Protein AF-M7TLG5-F1 (afdb_monomer)

Radius of gyration: 39.94 Å; Cα contacts (8 Å, |Δi|>4): 477; chains: 1; bounding box: 105×65×118 Å

pLDDT: mean 78.0, std 15.74, range [29.72, 95.62]

Organism: Eutypa lata (strain UCR-EL1) (NCBI:txid1287681)

Solvent-accessible surface area (backbone atoms only — not comparable to full-atom values): 31754 Å² total; per-residue (Å²): 139,80,84,90,78,75,87,78,71,73,79,81,64,64,78,79,61,60,62,61,67,67,77,67,68,77,73,77,72,73,73,72,78,71,67,77,76,73,76,69,67,55,70,61,76,80,42,79,67,81,70,72,49,69,68,56,54,51,62,65,36,97,84,36,89,86,42,82,74,89,44,62,89,82,72,45,77,82,75,52,84,60,52,61,54,44,65,67,43,45,68,51,51,51,54,48,51,53,48,50,53,51,52,51,50,23,50,54,36,23,49,62,44,55,74,40,89,59,41,46,56,52,74,46,72,64,58,54,49,45,35,70,75,74,39,61,68,69,66,91,81,55,90,76,72,96,61,84,71,87,49,58,61,95,53,52,76,55,52,48,55,51,49,30,40,50,40,50,32,49,54,73,86,33,57,83,34,49,88,50,30,53,62,49,48,52,50,49,36,54,54,41,48,63,48,52,79,71,48,78,90,53,69,64,62,50,52,53,40,53,75,60,40,73,22,69,65,26,45,47,49,45,47,52,77,27,64,79,39,75,70,33,34,56,52,48,43,78,40,35,57,62,52,36,52,42,52,53,54,46,30,74,76,38,67,85,49,40,65,59,52,45,51,52,52,50,52,48,50,54,61,35,49,78,69,72,50,71,58,49,53,68,32,26,53,52,51,30,53,46,18,58,75,68,69,35,41,65,53,32,44,49,31,48,54,58,22,32,67,74,34,100,46,76,75,55,68,65,60,55,45,50,51,43,51,49,53,42,52,51,53,52,32,55,73,70,65,57,70,68,92,80,64,92,66,52,67,39,54,50,54,48,36,48,50,23,42,56,51,26,50,54,101,82,56,91,64,71,48,59,59,40,59,88,56,28,80,79,37,73,69,44,37,32,45,50,44,24,44,33,40,67,53,62,33,58,63,60,52,52,52,54,48,54,51,54,59,53,60,52,63,71,58,91,51,91,56,51,66,58,51,53,52,53,50,25,48,41,51,28,48,13,48,64,71,22,66,62,44,65,80,36,28,66,59,54,68,62,40,90,56,66,64,62,73,46,102,40,73,71,54,32,52,54,55,37,51,55,51,33,38,52,51,33,55,58,62,72,48,88,69,86,86,74,94,73,87,79,83,75,70,85,72,76,58,44,67,57,40,29,56,27,64,66,46,94,42,67,56,57,24,37,46,42,49,49,52,49,44,50,51,55,47,54,54,49,52,53,51,52,50,51,54,51,49,55,58,56,64,55,52,73,61,66,83,68,122

Secondary structure (DSSP, 8-state):
------GGGGGGS-TTHHHHHHHS------------------GGGTTT-----HHHHHTT-TT-TTSPPP-TTTS-SPPPHHHHHHHHHHHHHHHHHHHHHHHHHHHHHHHHHHH-TT-TTSPPHHHHHHHHHH-PPPGGG----SS--S--TT--HHHHHHHHHHHTT--HHHHT-HHHHHHHHHHHHHHHHHHHTTS---HHHHHHHHHH--SHHHHHHHHGGGTTSHHHHHHHHTTHHHHHHHHHHHHHH-GGGHHHHHHHHHHHHHHHHTTTPPPPHHHHHHHHHHHHHTT-HHHHHHHHIIIIISSS-PPPHHHHHHHHHHHHHHHHHHHTT---TT--S-HHHHHHHHHHHHH---TT-SS---TTHHHHTT-HHHHHHHHHHHHHHT-HHHHHHHHHHHHHHHTTS-STTHHHHHHHHHHHHHHHHHH-HHHHHTHHHHHHSTTTT---SSHHHHHHHHHHHHHHHHHHHTS--------PPP-TTTTHHHHHHHHT-S-HHHHHHHHHHHHHHHHHHHHHHHHHHHHHHHHTTTTTS--

Structure (mmCIF, N/CA/C/O backbone):
data_AF-M7TLG5-F1
#
_entry.id   AF-M7TLG5-F1
#
loop_
_atom_site.group_PDB
_atom_site.id
_atom_site.type_symbol
_atom_site.label_atom_id
_atom_site.label_alt_id
_atom_site.label_comp_id
_atom_site.label_asym_id
_atom_site.label_entity_id
_atom_site.label_seq_id
_atom_site.pdbx_PDB_ins_code
_atom_site.Cartn_x
_atom_site.Cartn_y
_atom_site.Cartn_z
_atom_site.occupancy
_atom_site.B_iso_or_equiv
_atom_site.auth_seq_id
_atom_site.auth_comp_id
_atom_site.auth_asym_id
_atom_site.auth_atom_id
_atom_site.pdbx_PDB_model_num
ATOM 1 N N . MET A 1 1 ? -38.531 -7.273 36.723 1.00 34.59 1 MET A N 1
ATOM 2 C CA . MET A 1 1 ? -39.543 -6.214 36.920 1.00 34.59 1 MET A CA 1
ATOM 3 C C . MET A 1 1 ? -38.873 -5.050 37.629 1.00 34.59 1 MET A C 1
ATOM 5 O O . MET A 1 1 ? -38.594 -5.164 38.811 1.00 34.59 1 MET A O 1
ATOM 9 N N . GLN A 1 2 ? -38.580 -3.968 36.912 1.00 32.22 2 GLN A N 1
ATOM 10 C CA . GLN A 1 2 ? -38.228 -2.679 37.506 1.00 32.22 2 GLN A CA 1
ATOM 11 C C . GLN A 1 2 ? -39.430 -1.758 37.314 1.00 32.22 2 GLN A C 1
ATOM 13 O O . GLN A 1 2 ? -39.939 -1.612 36.202 1.00 32.22 2 GLN A O 1
ATOM 18 N N . ARG A 1 3 ? -39.925 -1.196 38.416 1.00 36.19 3 ARG A N 1
ATOM 19 C CA . ARG A 1 3 ? -40.960 -0.166 38.401 1.00 36.19 3 ARG A CA 1
ATOM 20 C C . ARG A 1 3 ? -40.334 1.112 37.844 1.00 36.19 3 ARG A C 1
ATOM 22 O O . ARG A 1 3 ? -39.551 1.760 38.527 1.00 36.19 3 ARG A O 1
ATOM 29 N N . LEU A 1 4 ? -40.686 1.470 36.612 1.00 34.41 4 LEU A N 1
ATOM 30 C CA . LEU A 1 4 ? -40.507 2.828 36.108 1.00 34.41 4 LEU A CA 1
ATOM 31 C C . LEU A 1 4 ? -41.546 3.714 36.798 1.00 34.41 4 LEU A C 1
ATOM 33 O O . LEU A 1 4 ? -42.694 3.797 36.369 1.00 34.41 4 LEU A O 1
ATOM 37 N N . GLY A 1 5 ? -41.149 4.329 37.905 1.00 32.97 5 GLY A N 1
ATOM 38 C CA . GLY A 1 5 ? -41.884 5.412 38.536 1.00 32.97 5 GLY A CA 1
ATOM 39 C C . GLY A 1 5 ? -41.066 6.689 38.446 1.00 32.97 5 GLY A C 1
ATOM 40 O O . GLY A 1 5 ? -40.052 6.805 39.120 1.00 32.97 5 GLY A O 1
ATOM 41 N N . ASN A 1 6 ? -41.502 7.624 37.602 1.00 29.72 6 ASN A N 1
ATOM 42 C CA . ASN A 1 6 ? -41.767 8.999 38.029 1.00 29.72 6 ASN A CA 1
ATOM 43 C C . ASN A 1 6 ? -42.530 9.748 36.927 1.00 29.72 6 ASN A C 1
ATOM 45 O O . ASN A 1 6 ? -42.017 10.013 35.843 1.00 29.72 6 ASN A O 1
ATOM 49 N N . ALA A 1 7 ? -43.786 10.090 37.228 1.00 42.12 7 ALA A N 1
ATOM 50 C CA . ALA A 1 7 ? -44.755 10.718 36.326 1.00 42.12 7 ALA A CA 1
ATOM 51 C C . ALA A 1 7 ? -44.529 12.230 36.099 1.00 42.12 7 ALA A C 1
ATOM 53 O O . ALA A 1 7 ? -45.329 12.885 35.436 1.00 42.12 7 ALA A O 1
ATOM 54 N N . TRP A 1 8 ? -43.432 12.798 36.601 1.00 39.41 8 TRP A N 1
ATOM 55 C CA . TRP A 1 8 ? -43.210 14.249 36.620 1.00 39.41 8 TRP A CA 1
ATOM 56 C C . TRP A 1 8 ? -42.516 14.815 35.366 1.00 39.41 8 TRP A C 1
ATOM 58 O O . TRP A 1 8 ? -42.406 16.029 35.220 1.00 39.41 8 TRP A O 1
ATOM 68 N N . LEU A 1 9 ? -42.094 13.975 34.411 1.00 42.75 9 LEU A N 1
ATOM 69 C CA . LEU A 1 9 ? -41.401 14.430 33.189 1.00 42.75 9 LEU A CA 1
ATOM 70 C C . LEU A 1 9 ? -42.329 14.751 31.998 1.00 42.75 9 LEU A C 1
ATOM 72 O O . LEU A 1 9 ? -41.860 15.207 30.957 1.00 42.75 9 LEU A O 1
ATOM 76 N N . LEU A 1 10 ? -43.650 14.582 32.134 1.00 44.28 10 LEU A N 1
ATOM 77 C CA . LEU A 1 10 ? -44.613 14.783 31.035 1.00 44.28 10 LEU A CA 1
ATOM 78 C C . LEU A 1 10 ? -44.979 16.258 30.752 1.00 44.28 10 LEU A C 1
ATOM 80 O O . LEU A 1 10 ? -45.671 16.550 29.771 1.00 44.28 10 LEU A O 1
ATOM 84 N N . HIS A 1 11 ? -44.492 17.208 31.556 1.00 43.31 11 HIS A N 1
ATOM 85 C CA . HIS A 1 11 ? -44.805 18.635 31.395 1.00 43.31 11 HIS A CA 1
ATOM 86 C C . HIS A 1 11 ? -43.890 19.394 30.418 1.00 43.31 11 HIS A C 1
ATOM 88 O O . HIS A 1 11 ? -44.171 20.550 30.121 1.00 43.31 11 HIS A O 1
ATOM 94 N N . ARG A 1 12 ? -42.838 18.768 29.866 1.00 46.09 12 ARG A N 1
ATOM 95 C CA . ARG A 1 12 ? -41.857 19.445 28.987 1.00 46.09 12 ARG A CA 1
ATOM 96 C C . ARG A 1 12 ? -42.039 19.239 27.477 1.00 46.09 12 ARG A C 1
ATOM 98 O O . ARG A 1 12 ? -41.189 19.679 26.711 1.00 46.09 12 ARG A O 1
ATOM 105 N N . PHE A 1 13 ? -43.136 18.631 27.026 1.00 41.91 13 PHE A N 1
ATOM 106 C CA . PHE A 1 13 ? -43.409 18.478 25.590 1.00 41.91 13 PHE A CA 1
ATOM 107 C C . PHE A 1 13 ? -44.530 19.419 25.110 1.00 41.91 13 PHE A C 1
ATOM 109 O O . PHE A 1 13 ? -45.593 19.448 25.741 1.00 41.91 13 PHE A O 1
ATOM 116 N N . PRO A 1 14 ? -44.330 20.169 24.005 1.00 44.84 14 PRO A N 1
ATOM 117 C CA . PRO A 1 14 ? -45.332 21.083 23.457 1.00 44.84 14 PRO A CA 1
ATOM 118 C C . PRO A 1 14 ? -46.583 20.329 22.978 1.00 44.84 14 PRO A C 1
ATOM 120 O O . PRO A 1 14 ? -46.507 19.202 22.494 1.00 44.84 14 PRO A O 1
ATOM 123 N N . ALA A 1 15 ? -47.759 20.954 23.093 1.00 46.59 15 ALA A N 1
ATOM 124 C CA . ALA A 1 15 ? -49.062 20.297 22.924 1.00 46.59 15 ALA A CA 1
ATOM 125 C C . ALA A 1 15 ? -49.259 19.561 21.578 1.00 46.59 15 ALA A C 1
ATOM 127 O O . ALA A 1 15 ? -50.016 18.592 21.519 1.00 46.59 15 ALA A O 1
ATOM 128 N N . ARG A 1 16 ? -48.538 19.951 20.515 1.00 43.56 16 ARG A N 1
ATOM 129 C CA . ARG A 1 16 ? -48.619 19.318 19.186 1.00 43.56 16 ARG A CA 1
ATOM 130 C C . ARG A 1 16 ? -47.941 17.944 19.074 1.00 43.56 16 ARG A C 1
ATOM 132 O O . ARG A 1 16 ? -48.300 17.195 18.175 1.00 43.56 16 ARG A O 1
ATOM 139 N N . THR A 1 17 ? -47.047 17.548 19.985 1.00 46.00 17 THR A N 1
ATOM 140 C CA . THR A 1 17 ? -46.486 16.176 19.996 1.00 46.00 17 THR A CA 1
ATOM 141 C C . THR A 1 17 ? -47.333 15.179 20.793 1.00 46.00 17 THR A C 1
ATOM 143 O O . THR A 1 17 ? -47.109 13.973 20.705 1.00 46.00 17 THR A O 1
ATOM 146 N N . ARG A 1 18 ? -48.365 15.641 21.519 1.00 45.09 18 ARG A N 1
ATOM 147 C CA . ARG A 1 18 ? -49.257 14.762 22.299 1.00 45.09 18 ARG A CA 1
ATOM 148 C C . ARG A 1 18 ? -50.291 14.015 21.445 1.00 45.09 18 ARG A C 1
ATOM 150 O O . ARG A 1 18 ? -50.718 12.939 21.857 1.00 45.09 18 ARG A O 1
ATOM 157 N N . SER A 1 19 ? -50.688 14.532 20.274 1.00 44.53 19 SER A N 1
ATOM 158 C CA . SER A 1 19 ? -51.692 13.863 19.421 1.00 44.53 19 SER A CA 1
ATOM 159 C C . SER A 1 19 ? -51.090 12.809 18.481 1.00 44.53 19 SER A C 1
ATOM 161 O O . SER A 1 19 ? -51.708 11.761 18.281 1.00 44.53 19 SER A O 1
ATOM 163 N N . LEU A 1 20 ? -49.861 13.017 17.991 1.00 43.56 20 LEU A N 1
ATOM 164 C CA . LEU A 1 20 ? -49.165 12.067 17.109 1.00 43.56 20 LEU A CA 1
ATOM 165 C C . LEU A 1 20 ? -48.636 10.830 17.854 1.00 43.56 20 LEU A C 1
ATOM 167 O O . LEU A 1 20 ? -48.611 9.741 17.289 1.00 43.56 20 LEU A O 1
ATOM 171 N N . LEU A 1 21 ? -48.327 10.946 19.151 1.00 44.75 21 LEU A N 1
ATOM 172 C CA . LEU A 1 21 ? -47.987 9.790 19.994 1.00 44.75 21 LEU A CA 1
ATOM 173 C C . LEU A 1 21 ? -49.204 8.928 20.380 1.00 44.75 21 LEU A C 1
ATOM 175 O O . LEU A 1 21 ? -49.021 7.810 20.856 1.00 44.75 21 LEU A O 1
ATOM 179 N N . ARG A 1 22 ? -50.441 9.406 20.168 1.00 43.03 22 ARG A N 1
ATOM 180 C CA . ARG A 1 22 ? -51.661 8.621 20.440 1.00 43.03 22 ARG A CA 1
ATOM 181 C C . ARG A 1 22 ? -52.121 7.749 19.271 1.00 43.03 22 ARG A C 1
ATOM 183 O O . ARG A 1 22 ? -52.817 6.775 19.525 1.00 43.03 22 ARG A O 1
ATOM 190 N N . HIS A 1 23 ? -51.737 8.065 18.033 1.00 43.94 23 HIS A N 1
ATOM 191 C CA . HIS A 1 23 ? -52.280 7.397 16.837 1.00 43.94 23 HIS A CA 1
ATOM 192 C C . HIS A 1 23 ? -51.276 6.481 16.113 1.00 43.94 23 HIS A C 1
ATOM 194 O O . HIS A 1 23 ? -51.648 5.818 15.154 1.00 43.94 23 HIS A O 1
ATOM 200 N N . GLY A 1 24 ? -50.028 6.392 16.591 1.00 37.94 24 GLY A N 1
ATOM 201 C CA . GLY A 1 24 ? -48.992 5.515 16.025 1.00 37.94 24 GLY A CA 1
ATOM 202 C C . GLY A 1 24 ? -48.610 4.302 16.881 1.00 37.94 24 GLY A C 1
ATOM 203 O O . GLY A 1 24 ? -47.769 3.512 16.466 1.00 37.94 24 GLY A O 1
ATOM 204 N N . GLN A 1 25 ? -49.197 4.117 18.070 1.00 40.53 25 GLN A N 1
ATOM 205 C CA . GLN A 1 25 ? -49.029 2.869 18.819 1.00 40.53 25 GLN A CA 1
ATOM 206 C C . GLN A 1 25 ? -50.050 1.843 18.330 1.00 40.53 25 GLN A C 1
ATOM 208 O O . GLN A 1 25 ? -51.057 1.577 18.988 1.00 40.53 25 GLN A O 1
ATOM 213 N N . VAL A 1 26 ? -49.748 1.211 17.194 1.00 41.62 26 VAL A N 1
ATOM 214 C CA . VAL A 1 26 ? -50.214 -0.156 16.964 1.00 41.62 26 VAL A CA 1
ATOM 215 C C . VAL A 1 26 ? -49.604 -0.975 18.092 1.00 41.62 26 VAL A C 1
ATOM 217 O O . VAL A 1 26 ? -48.422 -1.317 18.087 1.00 41.62 26 VAL A O 1
ATOM 220 N N . ARG A 1 27 ? -50.402 -1.211 19.135 1.00 39.41 27 ARG A N 1
ATOM 221 C CA . ARG A 1 27 ? -50.085 -2.218 20.134 1.00 39.41 27 ARG A CA 1
ATOM 222 C C . ARG A 1 27 ? -50.027 -3.522 19.362 1.00 39.41 27 ARG A C 1
ATOM 224 O O . ARG A 1 27 ? -51.069 -4.097 19.058 1.00 39.41 27 ARG A O 1
ATOM 231 N N . TYR A 1 28 ? -48.821 -3.987 19.057 1.00 38.19 28 TYR A N 1
ATOM 232 C CA . TYR A 1 28 ? -48.606 -5.409 18.880 1.00 38.19 28 TYR A CA 1
ATOM 233 C C . TYR A 1 28 ? -49.041 -6.036 20.197 1.00 38.19 28 TYR A C 1
ATOM 235 O O . TYR A 1 28 ? -48.318 -6.052 21.194 1.00 38.19 28 TYR A O 1
ATOM 243 N N . VAL A 1 29 ? -50.301 -6.466 20.226 1.00 39.84 29 VAL A N 1
ATOM 244 C CA . VAL A 1 29 ? -50.759 -7.474 21.156 1.00 39.84 29 VAL A CA 1
ATOM 245 C C . VAL A 1 29 ? -49.809 -8.619 20.883 1.00 39.84 29 VAL A C 1
ATOM 247 O O . VAL A 1 29 ? -49.899 -9.275 19.848 1.00 39.84 29 VAL A O 1
ATOM 250 N N . HIS A 1 30 ? -48.824 -8.795 21.762 1.00 35.19 30 HIS A N 1
ATOM 251 C CA . HIS A 1 30 ? -48.092 -10.037 21.824 1.00 35.19 30 HIS A CA 1
ATOM 252 C C . HIS A 1 30 ? -49.169 -11.104 22.002 1.00 35.19 30 HIS A C 1
ATOM 254 O O . HIS A 1 30 ? -49.675 -11.312 23.109 1.00 35.19 30 HIS A O 1
ATOM 260 N N . HIS A 1 31 ? -49.563 -11.748 20.900 1.00 40.59 31 HIS A N 1
ATOM 261 C CA . HIS A 1 31 ? -50.106 -13.084 20.954 1.00 40.59 31 HIS A CA 1
ATOM 262 C C . HIS A 1 31 ? -49.062 -13.834 21.751 1.00 40.59 31 HIS A C 1
ATOM 264 O O . HIS A 1 31 ? -47.941 -14.045 21.291 1.00 40.59 31 HIS A O 1
ATOM 270 N N . LYS A 1 32 ? -49.387 -14.087 23.020 1.00 41.25 32 LYS A N 1
ATOM 271 C CA . LYS A 1 32 ? -48.591 -14.942 23.875 1.00 41.25 32 LYS A CA 1
ATOM 272 C C . LYS A 1 32 ? -48.442 -16.208 23.056 1.00 41.25 32 LYS A C 1
ATOM 274 O O . LYS A 1 32 ? -49.428 -16.927 22.895 1.00 41.25 32 LYS A O 1
ATOM 279 N N . ILE A 1 33 ? -47.256 -16.433 22.493 1.00 44.00 33 ILE A N 1
ATOM 280 C CA . ILE A 1 33 ? -46.872 -17.746 22.011 1.00 44.00 33 ILE A CA 1
ATOM 281 C C . ILE A 1 33 ? -47.010 -18.588 23.266 1.00 44.00 33 ILE A C 1
ATOM 283 O O . ILE A 1 33 ? -46.209 -18.507 24.201 1.00 44.00 33 ILE A O 1
ATOM 287 N N . LYS A 1 34 ? -48.152 -19.269 23.358 1.00 46.59 34 LYS A N 1
ATOM 288 C CA . LYS A 1 34 ? -48.371 -20.317 24.323 1.00 46.59 34 LYS A CA 1
ATOM 289 C C . LYS A 1 34 ? -47.375 -21.358 23.869 1.00 46.59 34 LYS A C 1
ATOM 291 O O . LYS A 1 34 ? -47.669 -22.129 22.963 1.00 46.59 34 LYS A O 1
ATOM 296 N N . TRP A 1 35 ? -46.177 -21.315 24.450 1.00 39.38 35 TRP A N 1
ATOM 297 C CA . TRP A 1 35 ? -45.310 -22.475 24.479 1.00 39.38 35 TRP A CA 1
ATOM 298 C C . TRP A 1 35 ? -46.239 -23.651 24.765 1.00 39.38 35 TRP A C 1
ATOM 300 O O . TRP A 1 35 ? -47.011 -23.543 25.734 1.00 39.38 35 TRP A O 1
ATOM 310 N N . PRO A 1 36 ? -46.282 -24.693 23.911 1.00 44.78 36 PRO A N 1
ATOM 311 C CA . PRO A 1 36 ? -46.999 -25.895 24.282 1.00 44.78 36 PRO A CA 1
ATOM 312 C C . PRO A 1 36 ? -46.470 -26.209 25.666 1.00 44.78 36 PRO A C 1
ATOM 314 O O . PRO A 1 36 ? -45.253 -26.270 25.864 1.00 44.78 36 PRO A O 1
ATOM 317 N N . LYS A 1 37 ? -47.374 -26.205 26.652 1.00 48.53 37 LYS A N 1
ATOM 318 C CA . LYS A 1 37 ? -47.015 -26.567 28.010 1.00 48.53 37 LYS A CA 1
ATOM 319 C C . LYS A 1 37 ? -46.427 -27.950 27.836 1.00 48.53 37 LYS A C 1
ATOM 321 O O . LYS A 1 37 ? -47.177 -28.901 27.650 1.00 48.53 37 LYS A O 1
ATOM 326 N N . VAL A 1 38 ? -45.100 -28.054 27.826 1.00 46.34 38 VAL A N 1
ATOM 327 C CA . VAL A 1 38 ? -44.465 -29.322 28.092 1.00 46.34 38 VAL A CA 1
ATOM 328 C C . VAL A 1 38 ? -45.003 -29.603 29.471 1.00 46.34 38 VAL A C 1
ATOM 330 O O . VAL A 1 38 ? -44.665 -28.912 30.434 1.00 46.34 38 VAL A O 1
ATOM 333 N N . THR A 1 39 ? -45.953 -30.524 29.533 1.00 52.25 39 THR A N 1
ATOM 334 C CA . THR A 1 39 ? -46.434 -31.145 30.747 1.00 52.25 39 THR A CA 1
ATOM 335 C C . THR A 1 39 ? -45.255 -31.932 31.294 1.00 52.25 39 THR A C 1
ATOM 337 O O . THR A 1 39 ? -45.250 -33.155 31.335 1.00 52.25 39 THR A O 1
ATOM 340 N N . ARG A 1 40 ? -44.206 -31.214 31.717 1.00 51.09 40 ARG A N 1
ATOM 341 C CA . ARG A 1 40 ? -43.385 -31.642 32.824 1.00 51.09 40 ARG A CA 1
ATOM 342 C C . ARG A 1 40 ? -44.374 -31.644 33.959 1.00 51.09 40 ARG A C 1
ATOM 344 O O . ARG A 1 40 ? -44.698 -30.603 34.528 1.00 51.09 40 ARG A O 1
ATOM 351 N N . VAL A 1 41 ? -44.962 -32.817 34.150 1.00 54.50 41 VAL A N 1
ATOM 352 C CA . VAL A 1 41 ? -45.725 -33.135 35.334 1.00 54.50 41 VAL A CA 1
ATOM 353 C C . VAL A 1 41 ? -44.904 -32.557 36.492 1.00 54.50 41 VAL A C 1
ATOM 355 O O . VAL A 1 41 ? -43.693 -32.816 36.523 1.00 54.50 41 VAL A O 1
ATOM 358 N N . PRO A 1 42 ? -45.475 -31.679 37.337 1.00 53.72 42 PRO A N 1
ATOM 359 C CA . PRO A 1 42 ? -44.740 -31.104 38.456 1.00 53.72 42 PRO A CA 1
ATOM 360 C C . PRO A 1 42 ? -43.966 -32.226 39.149 1.00 53.72 42 PRO A C 1
ATOM 362 O O . PRO A 1 42 ? -44.513 -33.319 39.283 1.00 53.72 42 PRO A O 1
ATOM 365 N N . MET A 1 43 ? -42.715 -32.012 39.577 1.00 49.56 43 MET A N 1
ATOM 366 C CA . MET A 1 43 ? -41.962 -33.052 40.312 1.00 49.56 43 MET A CA 1
ATOM 367 C C . MET A 1 43 ? -42.781 -33.649 41.478 1.00 49.56 43 MET A C 1
ATOM 369 O O . MET A 1 43 ? -42.624 -34.823 41.795 1.00 49.56 43 MET A O 1
ATOM 373 N N . ARG A 1 44 ? -43.739 -32.863 41.992 1.00 50.88 44 ARG A N 1
ATOM 374 C CA . ARG A 1 44 ? -44.850 -33.212 42.894 1.00 50.88 44 ARG A CA 1
ATOM 375 C C . ARG A 1 44 ? -45.696 -34.444 42.527 1.00 50.88 44 ARG A C 1
ATOM 377 O O . ARG A 1 44 ? -46.334 -35.002 43.403 1.00 50.88 44 ARG A O 1
ATOM 384 N N . ASN A 1 45 ? -45.731 -34.849 41.260 1.00 55.28 45 ASN A N 1
ATOM 385 C CA . ASN A 1 45 ? -46.476 -36.024 40.794 1.00 55.28 45 ASN A CA 1
ATOM 386 C C . ASN A 1 45 ? -45.562 -37.228 40.513 1.00 55.28 45 ASN A C 1
ATOM 388 O O . ASN A 1 45 ? -46.065 -38.318 40.264 1.00 55.28 45 ASN A O 1
ATOM 392 N N . ARG A 1 46 ? -44.234 -37.041 40.485 1.00 52.72 46 ARG A N 1
ATOM 393 C CA . ARG A 1 46 ? -43.261 -38.146 40.372 1.00 52.72 46 ARG A CA 1
ATOM 394 C C . ARG A 1 46 ? -42.840 -38.680 41.733 1.00 52.72 46 ARG A C 1
ATOM 396 O O . ARG A 1 46 ? -42.526 -39.857 41.845 1.00 52.72 46 ARG A O 1
ATOM 403 N N . PHE A 1 47 ? -42.858 -37.820 42.740 1.00 55.25 47 PHE A N 1
ATOM 404 C CA . PHE A 1 47 ? -42.706 -38.189 44.135 1.00 55.25 47 PHE A CA 1
ATOM 405 C C . PHE A 1 47 ? -43.957 -37.686 44.842 1.00 55.25 47 PHE A C 1
ATOM 407 O O . PHE A 1 47 ? -44.227 -36.489 44.714 1.00 55.25 47 PHE A O 1
ATOM 414 N N . PRO A 1 48 ? -44.738 -38.538 45.531 1.00 59.31 48 PRO A N 1
ATOM 415 C CA . PRO A 1 48 ? -45.821 -38.040 46.361 1.00 59.31 48 PRO A CA 1
ATOM 416 C C . PRO A 1 48 ? -45.209 -37.018 47.314 1.00 59.31 48 PRO A C 1
ATOM 418 O O . PRO A 1 48 ? -44.304 -37.339 48.085 1.00 59.31 48 PRO A O 1
ATOM 421 N N . THR A 1 49 ? -45.636 -35.758 47.225 1.00 56.09 49 THR A N 1
ATOM 422 C CA . THR A 1 49 ? -45.374 -34.851 48.334 1.00 56.09 49 THR A CA 1
ATOM 423 C C . THR A 1 49 ? -46.092 -35.448 49.520 1.00 56.09 49 THR A C 1
ATOM 425 O O . THR A 1 49 ? -47.316 -35.546 49.488 1.00 56.09 49 THR A O 1
ATOM 428 N N . PHE A 1 50 ? -45.329 -35.885 50.519 1.00 60.69 50 PHE A N 1
ATOM 429 C CA . PHE A 1 50 ? -45.860 -36.159 51.840 1.00 60.69 50 PHE A CA 1
ATOM 430 C C . PHE A 1 50 ? -46.476 -34.848 52.324 1.00 60.69 50 PHE A C 1
ATOM 432 O O . PHE A 1 50 ? -45.784 -33.948 52.794 1.00 60.69 50 PHE A O 1
ATOM 439 N N . GLU A 1 51 ? -47.771 -34.687 52.083 1.00 56.78 51 GLU A N 1
ATOM 440 C CA . GLU A 1 51 ? -48.563 -33.686 52.767 1.00 56.78 51 GLU A CA 1
ATOM 441 C C . GLU A 1 51 ? -48.637 -34.209 54.196 1.00 56.78 51 GLU A C 1
ATOM 443 O O . GLU A 1 51 ? -49.260 -35.241 54.457 1.00 56.78 51 GLU A O 1
ATOM 448 N N . ALA A 1 52 ? -47.861 -33.593 55.091 1.00 62.94 52 ALA A N 1
ATOM 449 C CA . ALA A 1 52 ? -47.944 -33.907 56.505 1.00 62.94 52 ALA A CA 1
ATOM 450 C C . ALA A 1 52 ? -49.419 -33.771 56.892 1.00 62.94 52 ALA A C 1
ATOM 452 O O . ALA A 1 52 ? -50.025 -32.728 56.638 1.00 62.94 52 ALA A O 1
ATOM 453 N N . SER A 1 53 ? -50.018 -34.852 57.405 1.00 69.38 53 SER A N 1
ATOM 454 C CA . SER A 1 53 ? -51.427 -34.805 57.795 1.00 69.38 53 SER A CA 1
ATOM 455 C C . SER A 1 53 ? -51.621 -33.665 58.792 1.00 69.38 53 SER A C 1
ATOM 457 O O . SER A 1 53 ? -50.703 -33.365 59.557 1.00 69.38 53 SER A O 1
ATOM 459 N N . THR A 1 54 ? -52.798 -33.047 58.819 1.00 65.62 54 THR A N 1
ATOM 460 C CA . THR A 1 54 ? -53.126 -32.028 59.827 1.00 65.62 54 THR A CA 1
ATOM 461 C C . THR A 1 54 ? -52.828 -32.519 61.241 1.00 65.62 54 THR A C 1
ATOM 463 O O . THR A 1 54 ? -52.293 -31.758 62.026 1.00 65.62 54 THR A O 1
ATOM 466 N N . LEU A 1 55 ? -52.990 -33.819 61.510 1.00 65.19 55 LEU A N 1
ATOM 467 C CA . LEU A 1 55 ? -52.604 -34.442 62.777 1.00 65.19 55 LEU A CA 1
ATOM 468 C C . LEU A 1 55 ? -51.096 -34.343 63.085 1.00 65.19 55 LEU A C 1
ATOM 470 O O . LEU A 1 55 ? -50.716 -34.184 64.234 1.00 65.19 55 LEU A O 1
ATOM 474 N N . VAL A 1 56 ? -50.226 -34.444 62.076 1.00 66.94 56 VAL A N 1
ATOM 475 C CA . VAL A 1 56 ? -48.764 -34.302 62.231 1.00 66.94 56 VAL A CA 1
ATOM 476 C C . VAL A 1 56 ? -48.380 -32.839 62.446 1.00 66.94 56 VAL A C 1
ATOM 478 O O . VAL A 1 56 ? -47.454 -32.568 63.197 1.00 66.94 56 VAL A O 1
ATOM 481 N N . LEU A 1 57 ? -49.102 -31.905 61.820 1.00 64.25 57 LEU A N 1
ATOM 482 C CA . LEU A 1 57 ? -48.927 -30.467 62.051 1.00 64.25 57 LEU A CA 1
ATOM 483 C C . LEU A 1 57 ? -49.461 -30.045 63.432 1.00 64.25 57 LEU A C 1
ATOM 485 O O . LEU A 1 57 ? -48.857 -29.197 64.075 1.00 64.25 57 LEU A O 1
ATOM 489 N N . ASP A 1 58 ? -50.538 -30.675 63.908 1.00 65.62 58 ASP A N 1
ATOM 490 C CA . ASP A 1 58 ? -51.107 -30.469 65.245 1.00 65.62 58 ASP A CA 1
ATOM 491 C C . ASP A 1 58 ? -50.222 -31.096 66.336 1.00 65.62 58 ASP A C 1
ATOM 493 O O . ASP A 1 58 ? -50.119 -30.563 67.437 1.00 65.62 58 ASP A O 1
ATOM 497 N N . LEU A 1 59 ? -49.538 -32.208 66.033 1.00 65.94 59 LEU A N 1
ATOM 498 C CA . LEU A 1 59 ? -48.498 -32.815 66.877 1.00 65.94 59 LEU A CA 1
ATOM 499 C C . LEU A 1 59 ? -47.183 -32.026 66.901 1.00 65.94 59 LEU A C 1
ATOM 501 O O . LEU A 1 59 ? -46.303 -32.403 67.657 1.00 65.94 59 LEU A O 1
ATOM 505 N N . ASP A 1 60 ? -47.030 -30.976 66.097 1.00 61.12 60 ASP A N 1
ATOM 506 C CA . ASP A 1 60 ? -45.869 -30.069 66.117 1.00 61.12 60 ASP A CA 1
ATOM 507 C C . ASP A 1 60 ? -46.302 -28.624 66.434 1.00 61.12 60 ASP A C 1
ATOM 509 O O . ASP A 1 60 ? -45.536 -27.670 66.297 1.00 61.12 60 ASP A O 1
ATOM 513 N N . ALA A 1 61 ? -47.565 -28.439 66.838 1.00 67.50 61 ALA A N 1
ATOM 514 C CA . ALA A 1 61 ? -48.070 -27.150 67.274 1.00 67.50 61 ALA A CA 1
ATOM 515 C C . ALA A 1 61 ? -47.401 -26.768 68.602 1.00 67.50 61 ALA A C 1
ATOM 517 O O . ALA A 1 61 ? -47.367 -27.572 69.534 1.00 67.50 61 ALA A O 1
ATOM 518 N N . GLU A 1 62 ? -46.919 -25.523 68.694 1.00 57.31 62 GLU A N 1
ATOM 519 C CA . GLU A 1 62 ? -46.194 -24.987 69.862 1.00 57.31 62 GLU A CA 1
ATOM 520 C C . GLU A 1 62 ? -46.981 -25.126 71.189 1.00 57.31 62 GLU A C 1
ATOM 522 O O . GLU A 1 62 ? -46.375 -25.108 72.258 1.00 57.31 62 GLU A O 1
ATOM 527 N N . ASP A 1 63 ? -48.304 -25.329 71.114 1.00 59.12 63 ASP A N 1
ATOM 528 C CA . ASP A 1 63 ? -49.232 -25.415 72.249 1.00 59.12 63 ASP A CA 1
ATOM 529 C C . ASP A 1 63 ? -49.727 -26.847 72.564 1.00 59.12 63 ASP A C 1
ATOM 531 O O . ASP A 1 63 ? -50.613 -27.024 73.403 1.00 59.12 63 ASP A O 1
ATOM 535 N N . ASN A 1 64 ? -49.221 -27.888 71.891 1.00 70.62 64 ASN A N 1
ATOM 536 C CA . ASN A 1 64 ? -49.676 -29.261 72.129 1.00 70.62 64 ASN A CA 1
ATOM 537 C C . ASN A 1 64 ? -48.989 -29.881 73.363 1.00 70.62 64 ASN A C 1
ATOM 539 O O . ASN A 1 64 ? -47.776 -30.073 73.383 1.00 70.62 64 ASN A O 1
ATOM 543 N N . GLU A 1 65 ? -49.779 -30.258 74.376 1.00 64.88 65 GLU A N 1
ATOM 544 C CA . GLU A 1 65 ? -49.320 -30.840 75.654 1.00 64.88 65 GLU A CA 1
ATOM 545 C C . GLU A 1 65 ? -48.521 -32.152 75.509 1.00 64.88 65 GLU A C 1
ATOM 547 O O . GLU A 1 65 ? -47.804 -32.547 76.429 1.00 64.88 65 GLU A O 1
ATOM 552 N N . LEU A 1 66 ? -48.640 -32.842 74.367 1.00 63.00 66 LEU A N 1
ATOM 553 C CA . LEU A 1 66 ? -47.921 -34.086 74.062 1.00 63.00 66 LEU A CA 1
ATOM 554 C C . LEU A 1 66 ? -46.563 -33.853 73.379 1.00 63.00 66 LEU A C 1
ATOM 556 O O . LEU A 1 66 ? -45.793 -34.802 73.210 1.00 63.00 66 LEU A O 1
ATOM 560 N N . VAL A 1 67 ? -46.258 -32.613 72.990 1.00 65.25 67 VAL A N 1
ATOM 561 C CA . VAL A 1 67 ? -44.954 -32.225 72.445 1.00 65.25 67 VAL A CA 1
ATOM 562 C C . VAL A 1 67 ? -44.017 -31.950 73.604 1.00 65.25 67 VAL A C 1
ATOM 564 O O . VAL A 1 67 ? -44.336 -31.199 74.525 1.00 65.25 67 VAL A O 1
ATOM 567 N N . ARG A 1 68 ? -42.843 -32.587 73.580 1.00 72.06 68 ARG A N 1
ATOM 568 C CA . ARG A 1 68 ? -41.823 -32.382 74.609 1.00 72.06 68 ARG A CA 1
ATOM 569 C C . ARG A 1 68 ? -41.513 -30.875 74.700 1.00 72.06 68 ARG A C 1
ATOM 571 O O . ARG A 1 68 ? -41.099 -30.302 73.692 1.00 72.06 68 ARG A O 1
ATOM 578 N N . PRO A 1 69 ? -41.657 -30.238 75.877 1.00 69.69 69 PRO A N 1
ATOM 579 C CA . PRO A 1 69 ? -41.338 -28.826 76.031 1.00 69.69 69 PRO A CA 1
ATOM 580 C C . PRO A 1 69 ? -39.861 -28.581 75.712 1.00 69.69 69 PRO A C 1
ATOM 582 O O . PRO A 1 69 ? -38.997 -29.380 76.083 1.00 69.69 69 PRO A O 1
ATOM 585 N N . PHE A 1 70 ? -39.585 -27.470 75.027 1.00 67.62 70 PHE A N 1
ATOM 586 C CA . PHE A 1 70 ? -38.233 -27.064 74.646 1.00 67.62 70 PHE A CA 1
ATOM 587 C C . PHE A 1 70 ? -37.301 -27.046 75.866 1.00 67.62 70 PHE A C 1
ATOM 589 O O . PHE A 1 70 ? -37.527 -26.302 76.825 1.00 67.62 70 PHE A O 1
ATOM 596 N N . ASN A 1 71 ? -36.236 -27.845 75.827 1.00 76.69 71 ASN A N 1
ATOM 597 C CA . ASN A 1 71 ? -35.250 -27.934 76.893 1.00 76.69 71 ASN A CA 1
ATOM 598 C C . ASN A 1 71 ? -33.949 -27.270 76.437 1.00 76.69 71 ASN A C 1
ATOM 600 O O . ASN A 1 71 ? -33.179 -27.861 75.688 1.00 76.69 71 ASN A O 1
ATOM 604 N N . ARG A 1 72 ? -33.647 -26.073 76.959 1.00 73.94 72 ARG A N 1
ATOM 605 C CA . ARG A 1 72 ? -32.411 -25.321 76.640 1.00 73.94 72 ARG A CA 1
ATOM 606 C C . ARG A 1 72 ? -31.117 -26.124 76.802 1.00 73.94 72 ARG A C 1
ATOM 608 O O . ARG A 1 72 ? -30.125 -25.806 76.157 1.00 73.94 72 ARG A O 1
ATOM 615 N N . THR A 1 73 ? -31.118 -27.128 77.675 1.00 77.06 73 THR A N 1
ATOM 616 C CA . THR A 1 73 ? -29.946 -27.972 77.950 1.00 77.06 73 THR A CA 1
ATOM 617 C C . THR A 1 73 ? -29.681 -29.004 76.852 1.00 77.06 73 THR A C 1
ATOM 619 O O . THR A 1 73 ? -28.523 -29.320 76.600 1.00 77.06 73 THR A O 1
ATOM 622 N N . ASP A 1 74 ? -30.733 -29.490 76.186 1.00 74.44 74 ASP A N 1
ATOM 623 C CA . ASP A 1 74 ? -30.644 -30.544 75.164 1.00 74.44 74 ASP A CA 1
ATOM 624 C C . ASP A 1 74 ? -30.833 -29.989 73.740 1.00 74.44 74 ASP A C 1
ATOM 626 O O . ASP A 1 74 ? -30.189 -30.454 72.804 1.00 74.44 74 ASP A O 1
ATOM 630 N N . ASP A 1 75 ? -31.698 -28.982 73.582 1.00 72.94 75 ASP A N 1
ATOM 631 C CA . ASP A 1 75 ? -32.146 -28.431 72.296 1.00 72.94 75 ASP A CA 1
ATOM 632 C C . ASP A 1 75 ? -31.389 -27.139 71.908 1.00 72.94 75 ASP A C 1
ATOM 634 O O . ASP A 1 75 ? -31.579 -26.586 70.824 1.00 72.94 75 ASP A O 1
ATOM 638 N N . GLY A 1 76 ? -30.497 -26.666 72.787 1.00 77.19 76 GLY A N 1
ATOM 639 C CA . GLY A 1 76 ? -29.624 -25.513 72.565 1.00 77.19 76 GLY A CA 1
ATOM 640 C C . GLY A 1 76 ? -30.305 -24.152 72.743 1.00 77.19 76 GLY A C 1
ATOM 641 O O . GLY A 1 76 ? -31.287 -23.999 73.472 1.00 77.19 76 GLY A O 1
ATOM 642 N N . GLU A 1 77 ? -29.748 -23.120 72.103 1.00 74.62 77 GLU A N 1
ATOM 643 C CA . GLU A 1 77 ? -30.349 -21.785 72.081 1.00 74.62 77 GLU A CA 1
ATOM 644 C C . GLU A 1 77 ? -31.373 -21.669 70.949 1.00 74.62 77 GLU A C 1
ATOM 646 O O . GLU A 1 77 ? -31.094 -21.996 69.796 1.00 74.62 77 GLU A O 1
ATOM 651 N N . LEU A 1 78 ? -32.559 -21.156 71.288 1.00 67.44 78 LEU A N 1
ATOM 652 C CA . LEU A 1 78 ? -33.616 -20.852 70.327 1.00 67.44 78 LEU A CA 1
ATOM 653 C C . LEU A 1 78 ? -33.074 -19.902 69.258 1.00 67.44 78 LEU A C 1
ATOM 655 O O . LEU A 1 78 ? -32.657 -18.779 69.557 1.00 67.44 78 LEU A O 1
ATOM 659 N N . GLU A 1 79 ? -33.098 -20.352 68.005 1.00 68.62 79 GLU A N 1
ATOM 660 C CA . GLU A 1 79 ? -32.660 -19.526 66.894 1.00 68.62 79 GLU A CA 1
ATOM 661 C C . GLU A 1 79 ? -33.529 -18.265 66.838 1.00 68.62 79 GLU A C 1
ATOM 663 O O .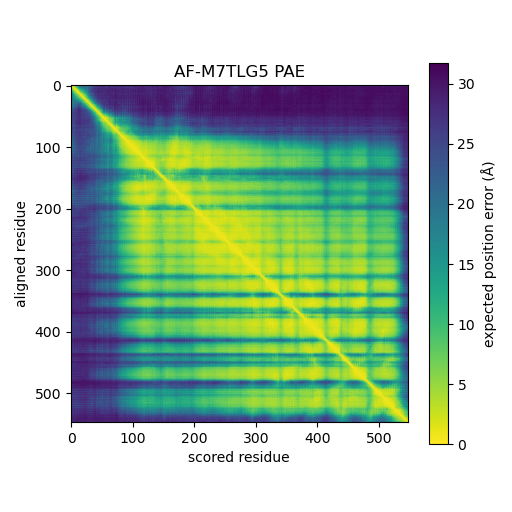 GLU A 1 79 ? -34.760 -18.328 66.803 1.00 68.62 79 GLU A O 1
ATOM 668 N N . SER A 1 80 ? -32.886 -17.097 66.855 1.00 76.19 80 SER A N 1
ATOM 669 C CA . SER A 1 80 ? -33.588 -15.819 66.742 1.00 76.19 80 SER A CA 1
ATOM 670 C C . SER A 1 80 ? -34.529 -15.838 65.531 1.00 76.19 80 SER A C 1
ATOM 672 O O . SER A 1 80 ? -34.154 -16.303 64.452 1.00 76.19 80 SER A O 1
ATOM 674 N N . ARG A 1 81 ? -35.734 -15.262 65.663 1.00 67.94 81 ARG A N 1
ATOM 675 C CA . ARG A 1 81 ? -36.668 -15.087 64.531 1.00 67.94 81 ARG A CA 1
ATOM 676 C C . ARG A 1 81 ? -36.010 -14.386 63.329 1.00 67.94 81 ARG A C 1
ATOM 678 O O . ARG A 1 81 ? -36.401 -14.626 62.187 1.00 67.94 81 ARG A O 1
ATOM 685 N N . ASP A 1 82 ? -34.973 -13.582 63.567 1.00 75.56 82 ASP A N 1
ATOM 686 C CA . ASP A 1 82 ? -34.199 -12.907 62.523 1.00 75.56 82 ASP A CA 1
ATOM 687 C C . ASP A 1 82 ? -33.148 -13.802 61.852 1.00 75.56 82 ASP A C 1
ATOM 689 O O . ASP A 1 82 ? -32.697 -13.482 60.753 1.00 75.56 82 ASP A O 1
ATOM 693 N N . ALA A 1 83 ? -32.752 -14.921 62.460 1.00 76.25 83 ALA A N 1
ATOM 694 C CA . ALA A 1 83 ? -31.711 -15.808 61.941 1.00 76.25 83 ALA A CA 1
ATOM 695 C C . ALA A 1 83 ? -32.144 -16.522 60.652 1.00 76.25 83 ALA A C 1
ATOM 697 O O . ALA A 1 83 ? -31.380 -16.577 59.685 1.00 76.25 83 ALA A O 1
ATOM 698 N N . LYS A 1 84 ? -33.405 -16.970 60.580 1.00 76.75 84 LYS A N 1
ATOM 699 C CA . LYS A 1 84 ? -33.998 -17.517 59.347 1.00 76.75 84 LYS A CA 1
ATOM 700 C C . LYS A 1 84 ? -34.033 -16.468 58.235 1.00 76.75 84 LYS A C 1
ATOM 702 O O . LYS A 1 84 ? -33.564 -16.713 57.128 1.00 76.75 84 LYS A O 1
ATOM 707 N N . ARG A 1 85 ? -34.503 -15.256 58.554 1.00 75.31 85 ARG A N 1
ATOM 708 C CA . ARG A 1 85 ? -34.541 -14.140 57.601 1.00 75.31 85 ARG A CA 1
ATOM 709 C C . ARG A 1 85 ? -33.142 -13.760 57.125 1.00 75.31 85 ARG A C 1
ATOM 711 O O . ARG A 1 85 ? -32.977 -13.512 55.937 1.00 75.31 85 ARG A O 1
ATOM 718 N N . LYS A 1 86 ? -32.138 -13.732 58.007 1.00 80.69 86 LYS A N 1
ATOM 719 C CA . LYS A 1 86 ? -30.731 -13.509 57.640 1.00 80.69 86 LYS A CA 1
ATOM 720 C C . LYS A 1 86 ? -30.220 -14.606 56.708 1.00 80.69 86 LYS A C 1
ATOM 722 O O . LYS A 1 86 ? -29.741 -14.262 55.640 1.00 80.69 86 LYS A O 1
ATOM 727 N N . ARG A 1 87 ? -30.410 -15.893 57.019 1.00 79.69 87 ARG A N 1
ATOM 728 C CA . ARG A 1 87 ? -30.008 -16.998 56.124 1.00 79.69 87 ARG A CA 1
ATOM 729 C C . ARG A 1 87 ? -30.657 -16.924 54.740 1.00 79.69 87 ARG A C 1
ATOM 731 O O . ARG A 1 87 ? -29.972 -17.151 53.750 1.00 79.69 87 ARG A O 1
ATOM 738 N N . ASP A 1 88 ? -31.930 -16.545 54.658 1.00 81.50 88 ASP A N 1
ATOM 739 C CA . ASP A 1 88 ? -32.634 -16.428 53.374 1.00 81.50 88 ASP A CA 1
ATOM 740 C C . ASP A 1 88 ? -32.224 -15.172 52.582 1.00 81.50 88 ASP A C 1
ATOM 742 O O . ASP A 1 88 ? -32.127 -15.194 51.352 1.00 81.50 88 ASP A O 1
ATOM 746 N N . THR A 1 89 ? -31.983 -14.053 53.274 1.00 85.81 89 THR A N 1
ATOM 747 C CA . THR A 1 89 ? -31.652 -12.763 52.644 1.00 85.81 89 THR A CA 1
ATOM 748 C C . THR A 1 89 ? -30.170 -12.616 52.323 1.00 85.81 89 THR A C 1
ATOM 750 O O . THR A 1 89 ? -29.833 -11.933 51.360 1.00 85.81 89 THR A O 1
ATOM 753 N N . GLN A 1 90 ? -29.280 -13.260 53.070 1.00 86.12 90 GLN A N 1
ATOM 754 C CA . GLN A 1 90 ? -27.838 -13.062 52.958 1.00 86.12 90 GLN A CA 1
ATOM 755 C C . GLN A 1 90 ? -27.261 -13.498 51.599 1.00 86.12 90 GLN A C 1
ATOM 757 O O . GLN A 1 90 ? -26.630 -12.657 50.962 1.00 86.12 90 GLN A O 1
ATOM 762 N N . PRO A 1 91 ? -27.597 -14.673 51.029 1.00 89.12 91 PRO A N 1
ATOM 763 C CA . PRO A 1 91 ? -27.167 -15.038 49.675 1.00 89.12 91 PRO A CA 1
ATOM 764 C C . PRO A 1 91 ? -27.740 -14.128 48.581 1.00 89.12 91 PRO A C 1
ATOM 766 O O . PRO A 1 91 ? -27.222 -14.070 47.465 1.00 89.12 91 PRO A O 1
ATOM 769 N N . MET A 1 92 ? -28.879 -13.476 48.841 1.00 88.38 92 MET A N 1
ATOM 770 C CA . MET A 1 92 ? -29.436 -12.474 47.931 1.00 88.38 92 MET A CA 1
ATOM 771 C C . MET A 1 92 ? -28.662 -11.158 48.050 1.00 88.38 92 MET A C 1
ATOM 773 O O . MET A 1 92 ? -28.323 -10.582 47.021 1.00 88.38 92 MET A O 1
ATOM 777 N N . MET A 1 93 ? -28.367 -10.705 49.270 1.00 89.50 93 MET A N 1
ATOM 778 C CA . MET A 1 93 ? -27.570 -9.502 49.526 1.00 89.50 93 MET A CA 1
ATOM 779 C C . MET A 1 93 ? -26.152 -9.641 48.966 1.00 89.50 93 MET A C 1
ATOM 781 O O . MET A 1 93 ? -25.681 -8.720 48.314 1.00 89.50 93 MET A O 1
ATOM 785 N N . GLU A 1 94 ? -25.517 -10.803 49.126 1.00 91.38 94 GLU A N 1
ATOM 786 C CA . GLU A 1 94 ? -24.207 -11.116 48.539 1.00 91.38 94 GLU A CA 1
ATOM 787 C C . GLU A 1 94 ? -24.245 -11.013 47.009 1.00 91.38 94 GLU A C 1
ATOM 789 O O . GLU A 1 94 ? -23.455 -10.283 46.418 1.00 91.38 94 GLU A O 1
ATOM 794 N N . ARG A 1 95 ? -25.242 -11.627 46.355 1.00 87.25 95 ARG A N 1
ATOM 795 C CA . ARG A 1 95 ? -25.424 -11.519 44.894 1.00 87.25 95 ARG A CA 1
ATOM 796 C C . ARG A 1 95 ? -25.701 -10.094 44.412 1.00 87.25 95 ARG A C 1
ATOM 798 O O . ARG A 1 95 ? -25.347 -9.758 43.281 1.00 87.25 95 ARG A O 1
ATOM 805 N N . VAL A 1 96 ? -26.385 -9.279 45.216 1.00 90.25 96 VAL A N 1
ATOM 806 C CA . VAL A 1 96 ? -26.614 -7.858 44.914 1.00 90.25 96 VAL A CA 1
ATOM 807 C C . VAL A 1 96 ? -25.312 -7.076 45.059 1.00 90.25 96 VAL A C 1
ATOM 809 O O . VAL A 1 96 ? -24.973 -6.333 44.145 1.00 90.25 96 VAL A O 1
ATOM 812 N N . ALA A 1 97 ? -24.557 -7.297 46.136 1.00 92.62 97 ALA A N 1
ATOM 813 C CA . ALA A 1 97 ? -23.269 -6.651 46.365 1.00 92.62 97 ALA A CA 1
ATOM 814 C C . ALA A 1 97 ? -22.256 -6.988 45.257 1.00 92.62 97 ALA A C 1
ATOM 816 O O . ALA A 1 97 ? -21.602 -6.091 44.730 1.00 92.62 97 ALA A O 1
ATOM 817 N N . GLU A 1 98 ? -22.180 -8.252 44.831 1.00 90.06 98 GLU A N 1
ATOM 818 C CA . GLU A 1 98 ? -21.362 -8.672 43.685 1.00 90.06 98 GLU A CA 1
ATOM 819 C C . GLU A 1 98 ? -21.775 -7.961 42.391 1.00 90.06 98 GLU A C 1
ATOM 821 O O . GLU A 1 98 ? -20.926 -7.467 41.649 1.00 90.06 98 GLU A O 1
ATOM 826 N N . PHE A 1 99 ? -23.082 -7.881 42.119 1.00 89.69 99 PHE A N 1
ATOM 827 C CA . PHE A 1 99 ? -23.599 -7.198 40.934 1.00 89.69 99 PHE A CA 1
ATOM 828 C C . PHE A 1 99 ? -23.305 -5.693 40.957 1.00 89.69 99 PHE A C 1
ATOM 830 O O . PHE A 1 99 ? -22.969 -5.115 39.924 1.00 89.69 99 PHE A O 1
ATOM 837 N N . GLU A 1 100 ? -23.432 -5.050 42.115 1.00 92.12 100 GLU A N 1
ATOM 838 C CA . GLU A 1 100 ? -23.104 -3.635 42.283 1.00 92.12 100 GLU A CA 1
ATOM 839 C C . GLU A 1 100 ? -21.608 -3.385 42.095 1.00 92.12 100 GLU A C 1
ATOM 841 O O . GLU A 1 100 ? -21.246 -2.445 41.388 1.00 92.12 100 GLU A O 1
ATOM 846 N N . ALA A 1 101 ? -20.746 -4.249 42.639 1.00 90.75 101 ALA A N 1
ATOM 847 C CA . ALA A 1 101 ? -19.301 -4.158 42.451 1.00 90.75 101 ALA A CA 1
ATOM 848 C C . ALA A 1 101 ? -18.904 -4.327 40.970 1.00 90.75 101 ALA A C 1
ATOM 850 O O . ALA A 1 101 ? -18.138 -3.518 40.443 1.00 90.75 101 ALA A O 1
ATOM 851 N N . GLU A 1 102 ? -19.479 -5.318 40.272 1.00 89.31 102 GLU A N 1
ATOM 852 C CA . GLU A 1 102 ? -19.286 -5.512 38.825 1.00 89.31 102 GLU A CA 1
ATOM 853 C C . GLU A 1 102 ? -19.768 -4.280 38.046 1.00 89.31 102 GLU A C 1
ATOM 855 O O . GLU A 1 102 ? -19.037 -3.741 37.218 1.00 89.31 102 GLU A O 1
ATOM 860 N N . SER A 1 103 ? -20.964 -3.771 38.354 1.00 90.25 103 SER A N 1
ATOM 861 C CA . SER A 1 103 ? -21.526 -2.606 37.666 1.00 90.25 103 SER A CA 1
ATOM 862 C C . SER A 1 103 ? -20.713 -1.330 37.893 1.00 90.25 103 SER A C 1
ATOM 864 O O . SER A 1 103 ? -20.635 -0.503 36.983 1.00 90.25 103 SER A O 1
ATOM 866 N N . GLN A 1 104 ? -20.145 -1.136 39.085 1.00 91.50 104 GLN A N 1
ATOM 867 C CA . GLN A 1 104 ? -19.265 -0.002 39.376 1.00 91.50 104 GLN A CA 1
ATOM 868 C C . GLN A 1 104 ? -17.947 -0.121 38.608 1.00 91.50 104 GLN A C 1
ATOM 870 O O . GLN A 1 104 ? -17.498 0.863 38.021 1.00 91.50 104 GLN A O 1
ATOM 875 N N . SER A 1 105 ? -17.361 -1.320 38.556 1.00 89.75 105 SER A N 1
ATOM 876 C CA . SER A 1 105 ? -16.147 -1.582 37.780 1.00 89.75 105 SER A CA 1
ATOM 877 C C . SER A 1 105 ? -16.368 -1.365 36.279 1.00 89.75 105 SER A C 1
ATOM 879 O O . SER A 1 105 ? -15.575 -0.674 35.642 1.00 89.75 105 SER A O 1
ATOM 881 N N . ASP A 1 106 ? -17.472 -1.871 35.726 1.00 90.44 106 ASP A N 1
ATOM 882 C CA . ASP A 1 106 ? -17.837 -1.689 34.319 1.00 90.44 106 ASP A CA 1
ATOM 883 C C . ASP A 1 106 ? -18.033 -0.207 33.966 1.00 90.44 106 ASP A C 1
ATOM 885 O O . ASP A 1 106 ? -17.580 0.256 32.917 1.00 90.44 106 ASP A O 1
ATOM 889 N N . GLU A 1 107 ? -18.700 0.562 34.831 1.00 90.75 107 GLU A N 1
ATOM 890 C CA . GLU A 1 107 ? -18.903 1.992 34.591 1.00 90.75 107 GLU A CA 1
ATOM 891 C C . GLU A 1 107 ? -17.596 2.784 34.730 1.00 90.75 107 GLU A C 1
ATOM 893 O O . GLU A 1 107 ? -17.368 3.703 33.945 1.00 90.75 107 GLU A O 1
ATOM 898 N N . ALA A 1 108 ? -16.706 2.403 35.653 1.00 91.00 108 ALA A N 1
ATOM 899 C CA . ALA A 1 108 ? -15.373 2.991 35.766 1.00 91.00 108 ALA A CA 1
ATOM 900 C C . ALA A 1 108 ? -14.521 2.721 34.513 1.00 91.00 108 ALA A C 1
ATOM 902 O O . ALA A 1 108 ? -13.869 3.634 34.005 1.00 91.00 108 ALA A O 1
ATOM 903 N N . ASN A 1 109 ? -14.569 1.501 33.970 1.00 91.50 109 ASN A N 1
ATOM 904 C CA . ASN A 1 109 ? -13.888 1.152 32.722 1.00 91.50 109 ASN A CA 1
ATOM 905 C C . ASN A 1 109 ? -14.433 1.969 31.548 1.00 91.50 109 ASN A C 1
ATOM 907 O O . ASN A 1 109 ? -13.669 2.623 30.836 1.00 91.50 109 ASN A O 1
ATOM 911 N N . PHE A 1 110 ? -15.760 2.017 31.403 1.00 93.75 110 PHE A N 1
ATOM 912 C CA . PHE A 1 110 ? -16.383 2.807 30.349 1.00 93.75 110 PHE A CA 1
ATOM 913 C C . PHE A 1 110 ? -16.089 4.302 30.496 1.00 93.75 110 PHE A C 1
ATOM 915 O O . PHE A 1 110 ? -15.912 4.983 29.489 1.00 93.75 110 PHE A O 1
ATOM 922 N N . ALA A 1 111 ? -16.003 4.826 31.721 1.00 91.00 111 ALA A N 1
ATOM 923 C CA . ALA A 1 111 ? -15.642 6.218 31.956 1.00 91.00 111 ALA A CA 1
ATOM 924 C C . ALA A 1 111 ? -14.250 6.545 31.392 1.00 91.00 111 ALA A C 1
ATOM 926 O O . ALA A 1 111 ? -14.126 7.563 30.715 1.00 91.00 111 ALA A O 1
ATOM 927 N N . LYS A 1 112 ? -13.254 5.662 31.577 1.00 89.31 112 LYS A N 1
ATOM 928 C CA . LYS A 1 112 ? -11.898 5.825 31.012 1.00 89.31 112 LYS A CA 1
ATOM 929 C C . LYS A 1 112 ? -11.912 5.890 29.482 1.00 89.31 112 LYS A C 1
ATOM 931 O O . LYS A 1 112 ? -11.285 6.761 28.889 1.00 89.31 112 LYS A O 1
ATOM 936 N N . VAL A 1 113 ? -12.654 4.987 28.840 1.00 90.25 113 VAL A N 1
ATOM 937 C CA . VAL A 1 113 ? -12.747 4.928 27.369 1.00 90.25 113 VAL A CA 1
ATOM 938 C C . VAL A 1 113 ? -13.559 6.094 26.809 1.00 90.25 113 VAL A C 1
ATOM 940 O O . VAL A 1 113 ? -13.261 6.617 25.741 1.00 90.25 113 VAL A O 1
ATOM 943 N N . LYS A 1 114 ? -14.606 6.518 27.519 1.00 88.88 114 LYS A N 1
ATOM 944 C CA . LYS A 1 114 ? -15.505 7.582 27.073 1.00 88.88 114 LYS A CA 1
ATOM 945 C C . LYS A 1 114 ? -14.830 8.950 27.076 1.00 88.88 114 LYS A C 1
ATOM 947 O O . LYS A 1 114 ? -15.172 9.755 26.217 1.00 88.88 114 LYS A O 1
ATOM 952 N N . THR A 1 115 ? -13.952 9.241 28.038 1.00 85.62 115 THR A N 1
ATOM 953 C CA . THR A 1 115 ? -13.332 10.571 28.182 1.00 85.62 115 THR A CA 1
ATOM 954 C C . THR A 1 115 ? -12.431 10.945 27.016 1.00 85.62 115 THR A C 1
ATOM 956 O O . THR A 1 115 ? -12.348 12.122 26.676 1.00 85.62 115 THR A O 1
ATOM 959 N N . ASP A 1 116 ? -11.785 9.960 26.397 1.00 86.56 116 ASP A N 1
ATOM 960 C CA . ASP A 1 116 ? -10.893 10.179 25.267 1.00 86.56 116 ASP A CA 1
ATOM 961 C C . ASP A 1 116 ? -11.567 9.761 23.953 1.00 86.56 116 ASP A C 1
ATOM 963 O O . ASP A 1 116 ? -11.953 8.612 23.739 1.00 86.56 116 ASP A O 1
ATOM 967 N N . ILE A 1 117 ? -11.720 10.725 23.046 1.00 86.88 117 ILE A N 1
ATOM 968 C CA . ILE A 1 117 ? -12.358 10.518 21.742 1.00 86.88 117 ILE A CA 1
ATOM 969 C C . ILE A 1 117 ? -11.483 9.640 20.846 1.00 86.88 117 ILE A C 1
ATOM 971 O O . ILE A 1 117 ? -12.033 8.940 19.990 1.00 86.88 117 ILE A O 1
ATOM 975 N N . PHE A 1 118 ? -10.168 9.667 21.063 1.00 89.12 118 PHE A N 1
ATOM 976 C CA . PHE A 1 118 ? -9.153 8.951 20.301 1.00 89.12 118 PHE A CA 1
ATOM 977 C C . PHE A 1 118 ? -8.713 7.654 20.989 1.00 89.12 118 PHE A C 1
ATOM 979 O O . PHE A 1 118 ? -7.693 7.085 20.626 1.00 89.12 118 PHE A O 1
ATOM 986 N N . ASN A 1 119 ? -9.476 7.156 21.964 1.00 89.38 119 ASN A N 1
ATOM 987 C CA . ASN A 1 119 ? -9.166 5.878 22.589 1.00 89.38 119 ASN A CA 1
ATOM 988 C C . ASN A 1 119 ? -9.432 4.716 21.600 1.00 89.38 119 ASN A C 1
ATOM 990 O O . ASN A 1 119 ? -10.565 4.601 21.110 1.00 89.38 119 ASN A O 1
ATOM 994 N N . PRO A 1 120 ? -8.449 3.835 21.325 1.00 88.81 120 PRO A N 1
ATOM 995 C CA . PRO A 1 120 ? -8.608 2.742 20.364 1.00 88.81 120 PRO A CA 1
ATOM 996 C C . PRO A 1 120 ? -9.650 1.711 20.823 1.00 88.81 120 PRO A C 1
ATOM 998 O O . PRO A 1 120 ? -10.322 1.097 19.998 1.00 88.81 120 PRO A O 1
ATOM 1001 N N . TRP A 1 121 ? -9.897 1.563 22.126 1.00 91.38 121 TRP A N 1
ATOM 1002 C CA . TRP A 1 121 ? -10.811 0.557 22.679 1.00 91.38 121 TRP A CA 1
ATOM 1003 C C . TRP A 1 121 ? -12.293 0.914 22.580 1.00 91.38 121 TRP A C 1
ATOM 1005 O O . TRP A 1 121 ? -13.137 0.180 23.090 1.00 91.38 121 TRP A O 1
ATOM 1015 N N . ARG A 1 122 ? -12.658 2.027 21.940 1.00 91.12 122 ARG A N 1
ATOM 1016 C CA . ARG A 1 122 ? -14.066 2.392 21.723 1.00 91.12 122 ARG A CA 1
ATOM 1017 C C . ARG A 1 122 ? -14.756 1.382 20.805 1.00 91.12 122 ARG A C 1
ATOM 1019 O O . ARG A 1 122 ? -14.143 0.863 19.879 1.00 91.12 122 ARG A O 1
ATOM 1026 N N . VAL A 1 123 ? -16.051 1.150 21.036 1.00 93.06 123 VAL A N 1
ATOM 1027 C CA . VAL A 1 123 ? -16.882 0.357 20.115 1.00 93.06 123 VAL A CA 1
ATOM 1028 C C . VAL A 1 123 ? -16.939 1.053 18.755 1.00 93.06 123 VAL A C 1
ATOM 1030 O O . VAL A 1 123 ? -17.477 2.159 18.653 1.00 93.06 123 VAL A O 1
ATOM 1033 N N . SER A 1 124 ? -16.404 0.395 17.730 1.00 90.75 124 SER A N 1
ATOM 1034 C CA . SER A 1 124 ? -16.508 0.797 16.328 1.00 90.75 124 SER A CA 1
ATOM 1035 C C . SER A 1 124 ? -17.658 0.074 15.616 1.00 90.75 124 SER A C 1
ATOM 1037 O O . SER A 1 124 ? -18.172 -0.942 16.094 1.00 90.75 124 SER A O 1
ATOM 1039 N N . ASP A 1 125 ? -18.040 0.566 14.435 1.00 90.38 125 ASP A N 1
ATOM 1040 C CA . ASP A 1 125 ? -19.031 -0.111 13.588 1.00 90.38 125 ASP A CA 1
ATOM 1041 C C . ASP A 1 125 ? -18.542 -1.477 13.098 1.00 90.38 125 ASP A C 1
ATOM 1043 O O . ASP A 1 125 ? -19.341 -2.401 12.948 1.00 90.38 125 ASP A O 1
ATOM 1047 N N . LEU A 1 126 ? -17.229 -1.629 12.899 1.00 88.69 126 LEU A N 1
ATOM 1048 C CA . LEU A 1 126 ? -16.623 -2.907 12.535 1.00 88.69 126 LEU A CA 1
ATOM 1049 C C . LEU A 1 126 ? -16.751 -3.924 13.670 1.00 88.69 126 LEU A C 1
ATOM 1051 O O . LEU A 1 126 ? -17.055 -5.078 13.393 1.00 88.69 126 LEU A O 1
ATOM 1055 N N . ASP A 1 127 ? -16.611 -3.501 14.932 1.00 91.81 127 ASP A N 1
ATOM 1056 C CA . ASP A 1 127 ? -16.815 -4.385 16.090 1.00 91.81 127 ASP A CA 1
ATOM 1057 C C . ASP A 1 127 ? -18.278 -4.836 16.203 1.00 91.81 127 ASP A C 1
ATOM 1059 O O . ASP A 1 127 ? -18.575 -5.979 16.544 1.00 91.81 127 ASP A O 1
ATOM 1063 N N . LEU A 1 128 ? -19.221 -3.933 15.920 1.00 92.62 128 LEU A N 1
ATOM 1064 C CA . LEU A 1 128 ? -20.647 -4.258 15.891 1.00 92.62 128 LEU A CA 1
ATOM 1065 C C . LEU A 1 128 ? -20.975 -5.244 14.774 1.00 92.62 128 LEU A C 1
ATOM 1067 O O . LEU A 1 128 ? -21.711 -6.209 14.996 1.00 92.62 128 LEU A O 1
ATOM 1071 N N . PHE A 1 129 ? -20.433 -5.003 13.581 1.00 91.06 129 PHE A N 1
ATOM 1072 C CA . PHE A 1 129 ? -20.640 -5.863 12.427 1.00 91.06 129 PHE A CA 1
ATOM 1073 C C . PHE A 1 129 ? -19.991 -7.235 12.625 1.00 91.06 129 PHE A C 1
ATOM 1075 O O . PHE A 1 129 ? -20.636 -8.252 12.375 1.00 91.06 129 PHE A O 1
ATOM 1082 N N . SER A 1 130 ? -18.762 -7.288 13.143 1.00 90.56 130 SER A N 1
ATOM 1083 C CA . SER A 1 130 ? -18.070 -8.544 13.430 1.00 90.56 130 SER A CA 1
ATOM 1084 C C . SER A 1 130 ? -18.818 -9.357 14.488 1.00 90.56 130 SER A C 1
ATOM 1086 O O . SER A 1 130 ? -19.080 -10.539 14.265 1.00 90.56 130 SER A O 1
ATOM 1088 N N . ALA A 1 131 ? -19.280 -8.723 15.572 1.00 91.44 131 ALA A N 1
ATOM 1089 C CA . ALA A 1 131 ? -20.092 -9.381 16.592 1.00 91.44 131 ALA A CA 1
ATOM 1090 C C . ALA A 1 131 ? -21.432 -9.896 16.035 1.00 91.44 131 ALA A C 1
ATOM 1092 O O . ALA A 1 131 ? -21.900 -10.959 16.447 1.00 91.44 131 ALA A O 1
ATOM 1093 N N . ALA A 1 132 ? -22.055 -9.167 15.103 1.00 91.94 132 ALA A N 1
ATOM 1094 C CA . ALA A 1 132 ? -23.302 -9.575 14.459 1.00 91.94 132 ALA A CA 1
ATOM 1095 C C . ALA A 1 132 ? -23.122 -10.748 13.486 1.00 91.94 132 ALA A C 1
ATOM 1097 O O . ALA A 1 132 ? -23.966 -11.643 13.460 1.00 91.94 132 ALA A O 1
ATOM 1098 N N . MET A 1 133 ? -22.034 -10.751 12.713 1.00 92.00 133 MET A N 1
ATOM 1099 C CA . MET A 1 133 ? -21.770 -11.753 11.679 1.00 92.00 133 MET A CA 1
ATOM 1100 C C . MET A 1 133 ? -21.157 -13.036 12.237 1.00 92.00 133 MET A C 1
ATOM 1102 O O . MET A 1 133 ? -21.581 -14.131 11.875 1.00 92.00 133 MET A O 1
ATOM 1106 N N . PHE A 1 134 ? -20.166 -12.909 13.116 1.00 87.75 134 PHE A N 1
ATOM 1107 C CA . PHE A 1 134 ? -19.361 -14.034 13.599 1.00 87.75 134 PHE A CA 1
ATOM 1108 C C . PHE A 1 134 ? -19.717 -14.460 15.025 1.00 87.75 134 PHE A C 1
ATOM 1110 O O . PHE A 1 134 ? -19.233 -15.481 15.513 1.00 87.75 134 PHE A O 1
ATOM 1117 N N . GLY A 1 135 ? -20.596 -13.712 15.693 1.00 87.38 135 GLY A N 1
ATOM 1118 C CA . GLY A 1 135 ? -20.863 -13.901 17.110 1.00 87.38 135 GLY A CA 1
ATOM 1119 C C . GLY A 1 135 ? -19.713 -13.393 17.978 1.00 87.38 135 GLY A C 1
ATOM 1120 O O . GLY A 1 135 ? -18.773 -12.759 17.504 1.00 87.38 135 GLY A O 1
ATOM 1121 N N . ILE A 1 136 ? -19.814 -13.637 19.284 1.00 85.44 136 ILE A N 1
ATOM 1122 C CA . ILE A 1 136 ? -18.832 -13.140 20.250 1.00 85.44 136 ILE A CA 1
ATOM 1123 C C . ILE A 1 136 ? -17.908 -14.280 20.666 1.00 85.44 136 ILE A C 1
ATOM 1125 O O . ILE A 1 136 ? -18.403 -15.346 21.051 1.00 85.44 136 ILE A O 1
ATOM 1129 N N . PRO A 1 137 ? -16.581 -14.070 20.618 1.00 81.38 137 PRO A N 1
ATOM 1130 C CA . PRO A 1 137 ? -15.616 -15.054 21.080 1.00 81.38 137 PRO A CA 1
ATOM 1131 C C . PRO A 1 137 ? -15.876 -15.445 22.538 1.00 81.38 137 PRO A C 1
ATOM 1133 O O . PRO A 1 137 ? -16.201 -14.609 23.383 1.00 81.38 137 PRO A O 1
ATOM 1136 N N . SER A 1 138 ? -15.722 -16.732 22.854 1.00 77.44 138 SER A N 1
ATOM 1137 C CA . SER A 1 138 ? -15.949 -17.212 24.219 1.00 77.44 138 SER A CA 1
ATOM 1138 C C . SER A 1 138 ? -14.921 -16.615 25.182 1.00 77.44 138 SER A C 1
ATOM 1140 O O . SER A 1 138 ? -13.724 -16.871 25.065 1.00 77.44 138 SER A O 1
ATOM 1142 N N . TYR A 1 139 ? -15.412 -15.880 26.180 1.00 70.19 139 TYR A N 1
ATOM 1143 C CA . TYR A 1 139 ? -14.606 -15.209 27.204 1.00 70.19 139 TYR A CA 1
ATOM 1144 C C . TYR A 1 139 ? -13.664 -16.158 27.963 1.00 70.19 139 TYR A C 1
ATOM 1146 O O . TYR A 1 139 ? -12.590 -15.756 28.390 1.00 70.19 139 TYR A O 1
ATOM 1154 N N . ALA A 1 140 ? -14.045 -17.430 28.123 1.00 68.62 140 ALA A N 1
ATOM 11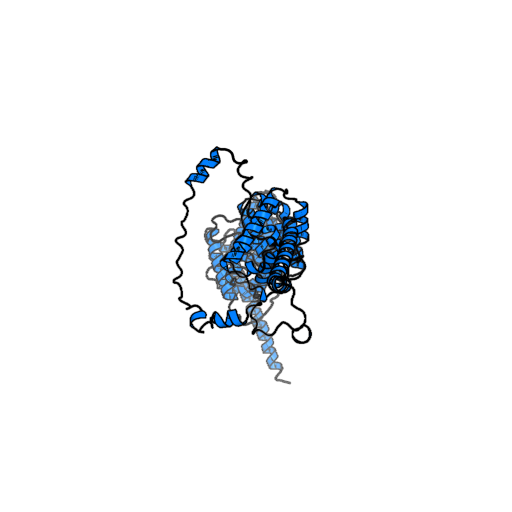55 C CA . ALA A 1 140 ? -13.269 -18.414 28.880 1.00 68.62 140 ALA A CA 1
ATOM 1156 C C . ALA A 1 140 ? -11.898 -18.738 28.260 1.00 68.62 140 ALA A C 1
ATOM 1158 O O . ALA A 1 140 ? -11.052 -19.314 28.936 1.00 68.62 140 ALA A O 1
ATOM 1159 N N . LYS A 1 141 ? -11.685 -18.390 26.986 1.00 71.25 141 LYS A N 1
ATOM 1160 C CA . LYS A 1 141 ? -10.432 -18.655 26.272 1.00 71.25 141 LYS A CA 1
ATOM 1161 C C . LYS A 1 141 ? -9.385 -17.552 26.435 1.00 71.25 141 LYS A C 1
ATOM 1163 O O . LYS A 1 141 ? -8.250 -17.762 26.025 1.00 71.25 141 LYS A O 1
ATOM 1168 N N . TYR A 1 142 ? -9.749 -16.406 27.011 1.00 75.56 142 TYR A N 1
ATOM 1169 C CA . TYR A 1 142 ? -8.916 -15.209 26.972 1.00 75.56 142 TYR A CA 1
ATOM 1170 C C . TYR A 1 142 ? -8.650 -14.656 28.370 1.00 75.56 142 TYR A C 1
ATOM 1172 O O . TYR A 1 142 ? -9.571 -14.358 29.132 1.00 75.56 142 TYR A O 1
ATOM 1180 N N . SER A 1 143 ? -7.368 -14.497 28.695 1.00 67.50 143 SER A N 1
ATOM 1181 C CA . SER A 1 143 ? -6.920 -13.809 29.904 1.00 67.50 143 SER A CA 1
ATOM 1182 C C . SER A 1 143 ? -6.947 -12.307 29.652 1.00 67.50 143 SER A C 1
ATOM 1184 O O . SER A 1 143 ? -6.171 -11.805 28.848 1.00 67.50 143 SER A O 1
ATOM 1186 N N . ILE A 1 144 ? -7.839 -11.588 30.329 1.00 66.69 144 ILE A N 1
ATOM 1187 C CA . ILE A 1 144 ? -7.907 -10.125 30.235 1.00 66.69 144 ILE A CA 1
ATOM 1188 C C . ILE A 1 144 ? -7.150 -9.509 31.405 1.00 66.69 144 ILE A C 1
ATOM 1190 O O . ILE A 1 144 ? -7.329 -9.910 32.559 1.00 66.69 144 ILE A O 1
ATOM 1194 N N . THR A 1 145 ? -6.315 -8.523 31.096 1.00 63.00 145 THR A N 1
ATOM 1195 C CA . THR A 1 145 ? -5.585 -7.717 32.074 1.00 63.00 145 THR A CA 1
ATOM 1196 C C . THR A 1 145 ? -6.544 -6.900 32.940 1.00 63.00 145 THR A C 1
ATOM 1198 O O . THR A 1 145 ? -7.612 -6.477 32.500 1.00 63.00 145 THR A O 1
ATOM 1201 N N . LYS A 1 146 ? -6.173 -6.668 34.206 1.00 67.94 146 LYS A N 1
ATOM 1202 C CA . LYS A 1 146 ? -6.969 -5.829 35.123 1.00 67.94 146 LYS A CA 1
ATOM 1203 C C . LYS A 1 146 ? -6.929 -4.343 34.748 1.00 67.94 146 LYS A C 1
ATOM 1205 O O . LYS A 1 146 ? -7.863 -3.617 35.083 1.00 67.94 146 LYS A O 1
ATOM 1210 N N . ASP A 1 147 ? -5.884 -3.927 34.038 1.00 73.69 147 ASP A N 1
ATOM 1211 C CA . ASP A 1 147 ? -5.657 -2.555 33.592 1.00 73.69 147 ASP A CA 1
ATOM 1212 C C . ASP A 1 147 ? -5.915 -2.391 32.095 1.00 73.69 147 ASP A C 1
ATOM 1214 O O . ASP A 1 147 ? -5.793 -3.357 31.331 1.00 73.69 147 ASP A O 1
ATOM 1218 N N . LEU A 1 148 ? -6.307 -1.165 31.713 1.00 71.81 148 LEU A N 1
ATOM 1219 C CA . LEU A 1 148 ? -6.617 -0.792 30.331 1.00 71.81 148 LEU A CA 1
ATOM 1220 C C . LEU A 1 148 ? -5.342 -0.989 29.521 1.00 71.81 148 LEU A C 1
ATOM 1222 O O . LEU A 1 148 ? -4.369 -0.301 29.825 1.00 71.81 148 LEU A O 1
ATOM 1226 N N . PRO A 1 149 ? -5.326 -1.905 28.537 1.00 75.12 149 PRO A N 1
ATOM 1227 C CA . PRO A 1 149 ? -4.167 -2.064 27.688 1.00 75.12 149 PRO A CA 1
ATOM 1228 C C . PRO A 1 149 ? -3.885 -0.734 27.000 1.00 75.12 149 PRO A C 1
ATOM 1230 O O . PRO A 1 149 ? -4.802 -0.086 26.484 1.00 75.12 149 PRO A O 1
ATOM 1233 N N . GLU A 1 150 ? -2.626 -0.321 27.008 1.00 74.00 150 GLU A N 1
ATOM 1234 C CA . GLU A 1 150 ? -2.201 0.888 26.302 1.00 74.00 150 GLU A CA 1
ATOM 1235 C C . GLU A 1 150 ? -2.285 0.688 24.780 1.00 74.00 150 GLU A C 1
ATOM 1237 O O . GLU A 1 150 ? -2.536 1.647 24.052 1.00 74.00 150 GLU A O 1
ATOM 1242 N N . SER A 1 151 ? -2.200 -0.571 24.331 1.00 75.31 151 SER A N 1
ATOM 1243 C CA . SER A 1 151 ? -2.127 -0.983 22.932 1.00 75.31 151 SER A CA 1
ATOM 1244 C C . SER A 1 151 ? -2.804 -2.334 22.675 1.00 75.31 151 SER A C 1
ATOM 1246 O O . SER A 1 151 ? -2.898 -3.180 23.572 1.00 75.31 151 SER A O 1
ATOM 1248 N N . ALA A 1 152 ? -3.278 -2.535 21.443 1.00 75.81 152 ALA A N 1
ATOM 1249 C CA . ALA A 1 152 ? -3.779 -3.805 20.916 1.00 75.81 152 ALA A CA 1
ATOM 1250 C C . ALA A 1 152 ? -2.676 -4.720 20.339 1.00 75.81 152 ALA A C 1
ATOM 1252 O O . ALA A 1 152 ? -2.984 -5.748 19.732 1.00 75.81 152 ALA A O 1
ATOM 1253 N N . GLU A 1 153 ? -1.400 -4.376 20.516 1.00 76.25 153 GLU A N 1
ATOM 1254 C CA . GLU A 1 153 ? -0.260 -5.147 20.010 1.00 76.25 153 GLU A CA 1
ATOM 1255 C C . GLU A 1 153 ? -0.238 -6.592 20.529 1.00 76.25 153 GLU A C 1
ATOM 1257 O O . GLU A 1 153 ? -0.355 -6.852 21.726 1.00 76.25 153 GLU A O 1
ATOM 1262 N N . GLY A 1 154 ? -0.084 -7.552 19.612 1.00 73.75 154 GLY A N 1
ATOM 1263 C CA . GLY A 1 154 ? -0.031 -8.979 19.940 1.00 73.75 154 GLY A CA 1
ATOM 1264 C C . GLY A 1 154 ? -1.379 -9.611 20.305 1.00 73.75 154 GLY A C 1
ATOM 1265 O O . GLY A 1 154 ? -1.416 -10.805 20.608 1.00 73.75 154 GLY A O 1
ATOM 1266 N N . PHE A 1 155 ? -2.485 -8.856 20.256 1.00 76.44 155 PHE A N 1
ATOM 1267 C CA . PHE A 1 155 ? -3.816 -9.400 20.507 1.00 76.44 155 PHE A CA 1
ATOM 1268 C C . PHE A 1 155 ? -4.384 -10.074 19.254 1.00 76.44 155 PHE A C 1
ATOM 1270 O O . PHE A 1 155 ? -4.418 -9.488 18.173 1.00 76.44 155 PHE A O 1
ATOM 1277 N N . ASP A 1 156 ? -4.921 -11.288 19.404 1.00 83.81 156 ASP A N 1
ATOM 1278 C CA . ASP A 1 156 ? -5.708 -11.897 18.327 1.00 83.81 156 ASP A CA 1
ATOM 1279 C C . ASP A 1 156 ? -7.058 -11.157 18.133 1.00 83.81 156 ASP A C 1
ATOM 1281 O O . ASP A 1 156 ? -7.557 -10.510 19.064 1.00 83.81 156 ASP A O 1
ATOM 1285 N N . PRO A 1 157 ? -7.710 -11.245 16.954 1.00 81.19 157 PRO A N 1
ATOM 1286 C CA . PRO A 1 157 ? -8.978 -10.548 16.699 1.00 81.19 157 PRO A CA 1
ATOM 1287 C C . PRO A 1 157 ? -10.088 -10.866 17.715 1.00 81.19 157 PRO A C 1
ATOM 1289 O O . PRO A 1 157 ? -10.955 -10.031 18.003 1.00 81.19 157 PRO A O 1
ATOM 1292 N N . GLY A 1 158 ? -10.066 -12.076 18.279 1.00 82.38 158 GLY A N 1
ATOM 1293 C CA . GLY A 1 158 ? -10.984 -12.493 19.328 1.00 82.38 158 GLY A CA 1
ATOM 1294 C C . GLY A 1 158 ? -10.686 -11.808 20.660 1.00 82.38 158 GLY A C 1
ATOM 1295 O O . GLY A 1 158 ? -11.613 -11.324 21.314 1.00 82.38 158 GLY A O 1
ATOM 1296 N N . GLN A 1 159 ? -9.411 -11.694 21.031 1.00 84.69 159 GLN A N 1
ATOM 1297 C CA . GLN A 1 159 ? -8.961 -10.956 22.207 1.00 84.69 159 GLN A CA 1
ATOM 1298 C C . GLN A 1 159 ? -9.279 -9.465 22.090 1.00 84.69 159 GLN A C 1
ATOM 1300 O O . GLN A 1 159 ? -9.784 -8.895 23.052 1.00 84.69 159 GLN A O 1
ATOM 1305 N N . ILE A 1 160 ? -9.085 -8.844 20.920 1.00 84.50 160 ILE A N 1
ATOM 1306 C CA . ILE A 1 160 ? -9.469 -7.440 20.682 1.00 84.50 160 ILE A CA 1
ATOM 1307 C C . ILE A 1 160 ? -10.968 -7.265 20.909 1.00 84.50 160 ILE A C 1
ATOM 1309 O O . ILE A 1 160 ? -11.384 -6.406 21.687 1.00 84.50 160 ILE A O 1
ATOM 1313 N N . SER A 1 161 ? -11.782 -8.122 20.287 1.00 86.56 161 SER A N 1
ATOM 1314 C CA . SER A 1 161 ? -13.240 -8.083 20.433 1.00 86.56 161 SER A CA 1
ATOM 1315 C C . SER A 1 161 ? -13.649 -8.193 21.903 1.00 86.56 161 SER A C 1
ATOM 1317 O O . SER A 1 161 ? -14.466 -7.418 22.394 1.00 86.56 161 SER A O 1
ATOM 1319 N N . VAL A 1 162 ? -13.045 -9.125 22.640 1.00 88.44 162 VAL A N 1
ATOM 1320 C CA . VAL A 1 162 ? -13.311 -9.339 24.064 1.00 88.44 162 VAL A CA 1
ATOM 1321 C C . VAL A 1 162 ? -12.861 -8.143 24.918 1.00 88.44 162 VAL A C 1
ATOM 1323 O O . VAL A 1 162 ? -13.624 -7.700 25.782 1.00 88.44 162 VAL A O 1
ATOM 1326 N N . SER A 1 163 ? -11.687 -7.571 24.648 1.00 89.06 163 SER A N 1
ATOM 1327 C CA . SER A 1 163 ? -11.172 -6.367 25.310 1.00 89.06 163 SER A CA 1
ATOM 1328 C C . SER A 1 163 ? -12.084 -5.162 25.082 1.00 89.06 163 SER A C 1
ATOM 1330 O O . SER A 1 163 ? -12.428 -4.470 26.040 1.00 89.06 163 SER A O 1
ATOM 1332 N N . VAL A 1 164 ? -12.585 -4.953 23.859 1.00 91.56 164 VAL A N 1
ATOM 1333 C CA . VAL A 1 164 ? -13.568 -3.898 23.556 1.00 91.56 164 VAL A CA 1
ATOM 1334 C C . VAL A 1 164 ? -14.821 -4.062 24.422 1.00 91.56 164 VAL A C 1
ATOM 1336 O O . VAL A 1 164 ? -15.308 -3.083 24.992 1.00 91.56 164 VAL A O 1
ATOM 1339 N N . LEU A 1 165 ? -15.334 -5.283 24.603 1.00 91.88 165 LEU A N 1
ATOM 1340 C CA . LEU A 1 165 ? -16.499 -5.513 25.467 1.00 91.88 165 LEU A CA 1
ATOM 1341 C C . LEU A 1 165 ? -16.213 -5.183 26.941 1.00 91.88 165 LEU A C 1
ATOM 1343 O O . LEU A 1 165 ? -17.071 -4.612 27.622 1.00 91.88 165 LEU A O 1
ATOM 1347 N N . VAL A 1 166 ? -15.023 -5.533 27.432 1.00 90.75 166 VAL A N 1
ATOM 1348 C CA . VAL A 1 166 ? -14.600 -5.275 28.818 1.00 90.75 166 VAL A CA 1
ATOM 1349 C C . VAL A 1 166 ? -14.462 -3.784 29.080 1.00 90.75 166 VAL A C 1
ATOM 1351 O O . VAL A 1 166 ? -15.075 -3.257 30.009 1.00 90.75 166 VAL A O 1
ATOM 1354 N N . TRP A 1 167 ? -13.707 -3.090 28.235 1.00 90.62 167 TRP A N 1
ATOM 1355 C CA . TRP A 1 167 ? -13.374 -1.685 28.440 1.00 90.62 167 TRP A CA 1
ATOM 1356 C C . TRP A 1 167 ? -14.544 -0.746 28.174 1.00 90.62 167 TRP A C 1
ATOM 1358 O O . TRP A 1 167 ? -14.628 0.319 28.780 1.00 90.62 167 TRP A O 1
ATOM 1368 N N . ASN A 1 168 ? -15.527 -1.172 27.377 1.00 93.56 168 ASN A N 1
ATOM 1369 C CA . ASN A 1 168 ? -16.790 -0.446 27.242 1.00 93.56 168 ASN A CA 1
ATOM 1370 C C . ASN A 1 168 ? -17.821 -0.789 28.332 1.00 93.56 168 ASN A C 1
ATOM 1372 O O . ASN A 1 168 ? -18.980 -0.370 28.232 1.00 93.56 168 ASN A O 1
ATOM 1376 N N . GLY A 1 169 ? -17.435 -1.537 29.371 1.00 91.62 169 GLY A N 1
ATOM 1377 C CA . GLY A 1 169 ? -18.296 -1.828 30.516 1.00 91.62 169 GLY A CA 1
ATOM 1378 C C . GLY A 1 169 ? -19.565 -2.580 30.120 1.00 91.62 169 GLY A C 1
ATOM 1379 O O . GLY A 1 169 ? -20.672 -2.212 30.537 1.00 91.62 169 GLY A O 1
ATOM 1380 N N . ILE A 1 170 ? -19.436 -3.553 29.213 1.00 92.25 170 ILE A N 1
ATOM 1381 C CA . ILE A 1 170 ? -20.527 -4.452 28.832 1.00 92.25 170 ILE A CA 1
ATOM 1382 C C . ILE A 1 170 ? -20.497 -5.621 29.802 1.00 92.25 170 ILE A C 1
ATOM 1384 O O . ILE A 1 170 ? -19.542 -6.377 29.782 1.00 92.25 170 ILE A O 1
ATOM 1388 N N . GLN A 1 171 ? -21.530 -5.796 30.620 1.00 88.44 171 GLN A N 1
ATOM 1389 C CA . GLN A 1 171 ? -21.560 -6.802 31.692 1.00 88.44 171 GLN A CA 1
ATOM 1390 C C . GLN A 1 171 ? -21.265 -8.221 31.205 1.00 88.44 171 GLN A C 1
ATOM 1392 O O . GLN A 1 171 ? -21.749 -8.620 30.140 1.00 88.44 171 GLN A O 1
ATOM 1397 N N . ARG A 1 172 ? -20.579 -9.033 32.022 1.00 86.56 172 ARG A N 1
ATOM 1398 C CA . ARG A 1 172 ? -20.178 -10.404 31.653 1.00 86.56 172 ARG A CA 1
ATOM 1399 C C . ARG A 1 172 ? -21.362 -11.249 31.175 1.00 86.56 172 ARG A C 1
ATOM 1401 O O . ARG A 1 172 ? -21.303 -11.857 30.115 1.00 86.56 172 ARG A O 1
ATOM 1408 N N . ARG A 1 173 ? -22.494 -11.165 31.881 1.00 84.94 173 ARG A N 1
ATOM 1409 C CA . ARG A 1 173 ? -23.745 -11.891 31.564 1.00 84.94 173 ARG A CA 1
ATOM 1410 C C . ARG A 1 173 ? -24.375 -11.492 30.224 1.00 84.94 173 ARG A C 1
ATOM 1412 O O . ARG A 1 173 ? -25.209 -12.221 29.686 1.00 84.94 173 ARG A O 1
ATOM 1419 N N . ALA A 1 174 ? -24.057 -10.297 29.728 1.00 88.12 174 ALA A N 1
ATOM 1420 C CA . ALA A 1 174 ? -24.509 -9.826 28.427 1.00 88.12 174 ALA A CA 1
ATOM 1421 C C . ALA A 1 174 ? -23.575 -10.280 27.301 1.00 88.12 174 ALA A C 1
ATOM 1423 O O . ALA A 1 174 ? -24.054 -10.359 26.175 1.00 88.12 174 ALA A O 1
ATOM 1424 N N . ARG A 1 175 ? -22.301 -10.597 27.587 1.00 86.88 175 ARG A N 1
ATOM 1425 C CA . ARG A 1 175 ? -21.292 -11.054 26.608 1.00 86.88 175 ARG A CA 1
ATOM 1426 C C . ARG A 1 175 ? -21.544 -12.483 26.121 1.00 86.88 175 ARG A C 1
ATOM 1428 O O . ARG A 1 175 ? -21.237 -12.795 24.981 1.00 86.88 175 ARG A O 1
ATOM 1435 N N . ASP A 1 176 ? -22.180 -13.316 26.944 1.00 85.19 176 ASP A N 1
ATOM 1436 C CA . ASP A 1 176 ? -22.464 -14.725 26.619 1.00 85.19 176 ASP A CA 1
ATOM 1437 C C . ASP A 1 176 ? -23.537 -14.913 25.526 1.00 85.19 176 ASP A C 1
ATOM 1439 O O . ASP A 1 176 ? -23.856 -16.035 25.138 1.00 85.19 176 ASP A O 1
ATOM 1443 N N . SER A 1 177 ? -24.163 -13.830 25.057 1.00 88.75 177 SER A N 1
ATOM 1444 C CA . SER A 1 177 ? -25.267 -13.879 24.101 1.00 88.75 177 SER A CA 1
ATOM 1445 C C . SER A 1 177 ? -25.200 -12.686 23.160 1.00 88.75 177 SER A C 1
ATOM 1447 O O . SER A 1 177 ? -25.586 -11.584 23.549 1.00 88.75 177 SER A O 1
ATOM 1449 N N . THR A 1 178 ? -24.840 -12.920 21.896 1.00 90.25 178 THR A N 1
ATOM 1450 C CA . THR A 1 178 ? -24.759 -11.893 20.840 1.00 90.25 178 THR A CA 1
ATOM 1451 C C . THR A 1 178 ? -25.999 -10.996 20.780 1.00 90.25 178 THR A C 1
ATOM 1453 O O . THR A 1 178 ? -25.890 -9.772 20.722 1.00 90.25 178 THR A O 1
ATOM 1456 N N . SER A 1 179 ? -27.195 -11.586 20.908 1.00 90.69 179 SER A N 1
ATOM 1457 C CA . SER A 1 179 ? -28.478 -10.862 20.920 1.00 90.69 179 SER A CA 1
ATOM 1458 C C . SER A 1 179 ? -28.622 -9.849 22.061 1.00 90.69 179 SER A C 1
ATOM 1460 O O . SER A 1 179 ? -29.383 -8.891 21.941 1.00 90.69 179 SER A O 1
ATOM 1462 N N . LYS A 1 180 ? -27.905 -10.049 23.172 1.00 92.50 180 LYS A N 1
ATOM 1463 C CA . LYS A 1 180 ? -27.857 -9.122 24.305 1.00 92.50 180 LYS A CA 1
ATOM 1464 C C . LYS A 1 180 ? -26.695 -8.156 24.164 1.00 92.50 180 LYS A C 1
ATOM 1466 O O . LYS A 1 180 ? -26.871 -6.981 24.457 1.00 92.50 180 LYS A O 1
ATOM 1471 N N . THR A 1 181 ? -25.535 -8.614 23.707 1.00 93.56 181 THR A N 1
ATOM 1472 C CA . THR A 1 181 ? -24.336 -7.777 23.630 1.00 93.56 181 THR A CA 1
ATOM 1473 C C . THR A 1 181 ? -24.481 -6.631 22.635 1.00 93.56 181 THR A C 1
ATOM 1475 O O . THR A 1 181 ? -24.160 -5.500 22.987 1.00 93.56 181 THR A O 1
ATOM 1478 N N . ILE A 1 182 ? -25.019 -6.885 21.437 1.00 94.69 182 ILE A N 1
ATOM 1479 C CA . ILE A 1 182 ? -25.162 -5.859 20.390 1.00 94.69 182 ILE A CA 1
ATOM 1480 C C . ILE A 1 182 ? -25.959 -4.639 20.895 1.00 94.69 182 ILE A C 1
ATOM 1482 O O . ILE A 1 182 ? -25.461 -3.519 20.776 1.00 94.69 182 ILE A O 1
ATOM 1486 N N . PRO A 1 183 ? -27.135 -4.794 21.544 1.00 95.44 183 PRO A N 1
ATOM 1487 C CA . PRO A 1 183 ? -27.829 -3.671 22.179 1.00 95.44 183 PRO A CA 1
ATOM 1488 C C . PRO A 1 183 ? -26.985 -2.874 23.185 1.00 95.44 183 PRO A C 1
ATOM 1490 O O . PRO A 1 183 ? -27.114 -1.651 23.259 1.00 95.44 183 PRO A O 1
ATOM 1493 N N . TYR A 1 184 ? -26.125 -3.539 23.966 1.00 94.62 184 TYR A N 1
ATOM 1494 C CA . TYR A 1 184 ? -25.220 -2.855 24.894 1.00 94.62 184 TYR A CA 1
ATOM 1495 C C . TYR A 1 184 ? -24.115 -2.099 24.151 1.00 94.62 184 TYR A C 1
ATOM 1497 O O . TYR A 1 184 ? -23.865 -0.942 24.485 1.00 94.62 184 TYR A O 1
ATOM 1505 N N . MET A 1 185 ? -23.506 -2.707 23.130 1.00 94.94 185 MET A N 1
ATOM 1506 C CA . MET A 1 185 ? -22.501 -2.066 22.276 1.00 94.94 185 MET A CA 1
ATOM 1507 C C . MET A 1 185 ? -23.064 -0.800 21.620 1.00 94.94 185 MET A C 1
ATOM 1509 O O . MET A 1 185 ? -22.500 0.276 21.799 1.00 94.94 185 MET A O 1
ATOM 1513 N N . LEU A 1 186 ? -24.241 -0.894 20.988 1.00 95.44 186 LEU A N 1
ATOM 1514 C CA . LEU A 1 186 ? -24.943 0.247 20.385 1.00 95.44 186 LEU A CA 1
ATOM 1515 C C . LEU A 1 186 ? -25.245 1.344 21.411 1.00 95.44 186 LEU A C 1
ATOM 1517 O O . LEU A 1 186 ? -25.081 2.534 21.143 1.00 95.44 186 LEU A O 1
ATOM 1521 N N . ARG A 1 187 ? -25.667 0.965 22.625 1.00 94.19 187 ARG A N 1
ATOM 1522 C CA . ARG A 1 187 ? -25.917 1.933 23.698 1.00 94.19 187 ARG A CA 1
ATOM 1523 C C . ARG A 1 187 ? -24.637 2.662 24.105 1.00 94.19 187 ARG A C 1
ATOM 1525 O O . ARG A 1 187 ? -24.679 3.877 24.293 1.00 94.19 187 ARG A O 1
ATOM 1532 N N . ARG A 1 188 ? -23.524 1.944 24.276 1.00 93.19 188 ARG A N 1
ATOM 1533 C CA . ARG A 1 188 ? -22.230 2.535 24.652 1.00 93.19 188 ARG A CA 1
ATOM 1534 C C . ARG A 1 188 ? -21.695 3.432 23.535 1.00 93.19 188 ARG A C 1
ATOM 1536 O O . ARG A 1 188 ? -21.301 4.560 23.826 1.00 93.19 188 ARG A O 1
ATOM 1543 N N . GLN A 1 189 ? -21.808 3.008 22.277 1.00 92.12 189 GLN A N 1
ATOM 1544 C CA . GLN A 1 189 ? -21.482 3.821 21.105 1.00 92.12 189 GLN A CA 1
ATOM 1545 C C . GLN A 1 189 ? -22.285 5.131 21.086 1.00 92.12 189 GLN A C 1
ATOM 1547 O O . GLN A 1 189 ? -21.691 6.209 21.096 1.00 92.12 189 GLN A O 1
ATOM 1552 N N . ALA A 1 190 ? -23.615 5.063 21.209 1.00 91.31 190 ALA A N 1
ATOM 1553 C CA . ALA A 1 190 ? -24.484 6.243 21.211 1.00 91.31 190 ALA A CA 1
ATOM 1554 C C . ALA A 1 190 ? -24.180 7.221 22.364 1.00 91.31 190 ALA A C 1
ATOM 1556 O O . ALA A 1 190 ? -24.313 8.440 22.220 1.00 91.31 190 ALA A O 1
ATOM 1557 N N . VAL A 1 191 ? -23.777 6.716 23.537 1.00 90.44 191 VAL A N 1
ATOM 1558 C CA . VAL A 1 191 ? -23.355 7.568 24.663 1.00 90.44 191 VAL A CA 1
ATOM 1559 C C . VAL A 1 191 ? -22.040 8.282 24.350 1.00 90.44 191 VAL A C 1
ATOM 1561 O O . VAL A 1 191 ? -21.915 9.473 24.645 1.00 90.44 191 VAL A O 1
ATOM 1564 N N . SER A 1 192 ? -21.083 7.585 23.744 1.00 87.06 192 SER A N 1
ATOM 1565 C CA . SER A 1 192 ? -19.790 8.155 23.368 1.00 87.06 192 SER A CA 1
ATOM 1566 C C . SER A 1 192 ? -19.915 9.156 22.210 1.00 87.06 192 SER A C 1
ATOM 1568 O O . SER A 1 192 ? -19.268 10.199 22.222 1.00 87.06 192 SER A O 1
ATOM 1570 N N . GLU A 1 193 ? -20.809 8.923 21.249 1.00 83.75 193 GLU A N 1
ATOM 1571 C CA . GLU A 1 193 ? -21.107 9.867 20.160 1.00 83.75 193 GLU A CA 1
ATOM 1572 C C . GLU A 1 193 ? -21.717 11.179 20.655 1.00 83.75 193 GLU A C 1
ATOM 1574 O O . GLU A 1 193 ? -21.298 12.258 20.236 1.00 83.75 193 GLU A O 1
ATOM 1579 N N . ARG A 1 194 ? -22.656 11.116 21.609 1.00 84.38 194 ARG A N 1
ATOM 1580 C CA . ARG A 1 194 ? -23.206 12.319 22.262 1.00 84.38 194 ARG A CA 1
ATOM 1581 C C . ARG A 1 194 ? -22.145 13.122 23.005 1.00 84.38 194 ARG A C 1
ATOM 1583 O O . ARG A 1 194 ? -22.338 14.313 23.248 1.00 84.38 194 ARG A O 1
ATOM 1590 N N . HIS A 1 195 ? -21.064 12.471 23.427 1.00 79.00 195 HIS A N 1
ATOM 1591 C CA . HIS A 1 195 ? -19.927 13.162 24.010 1.00 79.00 195 HIS A CA 1
ATOM 1592 C C . HIS A 1 195 ? -19.039 13.786 22.926 1.00 79.00 195 HIS A C 1
ATOM 1594 O O . HIS A 1 195 ? -18.736 14.973 23.029 1.00 79.00 195 HIS A O 1
ATOM 1600 N N . LYS A 1 196 ? -18.743 13.045 21.845 1.00 74.62 196 LYS A N 1
ATOM 1601 C CA . LYS A 1 196 ? -18.020 13.535 20.656 1.00 74.62 196 LYS A CA 1
ATOM 1602 C C . LYS A 1 196 ? -18.669 14.787 20.063 1.00 74.62 196 LYS A C 1
ATOM 1604 O O . LYS A 1 196 ? -17.969 15.725 19.724 1.00 74.62 196 LYS A O 1
ATOM 1609 N N . SER A 1 197 ? -19.999 14.856 19.992 1.00 68.88 197 SER A N 1
ATOM 1610 C CA . SER A 1 197 ? -20.691 16.038 19.455 1.00 68.88 197 SER A CA 1
ATOM 1611 C C . SER A 1 197 ? -20.535 17.301 20.314 1.00 68.88 197 SER A C 1
ATOM 1613 O O . SER A 1 197 ? -20.884 18.387 19.864 1.00 68.88 197 SER A O 1
ATOM 1615 N N . ARG A 1 198 ? -20.087 17.172 21.570 1.00 73.94 198 ARG A N 1
ATOM 1616 C CA . ARG A 1 198 ? -19.903 18.293 22.508 1.00 73.94 198 ARG A CA 1
ATOM 1617 C C . ARG A 1 198 ? -18.459 18.766 22.599 1.00 73.94 198 ARG A C 1
ATOM 1619 O O . ARG A 1 198 ? -18.232 19.891 23.029 1.00 73.94 198 ARG A O 1
ATOM 1626 N N . VAL A 1 199 ? -17.509 17.911 22.240 1.00 73.38 199 VAL A N 1
ATOM 1627 C CA . VAL A 1 199 ? -16.080 18.197 22.329 1.00 73.38 199 VAL A CA 1
ATOM 1628 C C . VAL A 1 199 ? -15.567 18.449 20.909 1.00 73.38 199 VAL A C 1
ATOM 1630 O O . VAL A 1 199 ? -15.682 17.562 20.063 1.00 73.38 199 VAL A O 1
ATOM 1633 N N . PRO A 1 200 ? -15.043 19.649 20.606 1.00 76.06 200 PRO A N 1
ATOM 1634 C CA . PRO A 1 200 ? -14.449 19.929 19.305 1.00 76.06 200 PRO A CA 1
ATOM 1635 C C . PRO A 1 200 ? -13.342 18.924 18.976 1.00 76.06 200 PRO A C 1
ATOM 1637 O O . PRO A 1 200 ? -12.642 18.455 19.870 1.00 76.06 200 PRO A O 1
ATOM 1640 N N . LEU A 1 201 ? -13.167 18.615 17.689 1.00 79.44 201 LEU A N 1
ATOM 1641 C CA . LEU A 1 201 ? -12.047 17.796 17.225 1.00 79.44 201 LEU A CA 1
ATOM 1642 C C . LEU A 1 201 ? -10.735 18.523 17.521 1.00 79.44 201 LEU A C 1
ATOM 1644 O O . LEU A 1 201 ? -10.340 19.430 16.783 1.00 79.44 201 LEU A O 1
ATOM 1648 N N . ASP A 1 202 ? -10.085 18.131 18.613 1.00 84.56 202 ASP A N 1
ATOM 1649 C CA . ASP A 1 202 ? -8.793 18.675 18.986 1.00 84.56 202 ASP A CA 1
ATOM 1650 C C . ASP A 1 202 ? -7.700 18.072 18.105 1.00 84.56 202 ASP A C 1
ATOM 1652 O O . ASP A 1 202 ? -7.497 16.859 18.027 1.00 84.56 202 ASP A O 1
ATOM 1656 N N . ARG A 1 203 ? -6.982 18.962 17.426 1.00 82.75 203 ARG A N 1
ATOM 1657 C CA . ARG A 1 203 ? -5.859 18.594 16.575 1.00 82.75 203 ARG A CA 1
ATOM 1658 C C . ARG A 1 203 ? -4.687 18.063 17.389 1.00 82.75 203 ARG A C 1
ATOM 1660 O O . ARG A 1 203 ? -3.971 17.217 16.868 1.00 82.75 203 ARG A O 1
ATOM 1667 N N . HIS A 1 204 ? -4.459 18.592 18.590 1.00 85.31 204 HIS A N 1
ATOM 1668 C CA . HIS A 1 204 ? -3.322 18.192 19.411 1.00 85.31 204 HIS A CA 1
ATOM 1669 C C . HIS A 1 204 ? -3.552 16.805 20.013 1.00 85.31 204 HIS A C 1
ATOM 1671 O O . HIS A 1 204 ? -2.703 15.934 19.846 1.00 85.31 204 HIS A O 1
ATOM 1677 N N . GLY A 1 205 ? -4.739 16.564 20.579 1.00 87.62 205 GLY A N 1
ATOM 1678 C CA . GLY A 1 205 ? -5.136 15.246 21.072 1.00 87.62 205 GLY A CA 1
ATOM 1679 C C . GLY A 1 205 ? -5.049 14.144 20.012 1.00 87.62 205 GLY A C 1
ATOM 1680 O O . GLY A 1 205 ? -4.577 13.054 20.317 1.00 87.62 205 GLY A O 1
ATOM 1681 N N . PHE A 1 206 ? -5.410 14.424 18.753 1.00 91.44 206 PHE A N 1
ATOM 1682 C CA . PHE A 1 206 ? -5.284 13.431 17.679 1.00 91.44 206 PHE A CA 1
ATOM 1683 C C . PHE A 1 206 ? -3.828 13.086 17.351 1.00 91.44 206 PHE A C 1
ATOM 1685 O O . PHE A 1 206 ? -3.493 11.911 17.238 1.00 91.44 206 PHE A O 1
ATOM 1692 N N . CYS A 1 207 ? -2.953 14.090 17.222 1.00 91.06 207 CYS A N 1
ATOM 1693 C CA . CYS A 1 207 ? -1.523 13.851 17.000 1.00 91.06 207 CYS A CA 1
ATOM 1694 C C . CYS A 1 207 ? -0.914 13.064 18.164 1.00 91.06 207 CYS A C 1
ATOM 1696 O O . CYS A 1 207 ? -0.217 12.084 17.935 1.00 91.06 207 CYS A O 1
ATOM 1698 N N . GLN A 1 208 ? -1.246 13.441 19.402 1.00 91.44 208 GLN A N 1
ATOM 1699 C CA . GLN A 1 208 ? -0.772 12.744 20.592 1.00 91.44 208 GLN A CA 1
ATOM 1700 C C . GLN A 1 208 ? -1.265 11.290 20.640 1.00 91.44 208 GLN A C 1
ATOM 1702 O O . GLN A 1 208 ? -0.520 10.407 21.056 1.00 91.44 208 GLN A O 1
ATOM 1707 N N . ALA A 1 209 ? -2.504 11.027 20.218 1.00 91.94 209 ALA A N 1
ATOM 1708 C CA . ALA A 1 209 ? -3.029 9.669 20.129 1.00 91.94 209 ALA A CA 1
ATOM 1709 C C . ALA A 1 209 ? -2.273 8.844 19.079 1.00 91.94 209 ALA A C 1
ATOM 1711 O O . ALA A 1 209 ? -1.862 7.730 19.382 1.00 91.94 209 ALA A O 1
ATOM 1712 N N . ILE A 1 210 ? -2.011 9.410 17.892 1.00 94.38 210 ILE A N 1
ATOM 1713 C CA . ILE A 1 210 ? -1.199 8.759 16.849 1.00 94.38 210 ILE A CA 1
ATOM 1714 C C . ILE A 1 210 ? 0.210 8.444 17.363 1.00 94.38 210 ILE A C 1
ATOM 1716 O O . ILE A 1 210 ? 0.706 7.340 17.159 1.00 94.38 210 ILE A O 1
ATOM 1720 N N . GLU A 1 211 ? 0.858 9.390 18.043 1.00 91.88 211 GLU A N 1
ATOM 1721 C CA . GLU A 1 211 ? 2.210 9.207 18.585 1.00 91.88 211 GLU A CA 1
ATOM 1722 C C . GLU A 1 211 ? 2.284 8.078 19.621 1.00 91.88 211 GLU A C 1
ATOM 1724 O O . GLU A 1 211 ? 3.295 7.378 19.681 1.00 91.88 211 GLU A O 1
ATOM 1729 N N . LYS A 1 212 ? 1.208 7.876 20.390 1.00 90.56 212 LYS A N 1
ATOM 1730 C CA . LYS A 1 212 ? 1.084 6.825 21.409 1.00 90.56 212 LYS A CA 1
ATOM 1731 C C . LYS A 1 212 ? 0.675 5.450 20.859 1.00 90.56 212 LYS A C 1
ATOM 1733 O O . LYS A 1 212 ? 0.682 4.498 21.623 1.00 90.56 212 LYS A O 1
ATOM 1738 N N . CYS A 1 213 ? 0.298 5.323 19.584 1.00 90.56 213 CYS A N 1
ATOM 1739 C CA . CYS A 1 213 ? -0.183 4.052 19.017 1.00 90.56 213 CYS A CA 1
ATOM 1740 C C . CYS A 1 213 ? 0.935 3.013 18.927 1.00 90.56 213 CYS A C 1
ATOM 1742 O O . CYS A 1 213 ? 1.748 3.121 18.016 1.00 90.56 213 CYS A O 1
ATOM 1744 N N . GLU A 1 214 ? 0.991 1.991 19.774 1.00 89.62 214 GLU A N 1
ATOM 1745 C CA . GLU A 1 214 ? 2.082 0.999 19.717 1.00 89.62 214 GLU A CA 1
ATOM 1746 C C . GLU A 1 214 ? 1.891 -0.044 18.606 1.00 89.62 214 GLU A C 1
ATOM 1748 O O . GLU A 1 214 ? 2.878 -0.548 18.087 1.00 89.62 214 GLU A O 1
ATOM 1753 N N . SER A 1 215 ? 0.653 -0.265 18.144 1.00 91.25 215 SER A N 1
ATOM 1754 C CA . SER A 1 215 ? 0.347 -1.181 17.036 1.00 91.25 215 SER A CA 1
ATOM 1755 C C . SER A 1 215 ? -0.334 -0.514 15.834 1.00 91.25 215 SER A C 1
ATOM 1757 O O . SER A 1 215 ? -0.942 0.558 15.936 1.00 91.25 215 SER A O 1
ATOM 1759 N N . LEU A 1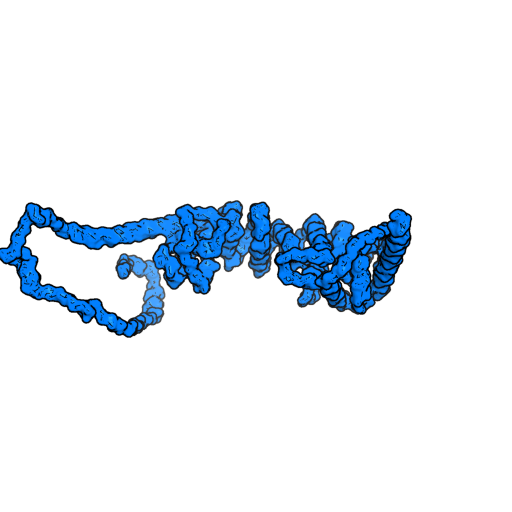 216 ? -0.293 -1.191 14.677 1.00 92.19 216 LEU A N 1
ATOM 1760 C CA . LEU A 1 216 ? -1.079 -0.806 13.498 1.00 92.19 216 LEU A CA 1
ATOM 1761 C C . LEU A 1 216 ? -2.586 -0.852 13.787 1.00 92.19 216 LEU A C 1
ATOM 1763 O O . LEU A 1 216 ? -3.323 0.026 13.348 1.00 92.19 216 LEU A O 1
ATOM 1767 N N . ILE A 1 217 ? -3.035 -1.831 14.573 1.00 90.25 217 ILE A N 1
ATOM 1768 C CA . ILE A 1 217 ? -4.444 -2.002 14.935 1.00 90.25 217 ILE A CA 1
ATOM 1769 C C . ILE A 1 217 ? -4.948 -0.787 15.722 1.00 90.25 217 ILE A C 1
ATOM 1771 O O . ILE A 1 217 ? -6.045 -0.295 15.456 1.00 90.25 217 ILE A O 1
ATOM 1775 N N . ASP A 1 218 ? -4.156 -0.251 16.653 1.00 91.19 218 ASP A N 1
ATOM 1776 C CA . ASP A 1 218 ? -4.537 0.965 17.381 1.00 91.19 218 ASP A CA 1
ATOM 1777 C C . ASP A 1 218 ? -4.690 2.152 16.437 1.00 91.19 218 ASP A C 1
ATOM 1779 O O . ASP A 1 218 ? -5.685 2.881 16.501 1.00 91.19 218 ASP A O 1
ATOM 1783 N N . LEU A 1 219 ? -3.739 2.306 15.512 1.00 94.25 219 LEU A N 1
ATOM 1784 C CA . LEU A 1 219 ? -3.773 3.359 14.507 1.00 94.25 219 LEU A CA 1
ATOM 1785 C C . LEU A 1 219 ? -5.016 3.234 13.612 1.00 94.25 219 LEU A C 1
ATOM 1787 O O . LEU A 1 219 ? -5.719 4.223 13.390 1.00 94.25 219 LEU A O 1
ATOM 1791 N N . GLU A 1 220 ? -5.344 2.026 13.154 1.00 93.00 220 GLU A N 1
ATOM 1792 C CA . GLU A 1 220 ? -6.558 1.746 12.386 1.00 93.00 220 GLU A CA 1
ATOM 1793 C C . GLU A 1 220 ? -7.821 2.106 13.166 1.00 93.00 220 GLU A C 1
ATOM 1795 O O . GLU A 1 220 ? -8.712 2.775 12.632 1.00 93.00 220 GLU A O 1
ATOM 1800 N N . ARG A 1 221 ? -7.902 1.708 14.439 1.00 91.38 221 ARG A N 1
ATOM 1801 C CA . ARG A 1 221 ? -9.057 1.975 15.307 1.00 91.38 221 ARG A CA 1
ATOM 1802 C C . ARG A 1 221 ? -9.209 3.460 15.630 1.00 91.38 221 ARG A C 1
ATOM 1804 O O . ARG A 1 221 ? -10.335 3.936 15.778 1.00 91.38 221 ARG A O 1
ATOM 1811 N N . ILE A 1 222 ? -8.107 4.205 15.674 1.00 92.75 222 ILE A N 1
ATOM 1812 C CA . ILE A 1 222 ? -8.105 5.658 15.855 1.00 92.75 222 ILE A CA 1
ATOM 1813 C C . ILE A 1 222 ? -8.542 6.377 14.581 1.00 92.75 222 ILE A C 1
ATOM 1815 O O . ILE A 1 222 ? -9.348 7.302 14.655 1.00 92.75 222 ILE A O 1
ATOM 1819 N N . VAL A 1 223 ? -8.055 5.967 13.408 1.00 94.00 223 VAL A N 1
ATOM 1820 C CA . VAL A 1 223 ? -8.302 6.682 12.146 1.00 94.00 223 VAL A CA 1
ATOM 1821 C C . VAL A 1 223 ? -9.659 6.324 11.527 1.00 94.00 223 VAL A C 1
ATOM 1823 O O . VAL A 1 223 ? -10.373 7.216 11.057 1.00 94.00 223 VAL A O 1
ATOM 1826 N N . SER A 1 224 ? -10.063 5.052 11.563 1.00 91.62 224 SER A N 1
ATOM 1827 C CA . SER A 1 224 ? -11.261 4.541 10.871 1.00 91.62 224 SER A CA 1
ATOM 1828 C C . SER A 1 224 ? -12.561 5.298 11.185 1.00 91.62 224 SER A C 1
ATOM 1830 O O . SER A 1 224 ? -13.288 5.628 10.244 1.00 91.62 224 SER A O 1
ATOM 1832 N N . PRO A 1 225 ? -12.869 5.678 12.445 1.00 88.56 225 PRO A N 1
ATOM 1833 C CA . PRO A 1 225 ? -14.087 6.430 12.762 1.00 88.56 225 PRO A CA 1
ATOM 1834 C C . PRO A 1 225 ? -14.158 7.821 12.115 1.00 88.56 225 PRO A C 1
ATOM 1836 O O . PRO A 1 225 ? -15.230 8.427 12.054 1.00 88.56 225 PRO A O 1
ATOM 1839 N N . PHE A 1 226 ? -13.025 8.376 11.678 1.00 90.69 226 PHE A N 1
ATOM 1840 C CA . PHE A 1 226 ? -12.976 9.661 10.983 1.00 90.69 226 PHE A CA 1
ATOM 1841 C C . PHE A 1 226 ? -13.102 9.502 9.468 1.00 90.69 226 PHE A C 1
ATOM 1843 O O . PHE A 1 226 ? -13.527 10.440 8.802 1.00 90.69 226 PHE A O 1
ATOM 1850 N N . LEU A 1 227 ? -12.832 8.316 8.922 1.00 91.31 227 LEU A N 1
ATOM 1851 C CA . LEU A 1 227 ? -12.996 8.040 7.495 1.00 91.31 227 LEU A CA 1
ATOM 1852 C C . LEU A 1 227 ? -14.462 7.905 7.067 1.00 91.31 227 LEU A C 1
ATOM 1854 O O . LEU A 1 227 ? -14.740 7.873 5.876 1.00 91.31 227 LEU A O 1
ATOM 1858 N N . GLN A 1 228 ? -15.405 7.843 8.006 1.00 88.44 228 GLN A N 1
ATOM 1859 C CA . GLN A 1 228 ? -16.831 7.668 7.710 1.00 88.44 228 GLN A CA 1
ATOM 1860 C C . GLN A 1 228 ? -17.557 8.969 7.342 1.00 88.44 228 GLN A C 1
ATOM 1862 O O . GLN A 1 228 ? -18.666 8.925 6.812 1.00 88.44 228 GLN A O 1
ATOM 1867 N N . THR A 1 229 ? -16.976 10.134 7.645 1.00 89.31 229 THR A N 1
ATOM 1868 C CA . THR A 1 229 ? -17.607 11.434 7.382 1.00 89.31 229 THR A CA 1
ATOM 1869 C C . THR A 1 229 ? -16.689 12.337 6.560 1.00 89.31 229 THR A C 1
ATOM 1871 O O . THR A 1 229 ? -15.480 12.331 6.791 1.00 89.31 229 THR A O 1
ATOM 1874 N N . PRO A 1 230 ? -17.224 13.195 5.666 1.00 90.06 230 PRO A N 1
ATOM 1875 C CA . PRO A 1 230 ? -16.390 14.098 4.867 1.00 90.06 230 PRO A CA 1
ATOM 1876 C C . PRO A 1 230 ? -15.531 15.045 5.718 1.00 90.06 230 PRO A C 1
ATOM 1878 O O . PRO A 1 230 ? -14.373 15.319 5.405 1.00 90.06 230 PRO A O 1
ATOM 1881 N N . SER A 1 231 ? -16.074 15.528 6.841 1.00 90.50 231 SER A N 1
ATOM 1882 C CA . SER A 1 231 ? -15.341 16.392 7.773 1.00 90.50 231 SER A CA 1
ATOM 1883 C C . SER A 1 231 ? -14.227 15.651 8.514 1.00 90.50 231 SER A C 1
ATOM 1885 O O . SER A 1 231 ? -13.166 16.231 8.748 1.00 90.50 231 SER A O 1
ATOM 1887 N N . GLY A 1 232 ? -14.444 14.380 8.861 1.00 91.12 232 GLY A N 1
ATOM 1888 C CA . GLY A 1 232 ? -13.425 13.521 9.453 1.00 91.12 232 GLY A CA 1
ATOM 1889 C C . GLY A 1 232 ? -12.332 13.156 8.448 1.00 91.12 232 GLY A C 1
ATOM 1890 O O . GLY A 1 232 ? -11.156 13.274 8.774 1.00 91.12 232 GLY A O 1
ATOM 1891 N N . GLN A 1 233 ? -12.688 12.837 7.204 1.00 93.25 233 GLN A N 1
ATOM 1892 C CA . GLN A 1 233 ? -11.729 12.572 6.127 1.00 93.25 233 GLN A CA 1
ATOM 1893 C C . GLN A 1 233 ? -10.847 13.797 5.860 1.00 93.25 233 GLN A C 1
ATOM 1895 O O . GLN A 1 233 ? -9.626 13.679 5.805 1.00 93.25 233 GLN A O 1
ATOM 1900 N N . ALA A 1 234 ? -11.432 14.999 5.802 1.00 92.75 234 ALA A N 1
ATOM 1901 C CA . ALA A 1 234 ? -10.669 16.243 5.675 1.00 92.75 234 ALA A CA 1
ATOM 1902 C C . ALA A 1 234 ? -9.745 16.504 6.879 1.00 92.75 234 ALA A C 1
ATOM 1904 O O . ALA A 1 234 ? -8.685 17.116 6.735 1.00 92.75 234 ALA A O 1
ATOM 1905 N N . PHE A 1 235 ? -10.137 16.062 8.075 1.00 92.19 235 PHE A N 1
ATOM 1906 C CA . PHE A 1 235 ? -9.303 16.136 9.272 1.00 92.19 235 PHE A CA 1
ATOM 1907 C C . PHE A 1 235 ? -8.127 15.149 9.210 1.00 92.19 235 PHE A C 1
ATOM 1909 O O . PHE A 1 235 ? -6.995 15.552 9.472 1.00 92.19 235 PHE A O 1
ATOM 1916 N N . VAL A 1 236 ? -8.374 13.906 8.785 1.00 94.44 236 VAL A N 1
ATOM 1917 C CA . VAL A 1 236 ? -7.345 12.874 8.575 1.00 94.44 236 VAL A CA 1
ATOM 1918 C C . VAL A 1 236 ? -6.362 13.294 7.483 1.00 94.44 236 VAL A C 1
ATOM 1920 O O . VAL A 1 236 ? -5.157 13.223 7.701 1.00 94.44 236 VAL A O 1
ATOM 1923 N N . ALA A 1 237 ? -6.840 13.826 6.353 1.00 93.06 237 ALA A N 1
ATOM 1924 C CA . ALA A 1 237 ? -5.986 14.300 5.260 1.00 93.06 237 ALA A CA 1
ATOM 1925 C C . ALA A 1 237 ? -4.984 15.373 5.724 1.00 93.06 237 ALA A C 1
ATOM 1927 O O . ALA A 1 237 ? -3.802 15.311 5.395 1.00 93.06 237 ALA A O 1
ATOM 1928 N N . LYS A 1 238 ? -5.415 16.311 6.582 1.00 93.06 238 LYS A N 1
ATOM 1929 C CA . LYS A 1 238 ? -4.531 17.334 7.182 1.00 93.06 238 LYS A CA 1
ATOM 1930 C C . LYS A 1 238 ? -3.444 16.755 8.093 1.00 93.06 238 LYS A C 1
ATOM 1932 O O . LYS A 1 238 ? -2.513 17.471 8.451 1.00 93.06 238 LYS A O 1
ATOM 1937 N N . ARG A 1 239 ? -3.589 15.496 8.504 1.00 93.44 239 ARG A N 1
ATOM 1938 C CA . ARG A 1 239 ? -2.714 14.772 9.431 1.00 93.44 239 ARG A CA 1
ATOM 1939 C C . ARG A 1 239 ? -2.084 13.532 8.805 1.00 93.44 239 ARG A C 1
ATOM 1941 O O . ARG A 1 239 ? -1.460 12.752 9.516 1.00 93.44 239 ARG A O 1
ATOM 1948 N N . ALA A 1 240 ? -2.168 13.394 7.482 1.00 93.00 240 ALA A N 1
ATOM 1949 C CA . ALA A 1 240 ? -1.572 12.283 6.750 1.00 93.00 240 ALA A CA 1
ATOM 1950 C C . ALA A 1 240 ? -0.069 12.131 7.055 1.00 93.00 240 ALA A C 1
ATOM 1952 O O . ALA A 1 240 ? 0.389 11.015 7.253 1.00 93.00 240 ALA A O 1
ATOM 1953 N N . ASN A 1 241 ? 0.671 13.236 7.212 1.00 92.56 241 ASN A N 1
ATOM 1954 C CA . ASN A 1 241 ? 2.095 13.209 7.585 1.00 92.56 241 ASN A CA 1
ATOM 1955 C C . ASN A 1 241 ? 2.374 12.581 8.954 1.00 92.56 241 ASN A C 1
ATOM 1957 O O . ASN A 1 241 ? 3.386 11.911 9.136 1.00 92.56 241 ASN A O 1
ATOM 1961 N N . ASP A 1 242 ? 1.505 12.827 9.933 1.00 94.56 242 ASP A N 1
ATOM 1962 C CA . ASP A 1 242 ? 1.683 12.280 11.278 1.00 94.56 242 ASP A CA 1
ATOM 1963 C C . ASP A 1 242 ? 1.373 10.773 11.266 1.00 94.56 242 ASP A C 1
ATOM 1965 O O . ASP A 1 242 ? 2.095 9.980 11.870 1.00 94.56 242 ASP A O 1
ATOM 1969 N N . ILE A 1 243 ? 0.366 10.372 10.480 1.00 95.62 243 ILE A N 1
ATOM 1970 C CA . ILE A 1 243 ? 0.017 8.967 10.237 1.00 95.62 243 ILE A CA 1
ATOM 1971 C C . ILE A 1 243 ? 1.151 8.238 9.504 1.00 95.62 243 ILE A C 1
ATOM 1973 O O . ILE A 1 243 ? 1.546 7.161 9.942 1.00 95.62 243 ILE A O 1
ATOM 1977 N N . SER A 1 244 ? 1.707 8.809 8.429 1.00 94.31 244 SER A N 1
ATOM 1978 C CA . SER A 1 244 ? 2.788 8.169 7.667 1.00 94.31 244 SER A CA 1
ATOM 1979 C C . SER A 1 244 ? 4.068 8.040 8.486 1.00 94.31 244 SER A C 1
ATOM 1981 O O . SER A 1 244 ? 4.696 6.983 8.463 1.00 94.31 244 SER A O 1
ATOM 1983 N N . ARG A 1 245 ? 4.417 9.060 9.284 1.00 94.75 245 ARG A N 1
ATOM 1984 C CA . ARG A 1 245 ? 5.550 8.989 10.218 1.00 94.75 245 ARG A CA 1
ATOM 1985 C C . ARG A 1 245 ? 5.356 7.865 11.232 1.00 94.75 245 ARG A C 1
ATOM 1987 O O . ARG A 1 245 ? 6.292 7.107 11.473 1.00 94.75 245 ARG A O 1
ATOM 1994 N N . ARG A 1 246 ? 4.148 7.713 11.792 1.00 95.38 246 ARG A N 1
ATOM 1995 C CA . ARG A 1 246 ? 3.873 6.612 12.724 1.00 95.38 246 ARG A CA 1
ATOM 1996 C C . ARG A 1 246 ? 3.934 5.254 12.034 1.00 95.38 246 ARG A C 1
ATOM 1998 O O . ARG A 1 246 ? 4.565 4.359 12.578 1.00 95.38 246 ARG A O 1
ATOM 2005 N N . CYS A 1 247 ? 3.369 5.117 10.834 1.00 95.31 247 CYS A N 1
ATOM 2006 C CA . CYS A 1 247 ? 3.487 3.899 10.025 1.00 95.31 247 CYS A CA 1
ATOM 2007 C C . CYS A 1 247 ? 4.957 3.515 9.803 1.00 95.31 247 CYS A C 1
ATOM 2009 O O . CYS A 1 247 ? 5.328 2.359 9.972 1.00 95.31 247 CYS A O 1
ATOM 2011 N N . GLN A 1 248 ? 5.817 4.490 9.502 1.00 94.00 248 GLN A N 1
ATOM 2012 C CA . GLN A 1 248 ? 7.250 4.254 9.349 1.00 94.00 248 GLN A CA 1
ATOM 2013 C C . GLN A 1 248 ? 7.920 3.829 10.668 1.00 94.00 248 GLN A C 1
ATOM 2015 O O . GLN A 1 248 ? 8.746 2.922 10.664 1.00 94.00 248 GLN A O 1
ATOM 2020 N N . SER A 1 249 ? 7.558 4.437 11.803 1.00 94.25 249 SER A N 1
ATOM 2021 C CA . SER A 1 249 ? 8.055 4.004 13.118 1.00 94.25 249 SER A CA 1
ATOM 2022 C C . SER A 1 249 ? 7.618 2.582 13.473 1.00 94.25 249 SER A C 1
ATOM 2024 O O . SER A 1 249 ? 8.444 1.817 13.961 1.00 94.25 249 SER A O 1
ATOM 2026 N N . LEU A 1 250 ? 6.360 2.221 13.200 1.00 93.12 250 LEU A N 1
ATOM 2027 C CA . LEU A 1 250 ? 5.830 0.872 13.426 1.00 93.12 250 LEU A CA 1
ATOM 2028 C C . LEU A 1 250 ? 6.562 -0.159 12.561 1.00 93.12 250 LEU A C 1
ATOM 2030 O O . LEU A 1 250 ? 7.052 -1.153 13.084 1.00 93.12 250 LEU A O 1
ATOM 2034 N N . ARG A 1 251 ? 6.750 0.139 11.269 1.00 92.81 251 ARG A N 1
ATOM 2035 C CA . ARG A 1 251 ? 7.548 -0.681 10.345 1.00 92.81 251 ARG A CA 1
ATOM 2036 C C . ARG A 1 251 ? 8.970 -0.918 10.861 1.00 92.81 251 ARG A C 1
ATOM 2038 O O . ARG A 1 251 ? 9.482 -2.026 10.770 1.00 92.81 251 ARG A O 1
ATOM 2045 N N . ASN A 1 252 ? 9.628 0.123 11.370 1.00 91.94 252 ASN A N 1
ATOM 2046 C CA . ASN A 1 252 ? 10.997 0.004 11.876 1.00 91.94 252 ASN A CA 1
ATOM 2047 C C . ASN A 1 252 ? 11.078 -0.846 13.157 1.00 91.94 252 ASN A C 1
ATOM 2049 O O . ASN A 1 252 ? 12.131 -1.422 13.423 1.00 91.94 252 ASN A O 1
ATOM 2053 N N . GLY A 1 253 ? 10.001 -0.899 13.949 1.00 89.94 253 GLY A N 1
ATOM 2054 C CA . GLY A 1 253 ? 9.895 -1.765 15.125 1.00 89.94 253 GLY A CA 1
ATOM 2055 C C . GLY A 1 253 ? 9.603 -3.221 14.761 1.00 89.94 253 GLY A C 1
ATOM 2056 O O . GLY A 1 253 ? 10.240 -4.121 15.303 1.00 89.94 253 GLY A O 1
ATOM 2057 N N . ASP A 1 254 ? 8.696 -3.442 13.809 1.00 87.75 254 ASP A N 1
ATOM 2058 C CA . ASP A 1 254 ? 8.331 -4.762 13.299 1.00 87.75 254 ASP A CA 1
ATOM 2059 C C . ASP A 1 254 ? 8.271 -4.771 11.759 1.00 87.75 254 ASP A C 1
ATOM 2061 O O . ASP A 1 254 ? 7.236 -4.436 11.168 1.00 87.75 254 ASP A O 1
ATOM 2065 N N . PRO A 1 255 ? 9.351 -5.203 11.081 1.00 86.38 255 PRO A N 1
ATOM 2066 C CA . PRO A 1 255 ? 9.384 -5.298 9.623 1.00 86.38 255 PRO A CA 1
ATOM 2067 C C . PRO A 1 255 ? 8.340 -6.257 9.038 1.00 86.38 255 PRO A C 1
ATOM 2069 O O . PRO A 1 255 ? 7.971 -6.115 7.874 1.00 86.38 255 PRO A O 1
ATOM 2072 N N . SER A 1 256 ? 7.842 -7.224 9.819 1.00 86.25 256 SER A N 1
ATOM 2073 C CA . SER A 1 256 ? 6.844 -8.185 9.333 1.00 86.25 256 SER A CA 1
ATOM 2074 C C . SER A 1 256 ? 5.470 -7.544 9.100 1.00 86.25 256 SER A C 1
ATOM 2076 O O . SER A 1 256 ? 4.720 -7.994 8.232 1.00 86.25 256 SER A O 1
ATOM 2078 N N . SER A 1 257 ? 5.189 -6.423 9.774 1.00 87.12 257 SER A N 1
ATOM 2079 C CA . SER A 1 257 ? 3.948 -5.650 9.641 1.00 87.12 257 SER A CA 1
ATOM 2080 C C . SER A 1 257 ? 3.854 -4.819 8.353 1.00 87.12 257 SER A C 1
ATOM 2082 O O . SER A 1 257 ? 2.803 -4.251 8.050 1.00 87.12 257 SER A O 1
ATOM 2084 N N . ALA A 1 258 ? 4.925 -4.720 7.560 1.00 89.25 258 ALA A N 1
ATOM 2085 C CA . ALA A 1 258 ? 5.001 -3.747 6.473 1.00 89.25 258 ALA A CA 1
ATOM 2086 C C . ALA A 1 258 ? 3.948 -3.979 5.359 1.00 89.25 258 ALA A C 1
ATOM 2088 O O . ALA A 1 258 ? 3.444 -3.013 4.781 1.00 89.25 258 ALA A O 1
ATOM 2089 N N . ALA A 1 259 ? 3.524 -5.226 5.121 1.00 88.62 259 ALA A N 1
ATOM 2090 C CA . ALA A 1 259 ? 2.452 -5.560 4.178 1.00 88.62 259 ALA A CA 1
ATOM 2091 C C . ALA A 1 259 ? 1.079 -5.078 4.676 1.00 88.62 259 ALA A C 1
ATOM 2093 O O . ALA A 1 259 ? 0.275 -4.548 3.903 1.00 88.62 259 ALA A O 1
ATOM 2094 N N . GLU A 1 260 ? 0.820 -5.228 5.976 1.00 91.00 260 GLU A N 1
ATOM 2095 C CA . GLU A 1 260 ? -0.405 -4.750 6.618 1.00 91.00 260 GLU A CA 1
ATOM 2096 C C . GLU A 1 260 ? -0.442 -3.219 6.618 1.00 91.00 260 GLU A C 1
ATOM 2098 O O . GLU A 1 260 ? -1.452 -2.624 6.237 1.00 91.00 260 GLU A O 1
ATOM 2103 N N . ILE A 1 261 ? 0.691 -2.576 6.919 1.00 94.50 261 ILE A N 1
ATOM 2104 C CA . ILE A 1 261 ? 0.844 -1.119 6.846 1.00 94.50 261 ILE A CA 1
ATOM 2105 C C . ILE A 1 261 ? 0.573 -0.623 5.420 1.00 94.50 261 ILE A C 1
ATOM 2107 O O . ILE A 1 261 ? -0.168 0.345 5.234 1.00 94.50 261 ILE A O 1
ATOM 2111 N N . LEU A 1 262 ? 1.119 -1.288 4.396 1.00 93.62 262 LEU A N 1
ATOM 2112 C CA . LEU A 1 262 ? 0.869 -0.927 3.000 1.00 93.62 262 LEU A CA 1
ATOM 2113 C C . LEU A 1 262 ? -0.620 -1.054 2.638 1.00 93.62 262 LEU A C 1
ATOM 2115 O O . LEU A 1 262 ? -1.168 -0.177 1.964 1.00 93.62 262 LEU A O 1
ATOM 2119 N N . SER A 1 263 ? -1.292 -2.112 3.099 1.00 93.31 263 SER A N 1
ATOM 2120 C CA . SER A 1 263 ? -2.739 -2.299 2.922 1.00 93.31 263 SER A CA 1
ATOM 2121 C C . SER A 1 263 ? -3.539 -1.168 3.576 1.00 93.31 263 SER A C 1
ATOM 2123 O O . SER A 1 263 ? -4.384 -0.541 2.927 1.00 93.31 263 SER A O 1
ATOM 2125 N N . PHE A 1 264 ? -3.216 -0.835 4.827 1.00 94.94 264 PHE A N 1
ATOM 2126 C CA . PHE A 1 264 ? -3.819 0.277 5.556 1.00 94.94 264 PHE A CA 1
ATOM 2127 C C . PHE A 1 264 ? -3.638 1.610 4.818 1.00 94.94 264 PHE A C 1
ATOM 2129 O O . PHE A 1 264 ? -4.613 2.327 4.571 1.00 94.94 264 PHE A O 1
ATOM 2136 N N . MET A 1 265 ? -2.411 1.926 4.396 1.00 95.31 265 MET A N 1
ATOM 2137 C CA . MET A 1 265 ? -2.124 3.155 3.657 1.00 95.31 265 MET A CA 1
ATOM 2138 C C . MET A 1 265 ? -2.875 3.203 2.323 1.00 95.31 265 MET A C 1
ATOM 2140 O O . MET A 1 265 ? -3.478 4.227 2.002 1.00 95.31 265 MET A O 1
ATOM 2144 N N . ASN A 1 266 ? -2.937 2.094 1.581 1.00 93.94 266 ASN A N 1
ATOM 2145 C CA . ASN A 1 266 ? -3.706 2.010 0.338 1.00 93.94 266 ASN A CA 1
ATOM 2146 C C . ASN A 1 266 ? -5.198 2.286 0.567 1.00 93.94 266 ASN A C 1
ATOM 2148 O O . ASN A 1 266 ? -5.819 3.017 -0.209 1.00 93.94 266 ASN A O 1
ATOM 2152 N N . ASN A 1 267 ? -5.770 1.753 1.647 1.00 93.50 267 ASN A N 1
ATOM 2153 C CA . ASN A 1 267 ? -7.158 2.014 2.018 1.00 93.50 267 ASN A CA 1
ATOM 2154 C C . ASN A 1 267 ? -7.381 3.491 2.364 1.00 93.50 267 ASN A C 1
ATOM 2156 O O . ASN A 1 267 ? -8.394 4.069 1.960 1.00 93.50 267 ASN A O 1
ATOM 2160 N N . LEU A 1 268 ? -6.435 4.135 3.052 1.00 93.88 268 LEU A N 1
ATOM 2161 C CA . LEU A 1 268 ? -6.490 5.577 3.300 1.00 93.88 268 LEU A CA 1
ATOM 2162 C C . LEU A 1 268 ? -6.455 6.381 2.001 1.00 93.88 268 LEU A C 1
ATOM 2164 O O . LEU A 1 268 ? -7.290 7.269 1.827 1.00 93.88 268 LEU A O 1
ATOM 2168 N N . VAL A 1 269 ? -5.547 6.049 1.077 1.00 93.31 269 VAL A N 1
ATOM 2169 C CA . VAL A 1 269 ? -5.463 6.718 -0.229 1.00 93.31 269 VAL A CA 1
ATOM 2170 C C . VAL A 1 269 ? -6.800 6.660 -0.952 1.00 93.31 269 VAL A C 1
ATOM 2172 O O . VAL A 1 269 ? -7.306 7.696 -1.379 1.00 93.31 269 VAL A O 1
ATOM 2175 N N . ILE A 1 270 ? -7.392 5.467 -1.050 1.00 91.56 270 ILE A N 1
ATOM 2176 C CA . ILE A 1 270 ? -8.671 5.257 -1.736 1.00 91.56 270 ILE A CA 1
ATOM 2177 C C . ILE A 1 270 ? -9.761 6.127 -1.102 1.00 91.56 270 ILE A C 1
ATOM 2179 O O . ILE A 1 270 ? -10.436 6.879 -1.804 1.00 91.56 270 ILE A O 1
ATOM 2183 N N . ASN A 1 271 ? -9.905 6.082 0.226 1.00 92.94 271 ASN A N 1
ATOM 2184 C CA . ASN A 1 271 ? -10.943 6.840 0.927 1.00 92.94 271 ASN A CA 1
ATOM 2185 C C . ASN A 1 271 ? -10.782 8.359 0.769 1.00 92.94 271 ASN A C 1
ATOM 2187 O O . ASN A 1 271 ? -11.769 9.068 0.576 1.00 92.94 271 ASN A O 1
ATOM 2191 N N . LEU A 1 272 ? -9.550 8.868 0.829 1.00 92.62 272 LEU A N 1
ATOM 2192 C CA . LEU A 1 272 ? -9.283 10.304 0.730 1.00 92.62 272 LEU A CA 1
ATOM 2193 C C . LEU A 1 272 ? -9.408 10.814 -0.714 1.00 92.62 272 LEU A C 1
ATOM 2195 O O . LEU A 1 272 ? -9.978 11.885 -0.940 1.00 92.62 272 LEU A O 1
ATOM 2199 N N . LYS A 1 273 ? -8.976 10.024 -1.704 1.00 90.50 273 LYS A N 1
ATOM 2200 C CA . LYS A 1 273 ? -9.126 10.363 -3.127 1.00 90.50 273 LYS A CA 1
ATOM 2201 C C . LYS A 1 273 ? -10.567 10.344 -3.604 1.00 90.50 273 LYS A C 1
ATOM 2203 O O . LYS A 1 273 ? -10.926 11.195 -4.412 1.00 90.50 273 LYS A O 1
ATOM 2208 N N . LEU A 1 274 ? -11.413 9.460 -3.071 1.00 90.44 274 LEU A N 1
ATOM 2209 C CA . LEU A 1 274 ? -12.850 9.471 -3.372 1.00 90.44 274 LEU A CA 1
ATOM 2210 C C . LEU A 1 274 ? -13.524 10.813 -3.029 1.00 90.44 274 LEU A C 1
ATOM 2212 O O . LEU A 1 274 ? -14.545 11.143 -3.625 1.00 90.44 274 LEU A O 1
ATOM 2216 N N . GLN A 1 275 ? -12.953 11.601 -2.112 1.00 91.12 275 GLN A N 1
ATOM 2217 C CA . GLN A 1 275 ? -13.416 12.957 -1.792 1.00 91.12 275 GLN A CA 1
ATOM 2218 C C . GLN A 1 275 ? -12.622 14.081 -2.473 1.00 91.12 275 GLN A C 1
ATOM 2220 O O . GLN A 1 275 ? -12.848 15.253 -2.174 1.00 91.12 275 GLN A O 1
ATOM 2225 N N . GLY A 1 276 ? -11.658 13.755 -3.336 1.00 90.62 276 GLY A N 1
ATOM 2226 C CA . GLY A 1 276 ? -10.760 14.744 -3.935 1.00 90.62 276 GLY A CA 1
ATOM 2227 C C . GLY A 1 276 ? -9.868 15.456 -2.913 1.00 90.62 276 GLY A C 1
ATOM 2228 O O . GLY A 1 276 ? -9.465 16.595 -3.142 1.00 90.62 276 GLY A O 1
ATOM 2229 N N . LEU A 1 277 ? -9.581 14.826 -1.767 1.00 91.56 277 LEU A N 1
ATOM 2230 C CA . LEU A 1 277 ? -8.703 15.417 -0.760 1.00 91.56 277 LEU A CA 1
ATOM 2231 C C . LEU A 1 277 ? -7.234 15.218 -1.163 1.00 91.56 277 LEU A C 1
ATOM 2233 O O . LEU A 1 277 ? -6.845 14.103 -1.526 1.00 91.56 277 LEU A O 1
ATOM 2237 N N . PRO A 1 278 ? -6.402 16.273 -1.094 1.00 88.25 278 PRO A N 1
ATOM 2238 C CA . PRO A 1 278 ? -4.990 16.155 -1.411 1.00 88.25 278 PRO A CA 1
ATOM 2239 C C . PRO A 1 278 ? -4.276 15.329 -0.340 1.00 88.25 278 PRO A C 1
ATOM 2241 O O . PRO A 1 278 ? -4.563 15.440 0.855 1.00 88.25 278 PRO A O 1
ATOM 2244 N N . LEU A 1 279 ? -3.321 14.523 -0.790 1.00 88.31 279 LEU A N 1
ATOM 2245 C CA . LEU A 1 279 ? -2.384 13.809 0.065 1.00 88.31 279 LEU A CA 1
ATOM 2246 C C . LEU A 1 279 ? -1.042 14.524 0.022 1.00 88.31 279 LEU A C 1
ATOM 2248 O O . LEU A 1 279 ? -0.666 15.103 -0.995 1.00 88.31 279 LEU A O 1
ATOM 2252 N N . SER A 1 280 ? -0.333 14.503 1.141 1.00 87.75 280 SER A N 1
ATOM 2253 C CA . SER A 1 280 ? 1.014 15.048 1.213 1.00 87.75 280 SER A CA 1
ATOM 2254 C C . SER A 1 280 ? 2.011 14.158 0.471 1.00 87.75 280 SER A C 1
ATOM 2256 O O . SER A 1 280 ? 1.848 12.938 0.396 1.00 87.75 280 SER A O 1
ATOM 2258 N N . THR A 1 281 ? 3.084 14.771 -0.022 1.00 87.38 281 THR A N 1
ATOM 2259 C CA . THR A 1 281 ? 4.209 14.065 -0.647 1.00 87.38 281 THR A CA 1
ATOM 2260 C C . THR A 1 281 ? 4.871 13.098 0.326 1.00 87.38 281 THR A C 1
ATOM 2262 O O . THR A 1 281 ? 5.018 11.938 -0.018 1.00 87.38 281 THR A O 1
ATOM 2265 N N . THR A 1 282 ? 5.087 13.495 1.586 1.00 89.44 282 THR A N 1
ATOM 2266 C CA . THR A 1 282 ? 5.655 12.613 2.627 1.00 89.44 282 THR A CA 1
ATOM 2267 C C . THR A 1 282 ? 4.814 11.361 2.890 1.00 89.44 282 THR A C 1
ATOM 2269 O O . THR A 1 282 ? 5.350 10.310 3.230 1.00 89.44 282 THR A O 1
ATOM 2272 N N . PHE A 1 283 ? 3.485 11.444 2.762 1.00 91.38 283 PHE A N 1
ATOM 2273 C CA . PHE A 1 283 ? 2.634 10.254 2.838 1.00 91.38 283 PHE A CA 1
ATOM 2274 C C . PHE A 1 283 ? 2.850 9.353 1.615 1.00 91.38 283 PHE A C 1
ATOM 2276 O O . PHE A 1 283 ? 2.950 8.135 1.758 1.00 91.38 283 PHE A O 1
ATOM 2283 N N . GLY A 1 284 ? 2.963 9.963 0.432 1.00 90.69 284 GLY A N 1
ATOM 2284 C CA . GLY A 1 284 ? 3.318 9.288 -0.812 1.00 90.69 284 GLY A CA 1
ATOM 2285 C C . GLY A 1 284 ? 4.677 8.598 -0.760 1.00 90.69 284 GLY A C 1
ATOM 2286 O O . GLY A 1 284 ? 4.752 7.439 -1.141 1.00 90.69 284 GLY A O 1
ATOM 2287 N N . ASP A 1 285 ? 5.708 9.256 -0.224 1.00 90.69 285 ASP A N 1
ATOM 2288 C CA . ASP A 1 285 ? 7.072 8.724 -0.118 1.00 90.69 285 ASP A CA 1
ATOM 2289 C C . ASP A 1 285 ? 7.107 7.439 0.727 1.00 90.69 285 ASP A C 1
ATOM 2291 O O . ASP A 1 285 ? 7.691 6.437 0.322 1.00 90.69 285 ASP A O 1
ATOM 2295 N N . VAL A 1 286 ? 6.423 7.422 1.880 1.00 92.50 286 VAL A N 1
ATOM 2296 C CA . VAL A 1 286 ? 6.350 6.223 2.740 1.00 92.50 286 VAL A CA 1
ATOM 2297 C C . VAL A 1 286 ? 5.589 5.088 2.048 1.00 92.50 286 VAL A C 1
ATOM 2299 O O . VAL A 1 286 ? 6.017 3.935 2.097 1.00 92.50 286 VAL A O 1
ATOM 2302 N N . GLY A 1 287 ? 4.474 5.403 1.383 1.00 93.50 287 GLY A N 1
ATOM 2303 C CA . GLY A 1 287 ? 3.697 4.414 0.635 1.00 93.50 287 GLY A CA 1
ATOM 2304 C C . GLY A 1 287 ? 4.461 3.852 -0.566 1.00 93.50 287 GLY A C 1
ATOM 2305 O O . GLY A 1 287 ? 4.405 2.650 -0.828 1.00 93.50 287 GLY A O 1
ATOM 2306 N N . LEU A 1 288 ? 5.221 4.704 -1.255 1.00 92.75 288 LEU A N 1
ATOM 2307 C CA . LEU A 1 288 ? 6.115 4.345 -2.349 1.00 92.75 288 LEU A CA 1
ATOM 2308 C C . LEU A 1 288 ? 7.214 3.401 -1.861 1.00 92.75 288 LEU A C 1
ATOM 2310 O O . LEU A 1 288 ? 7.411 2.342 -2.448 1.00 92.75 288 LEU A O 1
ATOM 2314 N N . ASP A 1 289 ? 7.870 3.742 -0.755 1.00 92.19 289 ASP A N 1
ATOM 2315 C CA . ASP A 1 289 ? 8.929 2.936 -0.152 1.00 92.19 289 ASP A CA 1
ATOM 2316 C C . ASP A 1 289 ? 8.452 1.539 0.244 1.00 92.19 289 ASP A C 1
ATOM 2318 O O . ASP A 1 289 ? 9.116 0.552 -0.075 1.00 92.19 289 ASP A O 1
ATOM 2322 N N . LEU A 1 290 ? 7.289 1.451 0.891 1.00 92.75 290 LEU A N 1
ATOM 2323 C CA . LEU A 1 290 ? 6.656 0.175 1.226 1.00 92.75 290 LEU A CA 1
ATOM 2324 C C . LEU A 1 290 ? 6.274 -0.607 -0.036 1.00 92.75 290 LEU A C 1
ATOM 2326 O O . LEU A 1 290 ? 6.506 -1.806 -0.124 1.00 92.75 290 LEU A O 1
ATOM 2330 N N . SER A 1 291 ? 5.720 0.063 -1.047 1.00 93.06 291 SER A N 1
ATOM 2331 C CA . SER A 1 291 ? 5.329 -0.599 -2.298 1.00 93.06 291 SER A CA 1
ATOM 2332 C C . SER A 1 291 ? 6.534 -1.179 -3.044 1.00 93.06 291 SER A C 1
ATOM 2334 O O . SER A 1 291 ? 6.432 -2.266 -3.607 1.00 93.06 291 SER A O 1
ATOM 2336 N N . LEU A 1 292 ? 7.669 -0.473 -3.030 1.00 92.00 292 LEU A N 1
ATOM 2337 C CA . LEU A 1 292 ? 8.930 -0.925 -3.618 1.00 92.00 292 LEU A CA 1
ATOM 2338 C C . LEU A 1 292 ? 9.532 -2.112 -2.861 1.00 92.00 292 LEU A C 1
ATOM 2340 O O . LEU A 1 292 ? 10.057 -3.017 -3.493 1.00 92.00 292 LEU A O 1
ATOM 2344 N N . GLU A 1 293 ? 9.454 -2.122 -1.531 1.00 89.25 293 GLU A N 1
ATOM 2345 C CA . GLU A 1 293 ? 9.941 -3.231 -0.699 1.00 89.25 293 GLU A CA 1
ATOM 2346 C C . GLU A 1 293 ? 9.193 -4.543 -0.968 1.00 89.25 293 GLU A C 1
ATOM 2348 O O . GLU A 1 293 ? 9.795 -5.610 -0.921 1.00 89.25 293 GLU A O 1
ATOM 2353 N N . TYR A 1 294 ? 7.904 -4.459 -1.304 1.00 87.25 294 TYR A N 1
ATOM 2354 C CA . TYR A 1 294 ? 7.064 -5.612 -1.644 1.00 87.25 294 TYR A CA 1
ATOM 2355 C C . TYR A 1 294 ? 6.965 -5.898 -3.146 1.00 87.25 294 TYR A C 1
ATOM 2357 O O . TYR A 1 294 ? 6.137 -6.715 -3.554 1.00 87.25 294 TYR A O 1
ATOM 2365 N N . ASP A 1 295 ? 7.754 -5.205 -3.975 1.00 88.56 295 ASP A N 1
ATOM 2366 C CA . ASP A 1 295 ? 7.692 -5.289 -5.438 1.00 88.56 295 ASP A CA 1
ATOM 2367 C C . ASP A 1 295 ? 6.259 -5.156 -6.000 1.00 88.56 295 ASP A C 1
ATOM 2369 O O . ASP A 1 295 ? 5.891 -5.766 -7.006 1.00 88.56 295 ASP A O 1
ATOM 2373 N N . ASN A 1 296 ? 5.417 -4.356 -5.338 1.00 90.56 296 ASN A N 1
ATOM 2374 C CA . ASN A 1 296 ? 4.043 -4.104 -5.755 1.00 90.56 296 ASN A CA 1
ATOM 2375 C C . ASN A 1 296 ? 4.012 -2.891 -6.688 1.00 90.56 296 ASN A C 1
ATOM 2377 O O . ASN A 1 296 ? 3.679 -1.771 -6.289 1.00 90.56 296 ASN A O 1
ATOM 2381 N N . PHE A 1 297 ? 4.378 -3.113 -7.949 1.00 90.75 297 PHE A N 1
ATOM 2382 C CA . PHE A 1 297 ? 4.517 -2.041 -8.939 1.00 90.75 297 PHE A CA 1
ATOM 2383 C C . PHE A 1 297 ? 3.193 -1.340 -9.269 1.00 90.75 297 PHE A C 1
ATOM 2385 O O . PHE A 1 297 ? 3.190 -0.154 -9.597 1.00 90.75 297 PHE A O 1
ATOM 2392 N N . VAL A 1 298 ? 2.057 -2.021 -9.092 1.00 89.12 298 VAL A N 1
ATOM 2393 C CA . VAL A 1 298 ? 0.725 -1.408 -9.212 1.00 89.12 298 VAL A CA 1
ATOM 2394 C C . VAL A 1 298 ? 0.502 -0.368 -8.110 1.00 89.12 298 VAL A C 1
ATOM 2396 O O . VAL A 1 298 ? -0.012 0.722 -8.369 1.00 89.12 298 VAL A O 1
ATOM 2399 N N . ALA A 1 299 ? 0.904 -0.675 -6.873 1.00 91.12 299 ALA A N 1
ATOM 2400 C CA . ALA A 1 299 ? 0.842 0.281 -5.772 1.00 91.12 299 ALA A CA 1
ATOM 2401 C C . ALA A 1 299 ? 1.841 1.432 -5.970 1.00 91.12 299 ALA A C 1
ATOM 2403 O O . ALA A 1 299 ? 1.456 2.586 -5.791 1.00 91.12 299 ALA A O 1
ATOM 2404 N N . VAL A 1 300 ? 3.066 1.149 -6.436 1.00 92.19 300 VAL A N 1
ATOM 2405 C CA . VAL A 1 300 ? 4.056 2.176 -6.825 1.00 92.19 300 VAL A CA 1
ATOM 2406 C C . VAL A 1 300 ? 3.448 3.163 -7.824 1.00 92.19 300 VAL A C 1
ATOM 2408 O O . VAL A 1 300 ? 3.476 4.373 -7.587 1.00 92.19 300 VAL A O 1
ATOM 2411 N N . GLN A 1 301 ? 2.837 2.652 -8.899 1.00 89.56 301 GLN A N 1
ATOM 2412 C CA . GLN A 1 301 ? 2.171 3.474 -9.909 1.00 89.56 301 GLN A CA 1
ATOM 2413 C C . GLN A 1 301 ? 1.077 4.343 -9.281 1.00 89.56 301 GLN A C 1
ATOM 2415 O O . GLN A 1 301 ? 1.043 5.557 -9.479 1.00 89.56 301 GLN A O 1
ATOM 2420 N N . ARG A 1 302 ? 0.232 3.740 -8.437 1.00 88.62 302 ARG A N 1
ATOM 2421 C CA . ARG A 1 302 ? -0.841 4.452 -7.739 1.00 88.62 302 ARG A CA 1
ATOM 2422 C C . ARG A 1 302 ? -0.316 5.580 -6.856 1.00 88.62 302 ARG A C 1
ATOM 2424 O O . ARG A 1 302 ? -0.905 6.657 -6.888 1.00 88.62 302 ARG A O 1
ATOM 2431 N N . TYR A 1 303 ? 0.730 5.359 -6.060 1.00 90.69 303 TYR A N 1
ATOM 2432 C CA . TYR A 1 303 ? 1.270 6.395 -5.172 1.00 90.69 303 TYR A CA 1
ATOM 2433 C C . TYR A 1 303 ? 1.851 7.559 -5.954 1.00 90.69 303 TYR A C 1
ATOM 2435 O O . TYR A 1 303 ? 1.600 8.709 -5.599 1.00 90.69 303 TYR A O 1
ATOM 2443 N N . ILE A 1 304 ? 2.562 7.282 -7.042 1.00 87.50 304 ILE A N 1
ATOM 2444 C CA . ILE A 1 304 ? 3.133 8.354 -7.848 1.00 87.50 304 ILE A CA 1
ATOM 2445 C C . ILE A 1 304 ? 2.019 9.173 -8.526 1.00 87.50 304 ILE A C 1
ATOM 2447 O O . ILE A 1 304 ? 2.005 10.400 -8.412 1.00 87.50 304 ILE A O 1
ATOM 2451 N N . ASP A 1 305 ? 1.022 8.501 -9.118 1.00 84.50 305 ASP A N 1
ATOM 2452 C CA . ASP A 1 305 ? -0.162 9.147 -9.708 1.00 84.50 305 ASP A CA 1
ATOM 2453 C C . ASP A 1 305 ? -0.901 10.017 -8.685 1.00 84.50 305 ASP A C 1
ATOM 2455 O O . ASP A 1 305 ? -1.293 11.154 -8.938 1.00 84.50 305 ASP A O 1
ATOM 2459 N N . THR A 1 306 ? -1.087 9.469 -7.492 1.00 84.81 306 THR A N 1
ATOM 2460 C CA . THR A 1 306 ? -1.890 10.065 -6.428 1.00 84.81 306 THR A CA 1
ATOM 2461 C C . THR A 1 306 ? -1.189 11.256 -5.780 1.00 84.81 306 THR A C 1
ATOM 2463 O O . THR A 1 306 ? -1.854 12.242 -5.447 1.00 84.81 306 THR A O 1
ATOM 2466 N N . CYS A 1 307 ? 0.119 11.160 -5.546 1.00 81.38 307 CYS A N 1
ATOM 2467 C CA . CYS A 1 307 ? 0.852 12.103 -4.707 1.00 81.38 307 CYS A CA 1
ATOM 2468 C C . CYS A 1 307 ? 1.671 13.126 -5.499 1.00 81.38 307 CYS A C 1
ATOM 2470 O O . CYS A 1 307 ? 1.906 14.201 -4.955 1.00 81.38 307 CYS A O 1
ATOM 2472 N N . TYR A 1 308 ? 2.058 12.857 -6.751 1.00 78.12 308 TYR A N 1
ATOM 2473 C CA . TYR A 1 308 ? 2.946 13.753 -7.512 1.00 78.12 308 TYR A CA 1
ATOM 2474 C C . TYR A 1 308 ? 2.355 14.292 -8.814 1.00 78.12 308 TYR A C 1
ATOM 2476 O O . TYR A 1 308 ? 2.839 15.303 -9.306 1.00 78.12 308 TYR A O 1
ATOM 2484 N N . HIS A 1 309 ? 1.308 13.677 -9.374 1.00 75.00 309 HIS A N 1
ATOM 2485 C CA . HIS A 1 309 ? 0.587 14.301 -10.492 1.00 75.00 309 HIS A CA 1
ATOM 2486 C C . HIS A 1 309 ? -0.468 15.303 -10.013 1.00 75.00 309 HIS A C 1
ATOM 2488 O O . HIS A 1 309 ? -0.631 16.362 -10.615 1.00 75.00 309 HIS A O 1
ATOM 2494 N N . ASP A 1 310 ? -1.156 14.999 -8.910 1.00 67.81 310 ASP A N 1
ATOM 2495 C CA . ASP A 1 310 ? -2.161 15.906 -8.341 1.00 67.81 310 ASP A CA 1
ATOM 2496 C C . ASP A 1 310 ? -1.545 17.012 -7.475 1.00 67.81 310 ASP A C 1
ATOM 2498 O O . ASP A 1 310 ? -2.163 18.058 -7.262 1.00 67.81 310 ASP A O 1
ATOM 2502 N N . SER A 1 311 ? -0.336 16.794 -6.952 1.00 62.28 311 SER A N 1
ATOM 2503 C CA . SER A 1 311 ? 0.428 17.869 -6.333 1.00 62.28 311 SER A CA 1
ATOM 2504 C C . SER A 1 311 ? 1.228 18.558 -7.433 1.00 62.28 311 SER A C 1
ATOM 2506 O O . SER A 1 311 ? 1.815 17.914 -8.289 1.00 62.28 311 SER A O 1
ATOM 2508 N N . SER A 1 312 ? 1.296 19.885 -7.435 1.00 67.56 312 SER A N 1
ATOM 2509 C CA . SER A 1 312 ? 2.143 20.636 -8.374 1.00 67.56 312 SER A CA 1
ATOM 2510 C C . SER A 1 312 ? 3.651 20.408 -8.145 1.00 67.56 312 SER A C 1
ATOM 2512 O O . SER A 1 312 ? 4.471 21.215 -8.578 1.00 67.56 312 SER A O 1
ATOM 2514 N N . GLN A 1 313 ? 4.020 19.380 -7.377 1.00 70.94 313 GLN A N 1
ATOM 2515 C CA . GLN A 1 313 ? 5.373 19.053 -6.974 1.00 70.94 313 GLN A CA 1
ATOM 2516 C C . GLN A 1 313 ? 5.813 17.815 -7.738 1.00 70.94 313 GLN A C 1
ATOM 2518 O O . GLN A 1 313 ? 5.270 16.727 -7.572 1.00 70.94 313 GLN A O 1
ATOM 2523 N N . SER A 1 314 ? 6.841 17.978 -8.562 1.00 72.81 314 SER A N 1
ATOM 2524 C CA . SER A 1 314 ? 7.501 16.825 -9.156 1.00 72.81 314 SER A CA 1
ATOM 2525 C C . SER A 1 314 ? 8.222 16.003 -8.080 1.00 72.81 314 SER A C 1
ATOM 2527 O O . SER A 1 314 ? 8.810 16.618 -7.186 1.00 72.81 314 SER A O 1
ATOM 2529 N N . PRO A 1 315 ? 8.265 14.665 -8.199 1.00 78.25 315 PRO A N 1
ATOM 2530 C CA . PRO A 1 315 ? 9.086 13.820 -7.352 1.00 78.25 315 PRO A CA 1
ATOM 2531 C C . PRO A 1 315 ? 10.546 14.264 -7.418 1.00 78.25 315 PRO A C 1
ATOM 2533 O O . PRO A 1 315 ? 11.045 14.722 -8.455 1.00 78.25 315 PRO A O 1
ATOM 2536 N N . GLU A 1 316 ? 11.227 14.120 -6.287 1.00 84.88 316 GLU A N 1
ATOM 2537 C CA . GLU A 1 316 ? 12.665 14.329 -6.208 1.00 84.88 316 GLU A CA 1
ATOM 2538 C C . GLU A 1 316 ? 13.382 13.309 -7.101 1.00 84.88 316 GLU A C 1
ATOM 2540 O O . GLU A 1 316 ? 12.952 12.159 -7.242 1.00 84.88 316 GLU A O 1
ATOM 2545 N N . VAL A 1 317 ? 14.487 13.730 -7.725 1.00 85.69 317 VAL A N 1
ATOM 2546 C CA . VAL A 1 317 ? 15.267 12.873 -8.636 1.00 85.69 317 VAL A CA 1
ATOM 2547 C C . VAL A 1 317 ? 15.712 11.590 -7.927 1.00 85.69 317 VAL A C 1
ATOM 2549 O O . VAL A 1 317 ? 15.687 10.518 -8.530 1.00 85.69 317 VAL A O 1
ATOM 2552 N N . ASP A 1 318 ? 16.032 11.679 -6.637 1.00 87.50 318 ASP A N 1
ATOM 2553 C CA . ASP A 1 318 ? 16.442 10.538 -5.820 1.00 87.50 318 ASP A CA 1
ATOM 2554 C C . ASP A 1 318 ? 15.326 9.501 -5.645 1.00 87.50 318 ASP A C 1
ATOM 2556 O O . ASP A 1 318 ? 15.594 8.301 -5.746 1.00 87.50 318 ASP A O 1
ATOM 2560 N N . SER A 1 319 ? 14.070 9.932 -5.482 1.00 87.00 319 SER A N 1
ATOM 2561 C CA . SER A 1 319 ? 12.913 9.030 -5.413 1.00 87.00 319 SER A CA 1
ATOM 2562 C C . SER A 1 319 ? 12.714 8.284 -6.734 1.00 87.00 319 SER A C 1
ATOM 2564 O O . SER A 1 319 ? 12.504 7.072 -6.741 1.00 87.00 319 SER A O 1
ATOM 2566 N N . VAL A 1 320 ? 12.861 8.975 -7.869 1.00 89.06 320 VAL A N 1
ATOM 2567 C CA . VAL A 1 320 ? 12.759 8.359 -9.205 1.00 89.06 320 VAL A CA 1
ATOM 2568 C C . VAL A 1 320 ? 13.891 7.353 -9.431 1.00 89.06 320 VAL A C 1
ATOM 2570 O O . VAL A 1 320 ? 13.648 6.229 -9.872 1.00 89.06 320 VAL A O 1
ATOM 2573 N N . LEU A 1 321 ? 15.128 7.721 -9.085 1.00 90.94 321 LEU A N 1
ATOM 2574 C CA . LEU A 1 321 ? 16.282 6.824 -9.171 1.00 90.94 321 LEU A CA 1
ATOM 2575 C C . LEU A 1 321 ? 16.109 5.591 -8.281 1.00 90.94 321 LEU A C 1
ATOM 2577 O O . LEU A 1 321 ? 16.459 4.487 -8.695 1.00 90.94 321 LEU A O 1
ATOM 2581 N N . LYS A 1 322 ? 15.559 5.759 -7.074 1.00 91.81 322 LYS A N 1
ATOM 2582 C CA . LYS A 1 322 ? 15.247 4.651 -6.166 1.00 91.81 322 LYS A CA 1
ATOM 2583 C C . LYS A 1 322 ? 14.255 3.681 -6.806 1.00 91.81 322 LYS A C 1
ATOM 2585 O O . LYS A 1 322 ? 14.544 2.488 -6.842 1.00 91.81 322 LYS A O 1
ATOM 2590 N N . VAL A 1 323 ? 13.157 4.182 -7.380 1.00 92.44 323 VAL A N 1
ATOM 2591 C CA . VAL A 1 323 ? 12.168 3.345 -8.082 1.00 92.44 323 VAL A CA 1
ATOM 2592 C C . VAL A 1 323 ? 12.820 2.565 -9.224 1.00 92.44 323 VAL A C 1
ATOM 2594 O O . VAL A 1 323 ? 12.693 1.344 -9.274 1.00 92.44 323 VAL A O 1
ATOM 2597 N N . LEU A 1 324 ? 13.567 3.237 -10.107 1.00 93.75 324 LEU A N 1
ATOM 2598 C CA . LEU A 1 324 ? 14.205 2.587 -11.258 1.00 93.75 324 LEU A CA 1
ATOM 2599 C C . LEU A 1 324 ? 15.250 1.539 -10.846 1.00 93.75 324 LEU A C 1
ATOM 2601 O O . LEU A 1 324 ? 15.327 0.477 -11.459 1.00 93.75 324 LEU A O 1
ATOM 2605 N N . ARG A 1 325 ? 16.031 1.791 -9.787 1.00 94.25 325 ARG A N 1
ATOM 2606 C CA . ARG A 1 325 ? 16.992 0.808 -9.253 1.00 94.25 325 ARG A CA 1
ATOM 2607 C C . ARG A 1 325 ? 16.289 -0.423 -8.685 1.00 94.25 325 ARG A C 1
ATOM 2609 O O . ARG A 1 325 ? 16.749 -1.536 -8.927 1.00 94.25 325 ARG A O 1
ATOM 2616 N N . THR A 1 326 ? 15.181 -0.243 -7.965 1.00 93.56 326 THR A N 1
ATOM 2617 C CA . THR A 1 326 ? 14.379 -1.367 -7.457 1.00 93.56 326 THR A CA 1
ATOM 2618 C C . THR A 1 326 ? 13.757 -2.162 -8.599 1.00 93.56 326 THR A C 1
ATOM 2620 O O . THR A 1 326 ? 13.843 -3.386 -8.599 1.00 93.56 326 THR A O 1
ATOM 2623 N N . VAL A 1 327 ? 13.204 -1.486 -9.612 1.00 93.00 327 VAL A N 1
ATOM 2624 C CA . VAL A 1 327 ? 12.681 -2.137 -10.821 1.00 93.00 327 VAL A CA 1
ATOM 2625 C C . VAL A 1 327 ? 13.766 -2.973 -11.500 1.00 93.00 327 VAL A C 1
ATOM 2627 O O . VAL A 1 327 ? 13.539 -4.147 -11.789 1.00 93.00 327 VAL A O 1
ATOM 2630 N N . LEU A 1 328 ? 14.961 -2.410 -11.700 1.00 92.06 328 LEU A N 1
ATOM 2631 C CA . LEU A 1 328 ? 16.080 -3.129 -12.306 1.00 92.06 328 LEU A CA 1
ATOM 2632 C C . LEU A 1 328 ? 16.480 -4.358 -11.477 1.00 92.06 328 LEU A C 1
ATOM 2634 O O . LEU A 1 328 ? 16.590 -5.453 -12.025 1.00 92.06 328 LEU A O 1
ATOM 2638 N N . LYS A 1 329 ? 16.602 -4.205 -10.151 1.00 91.38 329 LYS A N 1
ATOM 2639 C CA . LYS A 1 329 ? 16.886 -5.315 -9.230 1.00 91.38 329 LYS A CA 1
ATOM 2640 C C . LYS A 1 329 ? 15.813 -6.408 -9.308 1.00 91.38 329 LYS A C 1
ATOM 2642 O O . LYS A 1 329 ? 16.151 -7.589 -9.337 1.00 91.38 329 LYS A O 1
ATOM 2647 N N . SER A 1 330 ? 14.535 -6.032 -9.379 1.00 90.44 330 SER A N 1
ATOM 2648 C CA . SER A 1 330 ? 13.433 -6.985 -9.545 1.00 90.44 330 SER A CA 1
ATOM 2649 C C . SER A 1 330 ? 13.514 -7.712 -10.888 1.00 90.44 330 SER A C 1
ATOM 2651 O O . SER A 1 330 ? 13.239 -8.907 -10.935 1.00 90.44 330 SER A O 1
ATOM 2653 N N . LEU A 1 331 ? 13.867 -7.030 -11.980 1.00 89.38 331 LEU A N 1
ATOM 2654 C CA . LEU A 1 331 ? 14.044 -7.671 -13.287 1.00 89.38 331 LEU A CA 1
ATOM 2655 C C . LEU A 1 331 ? 15.207 -8.668 -13.267 1.00 89.38 331 LEU A C 1
ATOM 2657 O O . LEU A 1 331 ? 15.071 -9.769 -13.800 1.00 89.38 331 LEU A O 1
ATOM 2661 N N . ASP A 1 332 ? 16.310 -8.322 -12.605 1.00 86.94 332 ASP A N 1
ATOM 2662 C CA . ASP A 1 332 ? 17.462 -9.210 -12.439 1.00 86.94 332 ASP A CA 1
ATOM 2663 C C . ASP A 1 332 ? 17.120 -10.440 -11.582 1.00 86.94 332 ASP A C 1
ATOM 2665 O O . ASP A 1 332 ? 17.476 -11.561 -11.950 1.00 86.94 332 ASP A O 1
ATOM 2669 N N . GLY A 1 333 ? 16.365 -10.264 -10.492 1.00 85.38 333 GLY A N 1
ATOM 2670 C CA . GLY A 1 333 ? 15.873 -11.371 -9.663 1.00 85.38 333 GLY A CA 1
ATOM 2671 C C . GLY A 1 333 ? 14.962 -12.328 -10.438 1.00 85.38 333 GLY A C 1
ATOM 2672 O O . GLY A 1 333 ? 15.142 -13.546 -10.383 1.00 85.38 333 GLY A O 1
ATOM 2673 N N . LEU A 1 334 ? 14.047 -11.783 -11.250 1.00 85.00 334 LEU A N 1
ATOM 2674 C CA . LEU A 1 334 ? 13.174 -12.581 -12.117 1.00 85.00 334 LEU A CA 1
ATOM 2675 C C . LEU A 1 334 ? 13.953 -13.352 -13.188 1.00 85.00 334 LEU A C 1
ATOM 2677 O O . LEU A 1 334 ? 13.575 -14.470 -13.527 1.00 85.00 334 LEU A O 1
ATOM 2681 N N . GLN A 1 335 ? 15.039 -12.784 -13.721 1.00 79.00 335 GLN A N 1
ATOM 2682 C CA . GLN A 1 335 ? 15.913 -13.475 -14.677 1.00 79.00 335 GLN A CA 1
ATOM 2683 C C . GLN A 1 335 ? 16.700 -14.620 -14.037 1.00 79.00 335 GLN A C 1
ATOM 2685 O O . GLN A 1 335 ? 16.978 -15.616 -14.699 1.00 79.00 335 GLN A O 1
ATOM 2690 N N . GLN A 1 336 ? 17.057 -14.492 -12.761 1.00 80.12 336 GLN A N 1
ATOM 2691 C CA . GLN A 1 336 ? 17.804 -15.514 -12.025 1.00 80.12 336 GLN A CA 1
ATOM 2692 C C . GLN A 1 336 ? 16.905 -16.627 -11.464 1.00 80.12 336 GLN A C 1
ATOM 2694 O O . GLN A 1 336 ? 17.405 -17.543 -10.817 1.00 80.12 336 GLN A O 1
ATOM 2699 N N . GLY A 1 337 ? 15.586 -16.560 -11.687 1.00 74.31 337 GLY A N 1
ATOM 2700 C CA . GLY A 1 337 ? 14.628 -17.494 -11.093 1.00 74.31 337 GLY A CA 1
ATOM 2701 C C . GLY A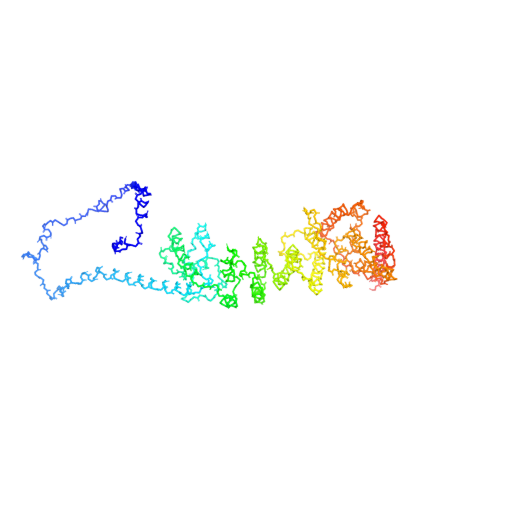 1 337 ? 14.510 -17.355 -9.571 1.00 74.31 337 GLY A C 1
ATOM 2702 O O . GLY A 1 337 ? 13.924 -18.219 -8.922 1.00 74.31 337 GLY A O 1
ATOM 2703 N N . LEU A 1 338 ? 15.038 -16.268 -8.997 1.00 70.56 338 LEU A N 1
ATOM 2704 C CA . LEU A 1 338 ? 14.914 -15.916 -7.584 1.00 70.56 338 LEU A CA 1
ATOM 2705 C C . LEU A 1 338 ? 13.539 -15.282 -7.358 1.00 70.56 338 LEU A C 1
ATOM 2707 O O . LEU A 1 338 ? 13.410 -14.090 -7.092 1.00 70.56 338 LEU A O 1
ATOM 2711 N N . ILE A 1 339 ? 12.483 -16.072 -7.545 1.00 64.62 339 ILE A N 1
ATOM 2712 C CA . ILE A 1 339 ?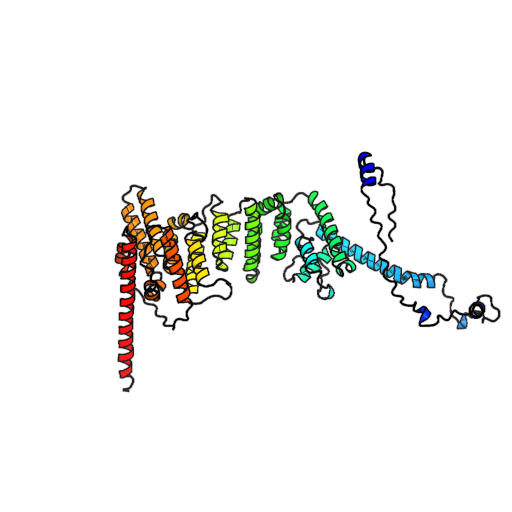 11.131 -15.636 -7.206 1.00 64.62 339 ILE A CA 1
ATOM 2713 C C . ILE A 1 339 ? 10.979 -15.830 -5.702 1.00 64.62 339 ILE A C 1
ATOM 2715 O O . ILE A 1 339 ? 10.776 -16.945 -5.224 1.00 64.62 339 ILE A O 1
ATOM 2719 N N . GLU A 1 340 ? 11.105 -14.740 -4.951 1.00 58.44 340 GLU A N 1
ATOM 2720 C CA . GLU A 1 340 ? 10.763 -14.744 -3.535 1.00 58.44 340 GLU A CA 1
ATOM 2721 C C . GLU A 1 340 ? 9.270 -15.069 -3.378 1.00 58.44 340 GLU A C 1
ATOM 2723 O O . GLU A 1 340 ? 8.400 -14.483 -4.026 1.00 58.44 340 GLU A O 1
ATOM 2728 N N . SER A 1 341 ? 8.980 -16.034 -2.509 1.00 51.72 341 SER A N 1
ATOM 2729 C CA . SER A 1 341 ? 7.686 -16.694 -2.289 1.00 51.72 341 SER A CA 1
ATOM 2730 C C . SER A 1 341 ? 6.561 -15.798 -1.733 1.00 51.72 341 SER A C 1
ATOM 2732 O O . SER A 1 341 ? 5.559 -16.309 -1.240 1.00 51.72 341 SER A O 1
ATOM 2734 N N . GLY A 1 342 ? 6.712 -14.472 -1.789 1.00 57.41 342 GLY A N 1
ATOM 2735 C CA . GLY A 1 342 ? 5.763 -13.497 -1.243 1.00 57.41 342 GLY A CA 1
ATOM 2736 C C . GLY A 1 342 ? 4.759 -12.921 -2.248 1.00 57.41 342 GLY A C 1
ATOM 2737 O O . GLY A 1 342 ? 3.717 -12.422 -1.829 1.00 57.41 342 GLY A O 1
ATOM 2738 N N . SER A 1 343 ? 5.026 -12.986 -3.560 1.00 64.25 343 SER A N 1
ATOM 2739 C CA . SER A 1 343 ? 4.119 -12.426 -4.574 1.00 64.25 343 SER A CA 1
ATOM 2740 C C . SER A 1 343 ? 3.216 -13.496 -5.188 1.00 64.25 343 SER A C 1
ATOM 2742 O O . SER A 1 343 ? 3.684 -14.522 -5.674 1.00 64.25 343 SER A O 1
ATOM 2744 N N . SER A 1 344 ? 1.908 -13.231 -5.194 1.00 65.44 344 SER A N 1
ATOM 2745 C CA . SER A 1 344 ? 0.894 -14.060 -5.866 1.00 65.44 344 SER A CA 1
ATOM 2746 C C . SER A 1 344 ? 0.942 -13.925 -7.400 1.00 65.44 344 SER A C 1
ATOM 2748 O O . SER A 1 344 ? 0.361 -14.735 -8.122 1.00 65.44 344 SER A O 1
ATOM 2750 N N . ALA A 1 345 ? 1.624 -12.896 -7.920 1.00 78.31 345 ALA A N 1
ATOM 2751 C CA . ALA A 1 345 ? 1.673 -12.618 -9.350 1.00 78.31 345 ALA A CA 1
ATOM 2752 C C . ALA A 1 345 ? 2.564 -13.624 -10.094 1.00 78.31 345 ALA A C 1
ATOM 2754 O O . ALA A 1 345 ? 3.681 -13.937 -9.680 1.00 78.31 345 ALA A O 1
ATOM 2755 N N . THR A 1 346 ? 2.084 -14.091 -11.247 1.00 87.38 346 THR A N 1
ATOM 2756 C CA . THR A 1 346 ? 2.900 -14.900 -12.164 1.00 87.38 346 THR A CA 1
ATOM 2757 C C . THR A 1 346 ? 4.051 -14.065 -12.742 1.00 87.38 346 THR A C 1
ATOM 2759 O O . THR A 1 346 ? 3.948 -12.840 -12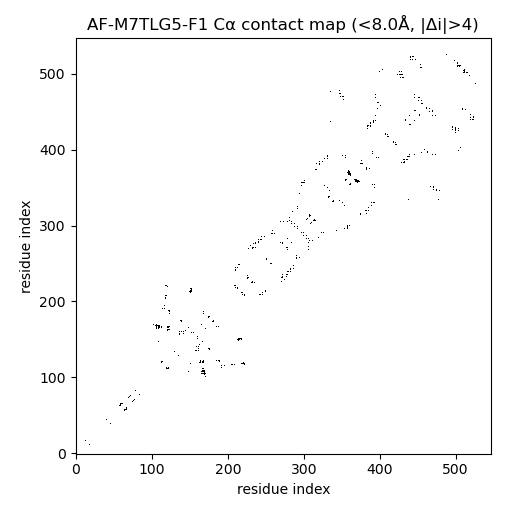.838 1.00 87.38 346 THR A O 1
ATOM 2762 N N . VAL A 1 347 ? 5.146 -14.703 -13.176 1.00 88.00 347 VAL A N 1
ATOM 2763 C CA . VAL A 1 347 ? 6.280 -13.985 -13.796 1.00 88.00 347 VAL A CA 1
ATOM 2764 C C . VAL A 1 347 ? 5.828 -13.097 -14.965 1.00 88.00 347 VAL A C 1
ATOM 2766 O O . VAL A 1 347 ? 6.169 -11.915 -14.938 1.00 88.00 347 VAL A O 1
ATOM 2769 N N . PRO A 1 348 ? 5.015 -13.568 -15.937 1.00 90.94 348 PRO A N 1
ATOM 2770 C CA . PRO A 1 348 ? 4.522 -12.699 -17.006 1.00 90.94 348 PRO A CA 1
ATOM 2771 C C . PRO A 1 348 ? 3.745 -11.494 -16.482 1.00 90.94 348 PRO A C 1
ATOM 2773 O O . PRO A 1 348 ? 3.985 -10.375 -16.927 1.00 90.94 348 PRO A O 1
ATOM 2776 N N . GLN A 1 349 ? 2.873 -11.695 -15.491 1.00 91.38 349 GLN A N 1
ATOM 2777 C CA . GLN A 1 349 ? 2.120 -10.601 -14.886 1.00 91.38 349 GLN A CA 1
ATOM 2778 C C . GLN A 1 349 ? 3.052 -9.541 -14.288 1.00 91.38 349 GLN A C 1
ATOM 2780 O O . GLN A 1 349 ? 2.864 -8.356 -14.539 1.00 91.38 349 GLN A O 1
ATOM 2785 N N . ARG A 1 350 ? 4.103 -9.949 -13.575 1.00 90.31 350 ARG A N 1
ATOM 2786 C CA . ARG A 1 350 ? 5.055 -9.012 -12.968 1.00 90.31 350 ARG A CA 1
ATOM 2787 C C . ARG A 1 350 ? 5.851 -8.216 -14.006 1.00 90.31 350 ARG A C 1
ATOM 2789 O O . ARG A 1 350 ? 6.068 -7.023 -13.823 1.00 90.31 350 ARG A O 1
ATOM 2796 N N . TYR A 1 351 ? 6.235 -8.835 -15.125 1.00 91.75 351 TYR A N 1
ATOM 2797 C CA . TYR A 1 351 ? 6.844 -8.112 -16.250 1.00 91.75 351 TYR A CA 1
ATOM 2798 C C . TYR A 1 351 ? 5.892 -7.056 -16.828 1.00 91.75 351 TYR A C 1
ATOM 2800 O O . TYR A 1 351 ? 6.321 -5.941 -17.125 1.00 91.75 351 TYR A O 1
ATOM 2808 N N . LEU A 1 352 ? 4.604 -7.387 -16.960 1.00 92.69 352 LEU A N 1
ATOM 2809 C CA . LEU A 1 352 ? 3.590 -6.451 -17.444 1.00 92.69 352 LEU A CA 1
ATOM 2810 C C . LEU A 1 352 ? 3.321 -5.312 -16.460 1.00 92.69 352 LEU A C 1
ATOM 2812 O O . LEU A 1 352 ? 3.151 -4.178 -16.895 1.00 92.69 352 LEU A O 1
ATOM 2816 N N . GLU A 1 353 ? 3.327 -5.579 -15.155 1.00 91.94 353 GLU A N 1
ATOM 2817 C CA . GLU A 1 353 ? 3.194 -4.545 -14.122 1.00 91.94 353 GLU A CA 1
ATOM 2818 C C . GLU A 1 353 ? 4.372 -3.563 -14.162 1.00 91.94 353 GLU A C 1
ATOM 2820 O O . GLU A 1 353 ? 4.163 -2.351 -14.127 1.00 91.94 353 GLU A O 1
ATOM 2825 N N . ILE A 1 354 ? 5.603 -4.063 -14.319 1.00 93.44 354 ILE A N 1
ATOM 2826 C CA . ILE A 1 354 ? 6.792 -3.215 -14.487 1.00 93.44 354 ILE A CA 1
ATOM 2827 C C . ILE A 1 354 ? 6.701 -2.405 -15.784 1.00 93.44 354 ILE A C 1
ATOM 2829 O O . ILE A 1 354 ? 6.984 -1.208 -15.793 1.00 93.44 354 ILE A O 1
ATOM 2833 N N . TYR A 1 355 ? 6.294 -3.032 -16.886 1.00 93.25 355 TYR A N 1
ATOM 2834 C CA . TYR A 1 355 ? 6.136 -2.340 -18.162 1.00 93.25 355 TYR A CA 1
ATOM 2835 C C . TYR A 1 355 ? 5.051 -1.251 -18.102 1.00 93.25 355 TYR A C 1
ATOM 2837 O O . TYR A 1 355 ? 5.274 -0.136 -18.582 1.00 93.25 355 TYR A O 1
ATOM 2845 N N . SER A 1 356 ? 3.915 -1.534 -17.454 1.00 91.75 356 SER A N 1
ATOM 2846 C CA . SER A 1 356 ? 2.859 -0.554 -17.169 1.00 91.75 356 SER A CA 1
ATOM 2847 C C . SER A 1 356 ? 3.393 0.594 -16.323 1.00 91.75 356 SER A C 1
ATOM 2849 O O . SER A 1 356 ? 3.162 1.748 -16.663 1.00 91.75 356 SER A O 1
ATOM 2851 N N . LEU A 1 357 ? 4.162 0.306 -15.271 1.00 91.81 357 LEU A N 1
ATOM 2852 C CA . LEU A 1 357 ? 4.775 1.326 -14.424 1.00 91.81 357 LEU A CA 1
ATOM 2853 C C . LEU A 1 357 ? 5.713 2.244 -15.228 1.00 91.81 357 LEU A C 1
ATOM 2855 O O . LEU A 1 357 ? 5.609 3.463 -15.123 1.00 91.81 357 LEU A O 1
ATOM 2859 N N . LEU A 1 358 ? 6.602 1.679 -16.051 1.00 91.81 358 LEU A N 1
ATOM 2860 C CA . LEU A 1 358 ? 7.580 2.446 -16.834 1.00 91.81 358 LEU A CA 1
ATOM 2861 C C . LEU A 1 358 ? 6.915 3.325 -17.901 1.00 91.81 358 LEU A C 1
ATOM 2863 O O . LEU A 1 358 ? 7.271 4.490 -18.066 1.00 91.81 358 LEU A O 1
ATOM 2867 N N . THR A 1 359 ? 5.938 2.775 -18.619 1.00 89.31 359 THR A N 1
ATOM 2868 C CA . THR A 1 359 ? 5.320 3.442 -19.777 1.00 89.31 359 THR A CA 1
ATOM 2869 C C . THR A 1 359 ? 4.042 4.211 -19.436 1.00 89.31 359 THR A C 1
ATOM 2871 O O . THR A 1 359 ? 3.539 4.980 -20.260 1.00 89.31 359 THR A O 1
ATOM 2874 N N . GLY A 1 360 ? 3.492 3.972 -18.243 1.00 87.06 360 GLY A N 1
ATOM 2875 C CA . GLY A 1 360 ? 2.158 4.386 -17.810 1.00 87.06 360 GLY A CA 1
ATOM 2876 C C . GLY A 1 360 ? 1.035 3.902 -18.731 1.00 87.06 360 GLY A C 1
ATOM 2877 O O . GLY A 1 360 ? -0.015 4.545 -18.855 1.00 87.06 360 GLY A O 1
ATOM 2878 N N . TRP A 1 361 ? 1.264 2.788 -19.430 1.00 85.81 361 TRP A N 1
ATOM 2879 C CA . TRP A 1 361 ? 0.268 2.174 -20.290 1.00 85.81 361 TRP A CA 1
ATOM 2880 C C . TRP A 1 361 ? -0.493 1.078 -19.548 1.00 85.81 361 TRP A C 1
ATOM 2882 O O . TRP A 1 361 ? 0.053 0.024 -19.242 1.00 85.81 361 TRP A O 1
ATOM 2892 N N . ASP A 1 362 ? -1.776 1.338 -19.311 1.00 81.62 362 ASP A N 1
ATOM 2893 C CA . ASP A 1 362 ? -2.701 0.393 -18.694 1.00 81.62 362 ASP A CA 1
ATO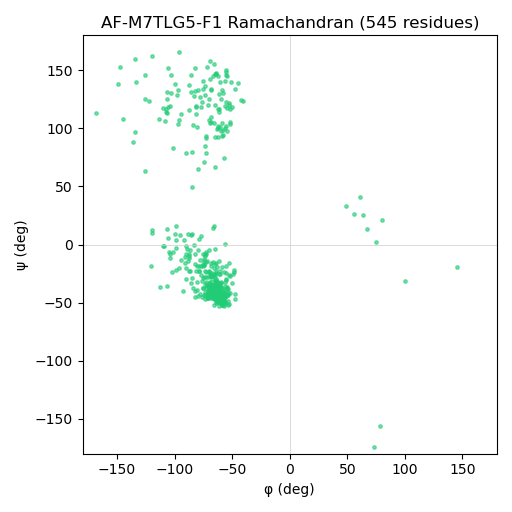M 2894 C C . ASP A 1 362 ? -3.575 -0.304 -19.754 1.00 81.62 362 ASP A C 1
ATOM 2896 O O . ASP A 1 362 ? -4.089 0.332 -20.688 1.00 81.62 362 ASP A O 1
ATOM 2900 N N . PHE A 1 363 ? -3.777 -1.613 -19.591 1.00 69.12 363 PHE A N 1
ATOM 2901 C CA . PHE A 1 363 ? -4.591 -2.464 -20.459 1.00 69.12 363 PHE A CA 1
ATOM 2902 C C . PHE A 1 363 ? -6.080 -2.176 -20.265 1.00 69.12 363 PHE A C 1
ATOM 2904 O O . PHE A 1 363 ? -6.812 -2.899 -19.597 1.00 69.12 363 PHE A O 1
ATOM 2911 N N . GLY A 1 364 ? -6.551 -1.097 -20.878 1.00 69.50 364 GLY A N 1
ATOM 2912 C CA . GLY A 1 364 ? -7.951 -0.677 -20.797 1.00 69.50 364 GLY A CA 1
ATOM 2913 C C . GLY A 1 364 ? -8.112 0.834 -20.800 1.00 69.50 364 GLY A C 1
ATOM 2914 O O . GLY A 1 364 ? -9.170 1.344 -21.176 1.00 69.50 364 GLY A O 1
ATOM 2915 N N . SER A 1 365 ? -7.044 1.562 -20.472 1.00 71.12 365 SER A N 1
ATOM 2916 C CA . SER A 1 365 ? -7.030 3.010 -20.593 1.00 71.12 365 SER A CA 1
ATOM 2917 C C . SER A 1 365 ? -6.828 3.429 -22.050 1.00 71.12 365 SER A C 1
ATOM 2919 O O . SER A 1 365 ? -5.867 3.040 -22.715 1.00 71.12 365 SER A O 1
ATOM 2921 N N . LYS A 1 366 ? -7.722 4.287 -22.554 1.00 67.88 366 LYS A N 1
ATOM 2922 C CA . LYS A 1 366 ? -7.523 4.984 -23.838 1.00 67.88 366 LYS A CA 1
ATOM 2923 C C . LYS A 1 366 ? -6.488 6.105 -23.729 1.00 67.88 366 LYS A C 1
ATOM 2925 O O . LYS A 1 366 ? -5.992 6.568 -24.751 1.00 67.88 366 LYS A O 1
ATOM 2930 N N . THR A 1 367 ? -6.181 6.552 -22.513 1.00 66.31 367 THR A N 1
ATOM 2931 C CA . THR A 1 367 ? -5.221 7.625 -22.257 1.00 66.31 367 THR A CA 1
ATOM 2932 C C . THR A 1 367 ? -3.943 7.042 -21.683 1.00 66.31 367 THR A C 1
ATOM 2934 O O . THR A 1 367 ? -3.923 6.534 -20.562 1.00 66.31 367 THR A O 1
ATOM 2937 N N . VAL A 1 368 ? -2.871 7.132 -22.462 1.00 63.47 368 VAL A N 1
ATOM 2938 C CA . VAL A 1 368 ? -1.515 6.894 -21.974 1.00 63.47 368 VAL A CA 1
ATOM 2939 C C . VAL A 1 368 ? -1.161 8.075 -21.083 1.00 63.47 368 VAL A C 1
ATOM 2941 O O . VAL A 1 368 ? -1.179 9.211 -21.554 1.00 63.47 368 VAL A O 1
ATOM 2944 N N . LYS A 1 369 ? -0.860 7.820 -19.813 1.00 68.44 369 LYS A N 1
ATOM 2945 C CA . LYS A 1 369 ? -0.233 8.819 -18.947 1.00 68.44 369 LYS A CA 1
ATOM 2946 C C . LYS A 1 369 ? 1.262 8.516 -18.973 1.00 68.44 369 LYS A C 1
ATOM 2948 O O . LYS A 1 369 ? 1.634 7.504 -18.403 1.00 68.44 369 LYS A O 1
ATOM 2953 N N . PRO A 1 370 ? 2.109 9.267 -19.691 1.00 58.06 370 PRO A N 1
ATOM 2954 C CA . PRO A 1 370 ? 3.518 8.910 -19.834 1.00 58.06 370 PRO A CA 1
ATOM 2955 C C . PRO A 1 370 ? 4.267 9.186 -18.521 1.00 58.06 370 PRO A C 1
ATOM 2957 O O . PRO A 1 370 ? 4.842 10.245 -18.309 1.00 58.06 370 PRO A O 1
ATOM 2960 N N . PHE A 1 371 ? 4.216 8.212 -17.621 1.00 65.25 371 PHE A N 1
ATOM 2961 C CA . PHE A 1 371 ? 4.473 8.395 -16.199 1.00 65.25 371 PHE A CA 1
ATOM 2962 C C . PHE A 1 371 ? 5.938 8.693 -15.857 1.00 65.25 371 PHE A C 1
ATOM 2964 O O . PHE A 1 371 ? 6.206 9.599 -15.079 1.00 65.25 371 PHE A O 1
ATOM 2971 N N . PHE A 1 372 ? 6.907 7.989 -16.453 1.00 75.44 372 PHE A N 1
ATOM 2972 C CA . PHE A 1 372 ? 8.328 8.316 -16.251 1.00 75.44 372 PHE A CA 1
ATOM 2973 C C . PHE A 1 372 ? 8.856 9.363 -17.218 1.00 75.44 372 PHE A C 1
ATOM 2975 O O . PHE A 1 372 ? 9.954 9.876 -16.991 1.00 75.44 372 PHE A O 1
ATOM 2982 N N . ARG A 1 373 ? 8.104 9.699 -18.271 1.00 74.12 373 ARG A N 1
ATOM 2983 C CA . ARG A 1 373 ? 8.574 10.630 -19.297 1.00 74.12 373 ARG A CA 1
ATOM 2984 C C . ARG A 1 373 ? 8.883 11.992 -18.714 1.00 74.12 373 ARG A C 1
ATOM 2986 O O . ARG A 1 373 ? 9.999 12.472 -18.863 1.00 74.12 373 ARG A O 1
ATOM 2993 N N . ASP A 1 374 ? 7.981 12.517 -17.897 1.00 75.69 374 ASP A N 1
ATOM 2994 C CA . ASP A 1 374 ? 8.157 13.811 -17.232 1.00 75.69 374 ASP A CA 1
ATOM 2995 C C . ASP A 1 374 ? 9.380 13.857 -16.283 1.00 75.69 374 ASP A C 1
ATOM 2997 O O . ASP A 1 374 ? 9.831 14.933 -15.864 1.00 75.69 374 ASP A O 1
ATOM 3001 N N . PHE A 1 375 ? 9.951 12.694 -15.939 1.00 76.19 375 PHE A N 1
ATOM 3002 C CA . PHE A 1 375 ? 11.020 12.560 -14.951 1.00 76.19 375 PHE A CA 1
ATOM 3003 C C . PHE A 1 375 ? 12.364 12.118 -15.531 1.00 76.19 375 PHE A C 1
ATOM 3005 O O . PHE A 1 375 ? 13.399 12.610 -15.074 1.00 76.19 375 PHE A O 1
ATOM 3012 N N . TYR A 1 376 ? 12.398 11.232 -16.533 1.00 77.75 376 TYR A N 1
ATOM 3013 C CA . TYR A 1 376 ? 13.665 10.674 -17.020 1.00 77.75 376 TYR A CA 1
ATOM 3014 C C . TYR A 1 376 ? 14.491 11.681 -17.825 1.00 77.75 376 TYR A C 1
ATOM 3016 O O . TYR A 1 376 ? 15.714 11.549 -17.895 1.00 77.75 376 TYR A O 1
ATOM 3024 N N . HIS A 1 377 ? 13.872 12.715 -18.409 1.00 76.94 377 HIS A N 1
ATOM 3025 C CA . HIS A 1 377 ? 14.616 13.723 -19.168 1.00 76.94 377 HIS A CA 1
ATOM 3026 C C . HIS A 1 377 ? 15.566 14.553 -18.294 1.00 76.94 377 HIS A C 1
ATOM 3028 O O . HIS A 1 377 ? 16.528 15.105 -18.824 1.00 76.94 377 HIS A O 1
ATOM 3034 N N . ARG A 1 378 ? 15.349 14.592 -16.972 1.00 76.44 378 ARG A N 1
ATOM 3035 C CA . ARG A 1 378 ? 16.041 15.494 -16.037 1.00 76.44 378 ARG A CA 1
ATOM 3036 C C . ARG A 1 378 ? 17.513 15.160 -15.795 1.00 76.44 378 ARG A C 1
ATOM 3038 O O . ARG A 1 378 ? 18.277 16.050 -15.441 1.00 76.44 378 ARG A O 1
ATOM 3045 N N . ASN A 1 379 ? 17.909 13.892 -15.916 1.00 84.25 379 ASN A N 1
ATOM 3046 C CA . ASN A 1 379 ? 19.263 13.444 -15.590 1.00 84.25 379 ASN A CA 1
ATOM 3047 C C . ASN A 1 379 ? 19.672 12.252 -16.469 1.00 84.25 379 ASN A C 1
ATOM 3049 O O . ASN A 1 379 ? 18.883 11.326 -16.664 1.00 84.25 379 ASN A O 1
ATOM 3053 N N . TYR A 1 380 ? 20.923 12.259 -16.941 1.00 86.88 380 TYR A N 1
ATOM 3054 C CA . TYR A 1 380 ? 21.560 11.149 -17.658 1.00 86.88 380 TYR A CA 1
ATOM 3055 C C . TYR A 1 380 ? 21.353 9.797 -16.960 1.00 86.88 380 TYR A C 1
ATOM 3057 O O . TYR A 1 380 ? 20.947 8.831 -17.595 1.00 86.88 380 TYR A O 1
ATOM 3065 N N . GLN A 1 381 ? 21.571 9.730 -15.645 1.00 89.25 381 GLN A N 1
ATOM 3066 C CA . GLN A 1 381 ? 21.480 8.491 -14.876 1.00 89.25 381 GLN A CA 1
ATOM 3067 C C . GLN A 1 381 ? 20.053 7.932 -14.838 1.00 89.25 381 GLN A C 1
ATOM 3069 O O . GLN A 1 381 ? 19.858 6.728 -14.995 1.00 89.25 381 GLN A O 1
ATOM 3074 N N . THR A 1 382 ? 19.050 8.794 -14.651 1.00 89.94 382 THR A N 1
ATOM 3075 C CA . THR A 1 382 ? 17.636 8.393 -14.675 1.00 89.94 382 THR A CA 1
ATOM 3076 C C . THR A 1 382 ? 17.253 7.882 -16.059 1.00 89.94 382 THR A C 1
ATOM 3078 O O . THR A 1 382 ? 16.594 6.851 -16.178 1.00 89.94 382 THR A O 1
ATOM 3081 N N . ARG A 1 383 ? 17.720 8.576 -17.102 1.00 89.75 383 ARG A N 1
ATOM 3082 C CA . ARG A 1 383 ? 17.504 8.209 -18.500 1.00 89.75 383 ARG A CA 1
ATOM 3083 C C . ARG A 1 383 ? 18.121 6.850 -18.833 1.00 89.75 383 ARG A C 1
ATOM 3085 O O . ARG A 1 383 ? 17.431 5.988 -19.367 1.00 89.75 383 ARG A O 1
ATOM 3092 N N . LEU A 1 384 ? 19.381 6.640 -18.457 1.00 90.50 384 LEU A N 1
ATOM 3093 C CA . LEU A 1 384 ? 20.082 5.373 -18.641 1.00 90.50 384 LEU A CA 1
ATOM 3094 C C . LEU A 1 384 ? 19.359 4.229 -17.926 1.00 90.50 384 LEU A C 1
ATOM 3096 O O . LEU A 1 384 ? 19.017 3.242 -18.563 1.00 90.50 384 LEU A O 1
ATOM 3100 N N . LEU A 1 385 ? 19.042 4.376 -16.634 1.00 91.81 385 LEU A N 1
ATOM 3101 C CA . LEU A 1 385 ? 18.345 3.330 -15.876 1.00 91.81 385 LEU A CA 1
ATOM 3102 C C . LEU A 1 385 ? 16.970 2.992 -16.462 1.00 91.81 385 LEU A C 1
ATOM 3104 O O . LEU A 1 385 ? 16.615 1.816 -16.529 1.00 91.81 385 LEU A O 1
ATOM 3108 N N . TYR A 1 386 ? 16.213 3.999 -16.900 1.00 93.50 386 TYR A N 1
ATOM 3109 C CA . TYR A 1 386 ? 14.927 3.802 -17.565 1.00 93.50 386 TYR A CA 1
ATOM 3110 C C . TYR A 1 386 ? 15.077 2.941 -18.826 1.00 93.50 386 TYR A C 1
ATOM 3112 O O . TYR A 1 386 ? 14.400 1.918 -18.961 1.00 93.50 386 TYR A O 1
ATOM 3120 N N . PHE A 1 387 ? 16.017 3.292 -19.708 1.00 91.38 387 PHE A N 1
ATOM 3121 C CA . PHE A 1 387 ? 16.266 2.525 -20.927 1.00 91.38 387 PHE A CA 1
ATOM 3122 C C . PHE A 1 387 ? 16.840 1.138 -20.648 1.00 91.38 387 PHE A C 1
ATOM 3124 O O . PHE A 1 387 ? 16.448 0.185 -21.317 1.00 91.38 387 PHE A O 1
ATOM 3131 N N . THR A 1 388 ? 17.674 0.977 -19.620 1.00 91.50 388 THR A N 1
ATOM 3132 C CA . THR A 1 388 ? 18.155 -0.342 -19.190 1.00 91.50 388 THR A CA 1
ATOM 3133 C C . THR A 1 388 ? 16.995 -1.224 -18.725 1.00 91.50 388 THR A C 1
ATOM 3135 O O . THR A 1 388 ? 16.945 -2.402 -19.076 1.00 91.50 388 THR A O 1
ATOM 3138 N N . CYS A 1 389 ? 16.022 -0.677 -17.988 1.00 92.50 389 CYS A N 1
ATOM 3139 C CA . CYS A 1 389 ? 14.828 -1.426 -17.583 1.00 92.50 389 CYS A CA 1
ATOM 3140 C C . CYS A 1 389 ? 13.989 -1.854 -18.798 1.00 92.50 389 CYS A C 1
ATOM 3142 O O . CYS A 1 389 ? 13.587 -3.016 -18.884 1.00 92.50 389 CYS A O 1
ATOM 3144 N N . LEU A 1 390 ? 13.773 -0.956 -19.768 1.00 92.25 390 LEU A N 1
ATOM 3145 C CA . LEU A 1 390 ? 13.069 -1.289 -21.011 1.00 92.25 390 LEU A CA 1
ATOM 3146 C C . LEU A 1 390 ? 13.811 -2.355 -21.831 1.00 92.25 390 LEU A C 1
ATOM 3148 O O . LEU A 1 390 ? 13.190 -3.314 -22.288 1.00 92.25 390 LEU A O 1
ATOM 3152 N N . ALA A 1 391 ? 15.135 -2.255 -21.957 1.00 89.19 391 ALA A N 1
ATOM 3153 C CA . ALA A 1 391 ? 15.950 -3.252 -22.648 1.00 89.19 391 ALA A CA 1
ATOM 3154 C C . ALA A 1 391 ? 15.854 -4.633 -21.970 1.00 89.19 391 ALA A C 1
ATOM 3156 O O . ALA A 1 391 ? 15.676 -5.647 -22.644 1.00 89.19 391 ALA A O 1
ATOM 3157 N N . ARG A 1 392 ? 15.866 -4.688 -20.629 1.00 86.88 392 ARG A N 1
ATOM 3158 C CA . ARG A 1 392 ? 15.712 -5.933 -19.840 1.00 86.88 392 ARG A CA 1
ATOM 3159 C C . ARG A 1 392 ? 14.344 -6.603 -20.012 1.00 86.88 392 ARG A C 1
ATOM 3161 O O . ARG A 1 392 ? 14.260 -7.838 -19.944 1.00 86.88 392 ARG A O 1
ATOM 3168 N N . LEU A 1 393 ? 13.302 -5.803 -20.238 1.00 89.56 393 LEU A N 1
ATOM 3169 C CA . LEU A 1 393 ? 11.959 -6.263 -20.600 1.00 89.56 393 LEU A CA 1
ATOM 3170 C C . LEU A 1 393 ? 11.865 -6.732 -22.062 1.00 89.56 393 LEU A C 1
ATOM 3172 O O . LEU A 1 393 ? 10.937 -7.457 -22.399 1.00 89.56 393 LEU A O 1
ATOM 3176 N N . GLY A 1 394 ? 12.807 -6.344 -22.925 1.00 88.06 394 GLY A N 1
ATOM 3177 C CA . GLY A 1 394 ? 12.712 -6.547 -24.372 1.00 88.06 394 GLY A CA 1
ATOM 3178 C C . GLY A 1 394 ? 11.824 -5.513 -25.073 1.00 88.06 394 GLY A C 1
ATOM 3179 O O . GLY A 1 394 ? 11.345 -5.763 -26.178 1.00 88.06 394 GLY A O 1
ATOM 3180 N N . ALA A 1 395 ? 11.600 -4.357 -24.440 1.00 90.50 395 ALA A N 1
ATOM 3181 C CA . ALA A 1 395 ? 10.686 -3.317 -24.896 1.00 90.50 395 ALA A CA 1
ATOM 3182 C C . ALA A 1 395 ? 11.321 -2.341 -25.919 1.00 90.50 395 ALA A C 1
ATOM 3184 O O . ALA A 1 395 ? 11.255 -1.116 -25.772 1.00 90.50 395 ALA A O 1
ATOM 3185 N N . PHE A 1 396 ? 11.972 -2.875 -26.958 1.00 87.94 396 PHE A N 1
ATOM 3186 C CA . PHE A 1 396 ? 12.751 -2.092 -27.928 1.00 87.94 396 PHE A CA 1
ATOM 3187 C C . PHE A 1 396 ? 11.917 -1.153 -28.807 1.00 87.94 396 PHE A C 1
ATOM 3189 O O . PHE A 1 396 ? 12.430 -0.127 -29.257 1.00 87.94 396 PHE A O 1
ATOM 3196 N N . ARG A 1 397 ? 10.638 -1.461 -29.056 1.00 89.56 397 ARG A N 1
ATOM 3197 C CA . ARG A 1 397 ? 9.766 -0.559 -29.822 1.00 89.56 397 ARG A CA 1
ATOM 3198 C C . ARG A 1 397 ? 9.436 0.667 -28.999 1.00 89.56 397 ARG A C 1
ATOM 3200 O O . ARG A 1 397 ? 9.544 1.775 -29.513 1.00 89.56 397 ARG A O 1
ATOM 3207 N N . THR A 1 398 ? 9.076 0.483 -27.729 1.00 90.25 398 THR A N 1
ATOM 3208 C CA . THR A 1 398 ? 8.885 1.601 -26.803 1.00 90.25 398 THR A CA 1
ATOM 3209 C C . THR A 1 398 ? 10.153 2.433 -26.703 1.00 90.25 398 THR A C 1
ATOM 3211 O O . THR A 1 398 ? 10.062 3.648 -26.837 1.00 90.25 398 THR A O 1
ATOM 3214 N N . MET A 1 399 ? 11.331 1.808 -26.575 1.00 89.56 399 MET A N 1
ATOM 3215 C CA . MET A 1 399 ? 12.601 2.543 -26.611 1.00 89.56 399 MET A CA 1
ATOM 3216 C C . MET A 1 399 ? 12.708 3.408 -27.876 1.00 89.56 399 MET A C 1
ATOM 3218 O O . MET A 1 399 ? 12.928 4.609 -27.774 1.00 89.56 399 MET A O 1
ATOM 3222 N N . TRP A 1 400 ? 12.492 2.843 -29.067 1.00 89.00 400 TRP A N 1
ATOM 3223 C CA . TRP A 1 400 ? 12.557 3.612 -30.315 1.00 89.00 400 TRP A CA 1
ATOM 3224 C C . TRP A 1 400 ? 11.552 4.774 -30.365 1.00 89.00 400 TRP A C 1
ATOM 3226 O O . TRP A 1 400 ? 11.908 5.875 -30.784 1.00 89.00 400 TRP A O 1
ATOM 3236 N N . HIS A 1 401 ? 10.313 4.565 -29.910 1.00 88.00 401 HIS A N 1
ATOM 3237 C CA . HIS A 1 401 ? 9.306 5.632 -29.856 1.00 88.00 401 HIS A CA 1
ATOM 3238 C C . HIS A 1 401 ? 9.725 6.760 -28.905 1.00 88.00 401 HIS A C 1
ATOM 3240 O O . HIS A 1 401 ? 9.629 7.928 -29.280 1.00 88.00 401 HIS A O 1
ATOM 3246 N N . GLU A 1 402 ? 10.245 6.438 -27.719 1.00 87.31 402 GLU A N 1
ATOM 3247 C CA . GLU A 1 402 ? 10.755 7.444 -26.773 1.00 87.31 402 GLU A CA 1
ATOM 3248 C C . GLU A 1 402 ? 11.985 8.187 -27.329 1.00 87.31 402 GLU A C 1
ATOM 3250 O O . GLU A 1 402 ? 12.149 9.388 -27.092 1.00 87.31 402 GLU A O 1
ATOM 3255 N N . TRP A 1 403 ? 12.823 7.520 -28.130 1.00 85.19 403 TRP A N 1
ATOM 3256 C CA . TRP A 1 403 ? 13.956 8.148 -28.819 1.00 85.19 403 TRP A CA 1
ATOM 3257 C C . TRP A 1 403 ? 13.488 9.198 -29.825 1.00 85.19 403 TRP A C 1
ATOM 3259 O O . TRP A 1 403 ? 13.948 10.341 -29.784 1.00 85.19 403 TRP A O 1
ATOM 3269 N N . GLN A 1 404 ? 12.542 8.826 -30.697 1.00 86.06 404 GLN A N 1
ATOM 3270 C CA . GLN A 1 404 ? 11.969 9.728 -31.702 1.00 86.06 404 GLN A CA 1
ATOM 3271 C C . GLN A 1 404 ? 11.342 10.951 -31.047 1.00 86.06 404 GLN A C 1
ATOM 3273 O O . GLN A 1 404 ? 11.564 12.077 -31.480 1.00 86.06 404 GLN A O 1
ATOM 3278 N N . ILE A 1 405 ? 10.577 10.718 -29.984 1.00 85.38 405 ILE A N 1
ATOM 3279 C CA . ILE A 1 405 ? 9.929 11.769 -29.211 1.00 85.38 405 ILE A CA 1
ATOM 3280 C C . ILE A 1 405 ? 10.968 12.730 -28.625 1.00 85.38 405 ILE A C 1
ATOM 3282 O O . ILE A 1 405 ? 10.860 13.933 -28.844 1.00 85.38 405 ILE A O 1
ATOM 3286 N N . SER A 1 406 ? 12.004 12.205 -27.965 1.00 83.19 406 SER A N 1
ATOM 3287 C CA . SER A 1 406 ? 13.077 13.022 -27.378 1.00 83.19 406 SER A CA 1
ATOM 3288 C C . SER A 1 406 ? 13.795 13.857 -28.448 1.00 83.19 406 SER A C 1
ATOM 3290 O O . SER A 1 406 ? 14.078 15.033 -28.253 1.00 83.19 406 SER A O 1
ATOM 3292 N N . CYS A 1 407 ? 14.028 13.270 -29.625 1.00 80.50 407 CYS A N 1
ATOM 3293 C CA . CYS A 1 407 ? 14.651 13.951 -30.759 1.00 80.50 407 CYS A CA 1
ATOM 3294 C C . CYS A 1 407 ? 13.776 15.054 -31.376 1.00 80.50 407 CYS A C 1
ATOM 3296 O O . CYS A 1 407 ? 14.314 15.961 -32.012 1.00 80.50 407 CYS A O 1
ATOM 3298 N N . LEU A 1 408 ? 12.448 14.955 -31.254 1.00 82.12 408 LEU A N 1
ATOM 3299 C CA . LEU A 1 408 ? 11.509 15.975 -31.727 1.00 82.12 408 LEU A CA 1
ATOM 3300 C C . LEU A 1 408 ? 11.402 17.141 -30.741 1.00 82.12 408 LEU A C 1
ATOM 3302 O O . LEU A 1 408 ? 11.349 18.289 -31.178 1.00 82.12 408 LEU A O 1
ATOM 3306 N N . GLU A 1 409 ? 11.404 16.867 -29.437 1.00 79.31 409 GLU A N 1
ATOM 3307 C CA . GLU A 1 409 ? 11.351 17.901 -28.395 1.00 79.31 409 GLU A CA 1
ATOM 3308 C C . GLU A 1 409 ? 12.596 18.796 -28.426 1.00 79.31 409 GLU A C 1
ATOM 3310 O O . GLU A 1 409 ? 12.461 20.019 -28.487 1.00 79.31 409 GLU A O 1
ATOM 3315 N N . ASP A 1 410 ? 13.787 18.199 -28.533 1.00 70.56 410 ASP A N 1
ATOM 3316 C CA . ASP A 1 410 ? 15.053 18.940 -28.612 1.00 70.56 410 ASP A CA 1
ATOM 3317 C C . ASP A 1 410 ? 15.164 19.788 -29.895 1.00 70.56 410 ASP A C 1
ATOM 3319 O O . ASP A 1 410 ? 15.804 20.835 -29.897 1.00 70.56 410 ASP A O 1
ATOM 3323 N N . SER A 1 411 ? 14.495 19.385 -30.985 1.00 65.12 411 SER A N 1
ATOM 3324 C CA . SER A 1 411 ? 14.513 20.131 -32.259 1.00 65.12 411 SER A CA 1
ATOM 3325 C C . SER A 1 411 ? 13.690 21.425 -32.253 1.00 65.12 411 SER A C 1
ATOM 3327 O O . SER A 1 411 ? 13.719 22.204 -33.208 1.00 65.12 411 SER A O 1
ATOM 3329 N N . SER A 1 412 ? 12.921 21.663 -31.187 1.00 62.25 412 SER A N 1
ATOM 3330 C CA . SER A 1 412 ? 12.196 22.923 -31.011 1.00 62.25 412 SER A CA 1
ATOM 3331 C C . SER A 1 412 ? 13.095 24.059 -30.501 1.00 62.25 412 SER A C 1
ATOM 3333 O O . SER A 1 412 ? 12.771 25.233 -30.699 1.00 62.25 412 SER A O 1
ATOM 3335 N N . GLU A 1 413 ? 14.262 23.731 -29.937 1.00 60.75 413 GLU A N 1
ATOM 3336 C CA . GLU A 1 413 ? 15.260 24.682 -29.444 1.00 60.75 413 GLU A CA 1
ATOM 3337 C C . GLU A 1 413 ? 16.413 24.810 -30.458 1.00 60.75 413 GLU A C 1
ATOM 3339 O O . GLU A 1 413 ? 17.451 24.167 -30.335 1.00 60.75 413 GLU A O 1
ATOM 3344 N N . GLN A 1 414 ? 16.219 25.651 -31.485 1.00 53.03 414 GLN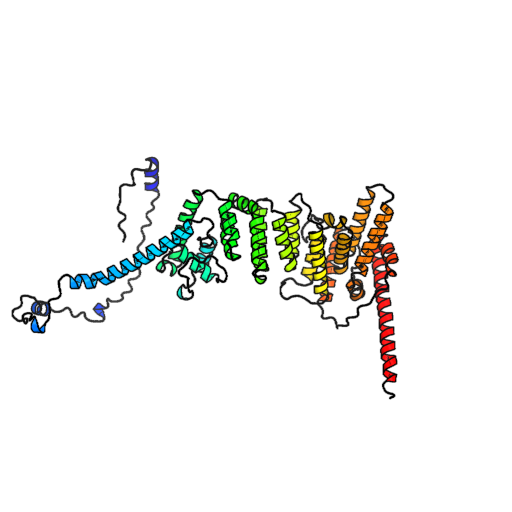 A N 1
ATOM 3345 C CA . GLN A 1 414 ? 17.125 25.882 -32.631 1.00 53.03 414 GLN A CA 1
ATOM 3346 C C . GLN A 1 414 ? 18.555 26.325 -32.249 1.00 53.03 414 GLN A C 1
ATOM 3348 O O . GLN A 1 414 ? 18.948 27.479 -32.438 1.00 53.03 414 GLN A O 1
ATOM 3353 N N . THR A 1 415 ? 19.379 25.411 -31.749 1.00 53.56 415 THR A N 1
ATOM 3354 C CA . THR A 1 415 ? 20.802 25.640 -31.488 1.00 53.56 415 THR A CA 1
ATOM 3355 C C . THR A 1 415 ? 21.630 24.469 -32.004 1.00 53.56 415 THR A C 1
ATOM 3357 O O . THR A 1 415 ? 21.143 23.354 -32.176 1.00 53.56 415 THR A O 1
ATOM 3360 N N . THR A 1 416 ? 22.923 24.703 -32.229 1.00 56.44 416 THR A N 1
ATOM 3361 C CA . THR A 1 416 ? 23.933 23.707 -32.641 1.00 56.44 416 THR A CA 1
ATOM 3362 C C . THR A 1 416 ? 24.064 22.492 -31.699 1.00 56.44 416 THR A C 1
ATOM 3364 O O . THR A 1 416 ? 24.857 21.601 -31.976 1.00 56.44 416 THR A O 1
ATOM 3367 N N . SER A 1 417 ? 23.269 22.438 -30.625 1.00 62.81 417 SER A N 1
ATOM 3368 C CA . SER A 1 417 ? 23.143 21.368 -29.630 1.00 62.81 417 SER A CA 1
ATOM 3369 C C . SER A 1 417 ? 22.369 20.128 -30.123 1.00 62.81 417 SER A C 1
ATOM 3371 O O . SER A 1 417 ? 22.477 19.055 -29.532 1.00 62.81 417 SER A O 1
ATOM 3373 N N . GLU A 1 418 ? 21.600 20.219 -31.219 1.00 65.94 418 GLU A N 1
ATOM 3374 C CA . GLU A 1 418 ? 20.768 19.093 -31.691 1.00 65.94 418 GLU A CA 1
ATOM 3375 C C . GLU A 1 418 ? 21.581 17.851 -32.099 1.00 65.94 418 GLU A C 1
ATOM 3377 O O . GLU A 1 418 ? 21.176 16.716 -31.829 1.00 65.94 418 GLU A O 1
ATOM 3382 N N . ALA A 1 419 ? 22.726 18.048 -32.762 1.00 68.94 419 ALA A N 1
ATOM 3383 C CA . ALA A 1 419 ? 23.590 16.944 -33.179 1.00 68.94 419 ALA A CA 1
ATOM 3384 C C . ALA A 1 419 ? 24.208 16.237 -31.961 1.00 68.94 419 ALA A C 1
ATOM 3386 O O . ALA A 1 419 ? 24.195 15.007 -31.892 1.00 68.94 419 ALA A O 1
ATOM 3387 N N . ASP A 1 420 ? 24.650 17.013 -30.971 1.00 73.00 420 ASP A N 1
ATOM 3388 C CA . ASP A 1 420 ? 25.255 16.500 -29.742 1.00 73.00 420 ASP A CA 1
ATOM 3389 C C . ASP A 1 420 ? 24.226 15.774 -28.860 1.00 73.00 420 ASP A C 1
ATOM 3391 O O . ASP A 1 420 ? 24.533 14.714 -28.307 1.00 73.00 420 ASP A O 1
ATOM 3395 N N . SER A 1 421 ? 22.977 16.259 -28.786 1.00 73.94 421 SER A N 1
ATOM 3396 C CA . SER A 1 421 ? 21.901 15.565 -28.059 1.00 73.94 421 SER A CA 1
ATOM 3397 C C . SER A 1 421 ? 21.550 14.222 -28.703 1.00 73.94 421 SER A C 1
ATOM 3399 O O . SER A 1 421 ? 21.444 13.206 -28.013 1.00 73.94 421 SER A O 1
ATOM 3401 N N . ARG A 1 422 ? 21.456 14.159 -30.040 1.00 77.94 422 ARG A N 1
ATOM 3402 C CA . ARG A 1 422 ? 21.185 12.900 -30.761 1.00 77.94 422 ARG A CA 1
ATOM 3403 C C . ARG A 1 422 ? 22.278 11.867 -30.570 1.00 77.94 422 ARG A C 1
ATOM 3405 O O . ARG A 1 422 ? 21.973 10.692 -30.358 1.00 77.94 422 ARG A O 1
ATOM 3412 N N . VAL A 1 423 ? 23.534 12.298 -30.646 1.00 79.19 423 VAL A N 1
ATOM 3413 C CA . VAL A 1 423 ? 24.684 11.432 -30.390 1.00 79.19 423 VAL A CA 1
ATOM 3414 C C . VAL A 1 423 ? 24.607 10.924 -28.953 1.00 79.19 423 VAL A C 1
ATOM 3416 O O . VAL A 1 423 ? 24.555 9.714 -28.749 1.00 79.19 423 VAL A O 1
ATOM 3419 N N . THR A 1 424 ? 24.461 11.815 -27.970 1.00 81.38 424 THR A N 1
ATOM 3420 C CA . THR A 1 424 ? 24.345 11.459 -26.543 1.00 81.38 424 THR A CA 1
ATOM 3421 C C . THR A 1 424 ? 23.193 10.487 -26.272 1.00 81.38 424 THR A C 1
ATOM 3423 O O . THR A 1 424 ? 23.350 9.519 -25.533 1.00 81.38 424 THR A O 1
ATOM 3426 N N . MET A 1 425 ? 22.036 10.691 -26.900 1.00 80.69 425 MET A N 1
ATOM 3427 C CA . MET A 1 425 ? 20.896 9.783 -26.786 1.00 80.69 425 MET A CA 1
ATOM 3428 C C . MET A 1 425 ? 21.191 8.411 -27.372 1.00 80.69 425 MET A C 1
ATOM 3430 O O . MET A 1 425 ? 20.890 7.400 -26.749 1.00 80.69 425 MET A O 1
ATOM 3434 N N . SER A 1 426 ? 21.813 8.366 -28.543 1.00 81.50 426 SER A N 1
ATOM 3435 C CA . SER A 1 426 ? 22.189 7.107 -29.187 1.00 81.50 426 SER A CA 1
ATOM 3436 C C . SER A 1 426 ? 23.184 6.314 -28.326 1.00 81.50 426 SER A C 1
ATOM 3438 O O . SER A 1 426 ? 23.052 5.098 -28.197 1.00 81.50 426 SER A O 1
ATOM 3440 N N . TRP A 1 427 ? 24.101 7.013 -27.650 1.00 82.31 427 TRP A N 1
ATOM 3441 C CA . TRP A 1 427 ? 25.025 6.444 -26.667 1.00 82.31 427 TRP A CA 1
ATOM 3442 C C . TRP A 1 427 ? 24.323 5.848 -25.447 1.00 82.31 427 TRP A C 1
ATOM 3444 O O . TRP A 1 427 ? 24.611 4.716 -25.078 1.00 82.31 427 TRP A O 1
ATOM 3454 N N . ILE A 1 428 ? 23.353 6.554 -24.859 1.00 84.44 428 ILE A N 1
ATOM 3455 C CA . ILE A 1 428 ? 22.580 6.038 -23.715 1.00 84.44 428 ILE A CA 1
ATOM 3456 C C . ILE A 1 428 ? 21.837 4.751 -24.085 1.00 84.44 428 ILE A C 1
ATOM 3458 O O . ILE A 1 428 ? 21.715 3.843 -23.268 1.00 84.44 428 ILE A O 1
ATOM 3462 N N . TYR A 1 429 ? 21.332 4.661 -25.314 1.00 82.88 429 TYR A N 1
ATOM 3463 C CA . TYR A 1 429 ? 20.635 3.471 -25.795 1.00 82.88 429 TYR A CA 1
ATOM 3464 C C . TYR A 1 429 ? 21.601 2.314 -26.015 1.00 82.88 429 TYR A C 1
ATOM 3466 O O . TYR A 1 429 ? 21.285 1.184 -25.646 1.00 82.88 429 TYR A O 1
ATOM 3474 N N . ALA A 1 430 ? 22.777 2.601 -26.577 1.00 80.31 430 ALA A N 1
ATOM 3475 C CA . ALA A 1 430 ? 23.849 1.626 -26.699 1.00 80.31 430 ALA A CA 1
ATOM 3476 C C . ALA A 1 430 ? 24.246 1.068 -25.333 1.00 80.31 430 ALA A C 1
ATOM 3478 O O . ALA A 1 430 ? 24.211 -0.145 -25.141 1.00 80.31 430 ALA A O 1
ATOM 3479 N N . ASP A 1 431 ? 24.507 1.946 -24.369 1.00 80.81 431 ASP A N 1
ATOM 3480 C CA . ASP A 1 431 ? 24.881 1.573 -23.007 1.00 80.81 431 ASP A CA 1
ATOM 3481 C C . ASP A 1 431 ? 23.757 0.799 -22.294 1.00 80.81 431 ASP A C 1
ATOM 3483 O O . ASP A 1 431 ? 23.994 -0.237 -21.682 1.00 80.81 431 ASP A O 1
ATOM 3487 N N . ALA A 1 432 ? 22.494 1.203 -22.457 1.00 85.94 432 ALA A N 1
ATOM 3488 C CA . ALA A 1 432 ? 21.353 0.473 -21.903 1.00 85.94 432 ALA A CA 1
ATOM 3489 C C . ALA A 1 432 ? 21.227 -0.957 -22.459 1.00 85.94 432 ALA A C 1
ATOM 3491 O O . ALA A 1 432 ? 20.956 -1.901 -21.710 1.00 85.94 432 ALA A O 1
ATOM 3492 N N . ILE A 1 433 ? 21.425 -1.132 -23.770 1.00 82.06 433 ILE A N 1
ATOM 3493 C CA . ILE A 1 433 ? 21.332 -2.436 -24.439 1.00 82.06 433 ILE A CA 1
ATOM 3494 C C . ILE A 1 433 ? 22.529 -3.313 -24.069 1.00 82.06 433 ILE A C 1
ATOM 3496 O O . ILE A 1 433 ? 22.338 -4.469 -23.692 1.00 82.06 433 ILE A O 1
ATOM 3500 N N . LEU A 1 434 ? 23.746 -2.772 -24.109 1.00 75.56 434 LEU A N 1
ATOM 3501 C CA . LEU A 1 434 ? 24.971 -3.506 -23.780 1.00 75.56 434 LEU A CA 1
ATOM 3502 C C . LEU A 1 434 ? 25.064 -3.824 -22.278 1.00 75.56 434 LEU A C 1
ATOM 3504 O O . LEU A 1 434 ? 25.348 -4.960 -21.896 1.00 75.56 434 LEU A O 1
ATOM 3508 N N . GLY A 1 435 ? 24.738 -2.856 -21.419 1.00 71.19 435 GLY A N 1
ATOM 3509 C CA . GLY A 1 435 ? 24.694 -2.987 -19.961 1.00 71.19 435 GLY A CA 1
ATOM 3510 C C . GLY A 1 435 ? 23.569 -3.897 -19.464 1.00 71.19 435 GLY A C 1
ATOM 3511 O O . GLY A 1 435 ? 23.624 -4.454 -18.359 1.00 71.19 435 GLY A O 1
ATOM 3512 N N . SER A 1 436 ? 22.561 -4.157 -20.298 1.00 70.50 436 SER A N 1
ATOM 3513 C CA . SER A 1 436 ? 21.629 -5.251 -20.071 1.00 70.50 436 SER A CA 1
ATOM 3514 C C . SER A 1 436 ? 22.295 -6.597 -20.396 1.00 70.50 436 SER A C 1
ATOM 3516 O O . SER A 1 436 ? 21.958 -7.270 -21.357 1.00 70.50 436 SER A O 1
ATOM 3518 N N . GLN A 1 437 ? 23.244 -7.038 -19.561 1.00 56.44 437 GLN A N 1
ATOM 3519 C CA . GLN A 1 437 ? 23.998 -8.297 -19.722 1.00 56.44 437 GLN A CA 1
ATOM 3520 C C . GLN A 1 437 ? 23.111 -9.556 -19.911 1.00 56.44 437 GLN A C 1
ATOM 3522 O O . GLN A 1 437 ? 23.577 -10.594 -20.382 1.00 56.44 437 GLN A O 1
ATOM 3527 N N . GLY A 1 438 ? 21.812 -9.470 -19.595 1.00 55.03 438 GLY A N 1
ATOM 3528 C CA . GLY A 1 438 ? 20.804 -10.483 -19.918 1.00 55.03 438 GLY A CA 1
ATOM 3529 C C . GLY A 1 438 ? 20.282 -10.468 -21.365 1.00 55.03 438 GLY A C 1
ATOM 3530 O O . GLY A 1 438 ? 19.793 -11.495 -21.822 1.00 55.03 438 GLY A O 1
ATOM 3531 N N . VAL A 1 439 ? 20.368 -9.366 -22.114 1.00 53.25 439 VAL A N 1
ATOM 3532 C CA . VAL A 1 439 ? 19.910 -9.297 -23.515 1.00 53.25 439 VAL A CA 1
ATOM 3533 C C . VAL A 1 439 ? 20.792 -10.138 -24.420 1.00 53.25 439 VAL A C 1
ATOM 3535 O O . VAL A 1 439 ? 20.264 -10.782 -25.309 1.00 53.25 439 VAL A O 1
ATOM 3538 N N . ALA A 1 440 ? 22.093 -10.232 -24.156 1.00 53.16 440 ALA A N 1
ATOM 3539 C CA . ALA A 1 440 ? 22.979 -11.090 -24.930 1.00 53.16 440 ALA A CA 1
ATOM 3540 C C . ALA A 1 440 ? 22.799 -12.588 -24.642 1.00 53.16 440 ALA A C 1
ATOM 3542 O O . ALA A 1 440 ? 22.727 -13.385 -25.572 1.00 53.16 440 ALA A O 1
ATOM 3543 N N . ARG A 1 441 ? 22.667 -12.974 -23.363 1.00 60.19 441 ARG A N 1
ATOM 3544 C CA . ARG A 1 441 ? 22.353 -14.367 -22.981 1.00 60.19 441 ARG A CA 1
ATOM 3545 C C . ARG A 1 441 ? 21.017 -14.831 -23.561 1.00 60.19 441 ARG A C 1
ATOM 3547 O O . ARG A 1 441 ? 20.868 -15.996 -23.903 1.00 60.19 441 ARG A O 1
ATOM 3554 N N . ASN A 1 442 ? 20.077 -13.900 -23.699 1.00 61.72 442 ASN A N 1
ATOM 3555 C CA . ASN A 1 442 ? 18.729 -14.156 -24.194 1.00 61.72 442 ASN A CA 1
ATOM 3556 C C . ASN A 1 442 ? 18.522 -13.623 -25.617 1.00 61.72 442 ASN A C 1
ATOM 3558 O O . ASN A 1 442 ? 17.385 -13.530 -26.071 1.00 61.72 442 ASN A O 1
ATOM 3562 N N . ALA A 1 443 ? 19.591 -13.253 -26.330 1.00 66.81 443 ALA A N 1
ATOM 3563 C CA . ALA A 1 443 ? 19.476 -12.691 -27.671 1.00 66.81 443 ALA A CA 1
ATOM 3564 C C . ALA A 1 443 ? 18.871 -13.740 -28.601 1.00 66.81 443 ALA A C 1
ATOM 3566 O O . ALA A 1 443 ? 17.967 -13.423 -29.359 1.00 66.81 443 ALA A O 1
ATOM 3567 N N . GLY A 1 444 ? 19.263 -15.010 -28.453 1.00 66.12 444 GLY A N 1
ATOM 3568 C CA . GLY A 1 444 ? 18.618 -16.128 -29.142 1.00 66.12 444 GLY A CA 1
ATOM 3569 C C . GLY A 1 444 ? 17.115 -16.238 -28.850 1.00 66.12 444 GLY A C 1
ATOM 3570 O O . GLY A 1 444 ? 16.332 -16.428 -29.775 1.00 66.12 444 GLY A O 1
ATOM 3571 N N . GLU A 1 445 ? 16.690 -16.051 -27.596 1.00 70.62 445 GLU A N 1
ATOM 3572 C CA . GLU A 1 445 ? 15.270 -16.087 -27.204 1.00 70.62 445 GLU A CA 1
ATOM 3573 C C . GLU A 1 445 ? 14.490 -14.902 -27.792 1.00 70.62 445 GLU A C 1
ATOM 3575 O O . GLU A 1 445 ? 13.434 -15.089 -28.396 1.00 70.62 445 GLU A O 1
ATOM 3580 N N . LEU A 1 446 ? 15.045 -13.690 -27.705 1.00 68.56 446 LEU A N 1
ATOM 3581 C CA . LEU A 1 446 ? 14.476 -12.478 -28.301 1.00 68.56 446 LEU A CA 1
ATOM 3582 C C . LEU A 1 446 ? 14.385 -12.581 -29.830 1.00 68.56 446 LEU A C 1
ATOM 3584 O O . LEU A 1 446 ? 13.366 -12.210 -30.409 1.00 68.56 446 LEU A O 1
ATOM 3588 N N . LEU A 1 447 ? 15.413 -13.130 -30.480 1.00 71.81 447 LEU A N 1
ATOM 3589 C CA . LEU A 1 447 ? 15.446 -13.387 -31.922 1.00 71.81 447 LEU A CA 1
ATOM 3590 C C . LEU A 1 447 ? 14.462 -14.492 -32.335 1.00 71.81 447 LEU A C 1
ATOM 3592 O O . LEU A 1 447 ? 13.979 -14.485 -33.469 1.00 71.81 447 LEU A O 1
ATOM 3596 N N . SER A 1 448 ? 14.148 -15.425 -31.429 1.00 67.19 448 SER A N 1
ATOM 3597 C CA . SER A 1 448 ? 13.165 -16.493 -31.654 1.00 67.19 448 SER A CA 1
ATOM 3598 C C . SER A 1 448 ? 11.712 -16.018 -31.538 1.00 67.19 448 SER A C 1
ATOM 3600 O O . SER A 1 448 ? 10.806 -16.666 -32.071 1.00 67.19 448 SER A O 1
ATOM 3602 N N . CYS A 1 449 ? 11.466 -14.866 -30.903 1.00 69.88 449 CYS A N 1
ATOM 3603 C CA . CYS A 1 449 ? 10.153 -14.232 -30.909 1.00 69.88 449 CYS A CA 1
ATOM 3604 C C . CYS A 1 449 ? 9.811 -13.788 -32.338 1.00 69.88 449 CYS A C 1
ATOM 3606 O O . CYS A 1 449 ? 10.300 -12.771 -32.824 1.00 69.88 449 CYS A O 1
ATOM 3608 N N . VAL A 1 450 ? 8.914 -14.540 -32.990 1.00 57.12 450 VAL A N 1
ATOM 3609 C CA . VAL A 1 450 ? 8.446 -14.373 -34.387 1.00 57.12 450 VAL A CA 1
ATOM 3610 C C . VAL A 1 450 ? 8.034 -12.935 -34.736 1.00 57.12 450 VAL A C 1
ATOM 3612 O O . VAL A 1 450 ? 8.038 -12.540 -35.905 1.00 57.12 450 VAL A O 1
ATOM 3615 N N . ASP A 1 451 ? 7.699 -12.137 -33.728 1.00 66.06 451 ASP A N 1
ATOM 3616 C CA . ASP A 1 451 ? 7.197 -10.786 -33.900 1.00 66.06 451 ASP A CA 1
ATOM 3617 C C . ASP A 1 451 ? 8.247 -9.707 -33.652 1.00 66.06 451 ASP A C 1
ATOM 3619 O O . ASP A 1 451 ? 7.958 -8.567 -33.962 1.00 66.06 451 ASP A O 1
ATOM 3623 N N . PHE A 1 452 ? 9.470 -10.007 -33.195 1.00 67.88 452 PHE A N 1
ATOM 3624 C CA . PHE A 1 452 ? 10.485 -9.002 -32.825 1.00 67.88 452 PHE A CA 1
ATOM 3625 C C . PHE A 1 452 ? 10.755 -7.948 -33.915 1.00 67.88 452 PHE A C 1
ATOM 3627 O O . PHE A 1 452 ? 10.812 -6.759 -33.619 1.00 67.88 452 PHE A O 1
ATOM 3634 N N . ALA A 1 453 ? 10.834 -8.364 -35.182 1.00 69.94 453 ALA A N 1
ATOM 3635 C CA . ALA A 1 453 ? 11.137 -7.485 -36.315 1.00 69.94 453 ALA A CA 1
ATOM 3636 C C . ALA A 1 453 ? 9.899 -6.876 -37.001 1.00 69.94 453 ALA A C 1
ATOM 3638 O O . ALA A 1 453 ? 10.036 -6.219 -38.030 1.00 69.94 453 ALA A O 1
ATOM 3639 N N . LYS A 1 454 ? 8.684 -7.111 -36.484 1.00 78.19 454 LYS A N 1
ATOM 3640 C CA . LYS A 1 454 ? 7.445 -6.586 -37.075 1.00 78.19 454 LYS A CA 1
ATOM 3641 C C . LYS A 1 454 ? 7.031 -5.294 -36.373 1.00 78.19 454 LYS A C 1
ATOM 3643 O O . LYS A 1 454 ? 6.554 -5.361 -35.240 1.00 78.19 454 LYS A O 1
ATOM 3648 N N . PRO A 1 455 ? 7.177 -4.120 -36.987 1.00 81.25 455 PRO A N 1
ATOM 3649 C CA . PRO A 1 455 ? 6.530 -2.926 -36.497 1.00 81.25 455 PRO A CA 1
ATOM 3650 C C . PRO A 1 455 ? 5.086 -2.867 -36.983 1.00 81.25 455 PRO A C 1
ATOM 3652 O O . PRO A 1 455 ? 4.707 -3.362 -38.047 1.00 81.25 455 PRO A O 1
ATOM 3655 N N . SER A 1 456 ? 4.282 -2.201 -36.185 1.00 78.81 456 SER A N 1
ATOM 3656 C CA . SER A 1 456 ? 3.002 -1.643 -36.551 1.00 78.81 456 SER A CA 1
ATOM 3657 C C . SER A 1 456 ? 3.235 -0.258 -37.154 1.00 78.81 456 SER A C 1
ATOM 3659 O O . SER A 1 456 ? 4.081 0.507 -36.708 1.00 78.81 456 SER A O 1
ATOM 3661 N N . ALA A 1 457 ? 2.416 0.133 -38.130 1.00 75.81 457 ALA A N 1
ATOM 3662 C CA . ALA A 1 457 ? 2.420 1.505 -38.650 1.00 75.81 457 ALA A CA 1
ATOM 3663 C C . ALA A 1 457 ? 1.984 2.561 -37.602 1.00 75.81 457 ALA A C 1
ATOM 3665 O O . ALA A 1 457 ? 1.946 3.753 -37.899 1.00 75.81 457 ALA A O 1
ATOM 3666 N N . LYS A 1 458 ? 1.576 2.133 -36.397 1.00 84.75 458 LYS A N 1
ATOM 3667 C CA . LYS A 1 458 ? 1.056 2.972 -35.310 1.00 84.75 458 LYS A CA 1
ATOM 3668 C C . LYS A 1 458 ? 1.712 2.615 -33.964 1.00 84.75 458 LYS A C 1
ATOM 3670 O O . LYS A 1 458 ? 1.743 1.426 -33.633 1.00 84.75 458 LYS A O 1
ATOM 3675 N N . PRO A 1 459 ? 2.047 3.605 -33.110 1.00 83.31 459 PRO A N 1
ATOM 3676 C CA . PRO A 1 459 ? 2.635 3.362 -31.786 1.00 83.31 459 PRO A CA 1
ATOM 3677 C C . PRO A 1 459 ? 1.810 2.424 -30.894 1.00 83.31 459 PRO A C 1
ATOM 3679 O O . PRO A 1 459 ? 2.347 1.593 -30.172 1.00 83.31 459 PRO A O 1
ATOM 3682 N N . GLN A 1 460 ? 0.479 2.506 -30.966 1.00 85.25 460 GLN A N 1
ATOM 3683 C CA . GLN A 1 460 ? -0.392 1.642 -30.167 1.00 85.25 460 GLN A CA 1
ATOM 3684 C C . GLN A 1 460 ? -0.318 0.167 -30.587 1.00 85.25 460 GLN A C 1
ATOM 3686 O O . GLN A 1 460 ? -0.367 -0.714 -29.733 1.00 85.25 460 GLN A O 1
ATOM 3691 N N . GLY A 1 461 ? -0.190 -0.112 -31.888 1.00 87.38 461 GLY A N 1
ATOM 3692 C CA . GLY A 1 461 ? -0.013 -1.484 -32.361 1.00 87.38 461 GLY A CA 1
ATOM 3693 C C . GLY A 1 461 ? 1.362 -2.037 -31.991 1.00 87.38 461 GLY A C 1
ATOM 3694 O O . GLY A 1 461 ? 1.468 -3.209 -31.653 1.00 87.38 461 GLY A O 1
ATOM 3695 N N . ASP A 1 462 ? 2.390 -1.184 -31.960 1.00 88.31 462 ASP A N 1
ATOM 3696 C CA . ASP A 1 462 ? 3.734 -1.575 -31.530 1.00 88.31 462 ASP A CA 1
ATOM 3697 C C . ASP A 1 462 ? 3.759 -1.999 -30.066 1.00 88.31 462 ASP A C 1
ATOM 3699 O O . ASP A 1 462 ? 4.355 -3.017 -29.734 1.00 88.31 462 ASP A O 1
ATOM 3703 N N . ARG A 1 463 ? 3.045 -1.273 -29.202 1.00 87.81 463 ARG A N 1
ATOM 3704 C CA . ARG A 1 463 ? 2.924 -1.616 -27.780 1.00 87.81 463 ARG A CA 1
ATOM 3705 C C . ARG A 1 463 ? 2.202 -2.942 -27.542 1.00 87.81 463 ARG A C 1
ATOM 3707 O O . ARG A 1 463 ? 2.565 -3.668 -26.624 1.00 87.81 463 ARG A O 1
ATOM 3714 N N . LEU A 1 464 ? 1.199 -3.279 -28.358 1.00 89.62 464 LEU A N 1
ATOM 3715 C CA . LEU A 1 464 ? 0.523 -4.582 -28.277 1.00 89.62 464 LEU A CA 1
ATOM 3716 C C . LEU A 1 464 ? 1.469 -5.727 -28.657 1.00 89.62 464 LEU A C 1
ATOM 3718 O O . LEU A 1 464 ? 1.546 -6.717 -27.933 1.00 89.62 464 LEU A O 1
ATOM 3722 N N . LEU A 1 465 ? 2.219 -5.564 -29.752 1.00 89.31 465 LEU A N 1
ATOM 3723 C CA . LEU A 1 465 ? 3.244 -6.529 -30.166 1.00 89.31 465 LEU A CA 1
ATOM 3724 C C . LEU A 1 465 ? 4.354 -6.660 -29.116 1.00 89.31 465 LEU A C 1
ATOM 3726 O O . LEU A 1 465 ? 4.895 -7.741 -28.902 1.00 89.31 465 LEU A O 1
ATOM 3730 N N . GLU A 1 466 ? 4.682 -5.563 -28.439 1.00 89.88 466 GLU A N 1
ATOM 3731 C CA . GLU A 1 466 ? 5.667 -5.540 -27.363 1.00 89.88 466 GLU A CA 1
ATOM 3732 C C . GLU A 1 466 ? 5.207 -6.309 -26.131 1.00 89.88 466 GLU A C 1
ATOM 3734 O O . GLU A 1 466 ? 5.971 -7.091 -25.582 1.00 89.88 466 GLU A O 1
ATOM 3739 N N . VAL A 1 467 ? 3.946 -6.163 -25.734 1.00 90.88 467 VAL A N 1
ATOM 3740 C CA . VAL A 1 467 ? 3.369 -6.957 -24.644 1.00 90.88 467 VAL A CA 1
ATOM 3741 C C . VAL A 1 467 ? 3.394 -8.436 -24.959 1.00 90.88 467 VAL A C 1
ATOM 3743 O O . VAL A 1 467 ? 3.772 -9.232 -24.104 1.00 90.88 467 VAL A O 1
ATOM 3746 N N . GLU A 1 468 ? 3.032 -8.812 -26.183 1.00 90.06 468 GLU A N 1
ATOM 3747 C CA . GLU A 1 468 ? 3.110 -10.204 -26.610 1.00 90.06 468 GLU A CA 1
ATOM 3748 C C . GLU A 1 468 ? 4.554 -10.727 -26.526 1.00 90.06 468 GLU A C 1
ATOM 3750 O O . GLU A 1 468 ? 4.785 -11.831 -26.030 1.00 90.06 468 GLU A O 1
ATOM 3755 N N . ALA A 1 469 ? 5.535 -9.920 -26.939 1.00 88.25 469 ALA A N 1
ATOM 3756 C CA . ALA A 1 469 ? 6.949 -10.262 -26.819 1.00 88.25 469 ALA A CA 1
ATOM 3757 C C . ALA A 1 469 ? 7.405 -10.381 -25.353 1.00 88.25 469 ALA A C 1
ATOM 3759 O O . ALA A 1 469 ? 8.099 -11.339 -25.017 1.00 88.25 469 ALA A O 1
ATOM 3760 N N . ILE A 1 470 ? 6.984 -9.462 -24.478 1.00 89.69 470 ILE A N 1
ATOM 3761 C CA . ILE A 1 470 ? 7.286 -9.470 -23.040 1.00 89.69 470 ILE A CA 1
ATOM 3762 C C . ILE A 1 470 ? 6.715 -10.727 -22.374 1.00 89.69 470 ILE A C 1
ATOM 3764 O O . ILE A 1 470 ? 7.417 -11.388 -21.609 1.00 89.69 470 ILE A O 1
ATOM 3768 N N . VAL A 1 471 ? 5.466 -11.091 -22.682 1.00 90.75 471 VAL A N 1
ATOM 3769 C CA . VAL A 1 471 ? 4.826 -12.303 -22.148 1.00 90.75 471 VAL A CA 1
ATOM 3770 C C . VAL A 1 471 ? 5.566 -13.552 -22.617 1.00 90.75 471 VAL A C 1
ATOM 3772 O O . VAL A 1 471 ? 5.943 -14.370 -21.782 1.00 90.75 471 VAL A O 1
ATOM 3775 N N . LYS A 1 472 ? 5.857 -13.671 -23.920 1.00 88.12 472 LYS A N 1
ATOM 3776 C CA . LYS A 1 472 ? 6.628 -14.800 -24.470 1.00 88.12 472 LYS A CA 1
ATOM 3777 C C . LYS A 1 472 ? 8.007 -14.912 -23.815 1.00 88.12 472 LYS A C 1
ATOM 3779 O O . LYS A 1 472 ? 8.423 -16.007 -23.445 1.00 88.12 472 LYS A O 1
ATOM 3784 N N . LEU A 1 473 ? 8.703 -13.789 -23.634 1.00 85.00 473 LEU A N 1
ATOM 3785 C CA . LEU A 1 473 ? 10.007 -13.742 -22.971 1.00 85.00 473 LEU A CA 1
ATOM 3786 C C . LEU A 1 473 ? 9.912 -14.193 -21.506 1.00 85.00 473 LEU A C 1
ATOM 3788 O O . LEU A 1 473 ? 10.739 -14.974 -21.039 1.00 85.00 473 LEU A O 1
ATOM 3792 N N . ALA A 1 474 ? 8.888 -13.739 -20.782 1.00 87.62 474 ALA A N 1
ATOM 3793 C CA . ALA A 1 474 ? 8.642 -14.151 -19.406 1.00 87.62 474 ALA A CA 1
ATOM 3794 C C . ALA A 1 474 ? 8.333 -15.656 -19.304 1.00 87.62 474 ALA A C 1
ATOM 3796 O O . ALA A 1 474 ? 8.880 -16.335 -18.438 1.00 87.62 474 ALA A O 1
ATOM 3797 N N . GLU A 1 475 ? 7.515 -16.199 -20.208 1.00 87.94 475 GLU A N 1
ATOM 3798 C CA . GLU A 1 475 ? 7.208 -17.633 -20.272 1.00 87.94 475 GLU A CA 1
ATOM 3799 C C . GLU A 1 475 ? 8.453 -18.478 -20.559 1.00 87.94 475 GLU A C 1
ATOM 3801 O O . GLU A 1 475 ? 8.664 -19.501 -19.904 1.00 87.94 475 GLU A O 1
ATOM 3806 N N . MET A 1 476 ? 9.311 -18.048 -21.489 1.00 83.19 476 MET A N 1
ATOM 3807 C CA . MET A 1 476 ? 10.578 -18.731 -21.771 1.00 83.19 476 MET A CA 1
ATOM 3808 C C . MET A 1 476 ? 11.467 -18.799 -20.524 1.00 83.19 476 MET A C 1
ATOM 3810 O O . MET A 1 476 ? 11.974 -19.871 -20.201 1.00 83.19 476 MET A O 1
ATOM 3814 N N . ARG A 1 477 ? 11.547 -17.705 -19.755 1.00 78.25 477 ARG A N 1
ATOM 3815 C CA . ARG A 1 477 ? 12.351 -17.606 -18.523 1.00 78.25 477 ARG A CA 1
ATOM 3816 C C . ARG A 1 477 ? 11.827 -18.433 -17.351 1.00 78.25 477 ARG A C 1
ATOM 3818 O O . ARG A 1 477 ? 12.595 -18.774 -16.460 1.00 78.25 477 ARG A O 1
ATOM 3825 N N . THR A 1 478 ? 10.540 -18.779 -17.337 1.00 79.50 478 THR A N 1
ATOM 3826 C CA . THR A 1 478 ? 9.996 -19.695 -16.315 1.00 79.50 478 THR A CA 1
ATOM 3827 C C . THR A 1 478 ? 10.384 -21.154 -16.543 1.00 79.50 478 THR A C 1
ATOM 3829 O O . THR A 1 478 ? 10.224 -21.978 -15.641 1.00 79.50 478 THR A O 1
ATOM 3832 N N . ARG A 1 479 ? 10.896 -21.505 -17.730 1.00 78.19 479 ARG A N 1
ATOM 3833 C CA . ARG A 1 479 ? 11.366 -22.865 -17.993 1.00 78.19 479 ARG A CA 1
ATOM 3834 C C . ARG A 1 479 ? 12.717 -23.063 -17.300 1.00 78.19 479 ARG A C 1
ATOM 3836 O O . ARG A 1 479 ? 13.584 -22.205 -17.437 1.00 78.19 479 ARG A O 1
ATOM 3843 N N . PRO A 1 480 ? 12.931 -24.179 -16.583 1.00 62.88 480 PRO A N 1
ATOM 3844 C CA . PRO A 1 480 ? 14.217 -24.464 -15.960 1.00 62.88 480 PRO A CA 1
ATOM 3845 C C . PRO A 1 480 ? 15.284 -24.598 -17.052 1.00 62.88 480 PRO A C 1
ATOM 3847 O O . PRO A 1 480 ? 15.377 -25.623 -17.728 1.00 62.88 480 PRO A O 1
ATOM 3850 N N . ALA A 1 481 ? 16.064 -23.538 -17.261 1.00 58.59 481 ALA A N 1
ATOM 3851 C CA . ALA A 1 481 ? 17.190 -23.566 -18.175 1.00 58.59 481 ALA A CA 1
ATOM 3852 C C . ALA A 1 481 ? 18.276 -24.482 -17.597 1.00 58.59 481 ALA A C 1
ATOM 3854 O O . ALA A 1 481 ? 18.622 -24.394 -16.416 1.00 58.59 481 ALA A O 1
ATOM 3855 N N . ALA A 1 482 ? 18.828 -25.362 -18.435 1.00 46.84 482 ALA A N 1
ATOM 3856 C CA . ALA A 1 482 ? 20.034 -26.109 -18.109 1.00 46.84 482 ALA A CA 1
ATOM 3857 C C . ALA A 1 482 ? 21.177 -25.101 -17.903 1.00 46.84 482 ALA A C 1
ATOM 3859 O O . ALA A 1 482 ? 21.696 -24.519 -18.852 1.00 46.84 482 ALA A O 1
ATOM 3860 N N . SER A 1 483 ? 21.482 -24.844 -16.633 1.00 43.69 483 SER A N 1
ATOM 3861 C CA . SER A 1 483 ? 22.440 -23.853 -16.152 1.00 43.69 483 SER A CA 1
ATOM 3862 C C . SER A 1 483 ? 23.805 -23.984 -16.829 1.00 43.69 483 SER A C 1
ATOM 3864 O O . SER A 1 483 ? 24.520 -24.967 -16.640 1.00 43.69 483 SER A O 1
ATOM 3866 N N . ALA A 1 484 ? 24.188 -22.950 -17.570 1.00 48.50 484 ALA A N 1
ATOM 3867 C CA . ALA A 1 484 ? 25.574 -22.656 -17.890 1.00 48.50 484 ALA A CA 1
ATOM 3868 C C . ALA A 1 484 ? 25.783 -21.149 -17.702 1.00 48.50 484 ALA A C 1
ATOM 3870 O O . ALA A 1 484 ? 25.573 -20.342 -18.607 1.00 48.50 484 ALA A O 1
ATOM 3871 N N . ALA A 1 485 ? 26.124 -20.760 -16.474 1.00 44.41 485 ALA A N 1
ATOM 3872 C CA . ALA A 1 485 ? 26.424 -19.382 -16.119 1.00 44.41 485 ALA A CA 1
ATOM 3873 C C . ALA A 1 485 ? 27.789 -18.976 -16.696 1.00 44.41 485 ALA A C 1
ATOM 3875 O O . ALA A 1 485 ? 28.818 -19.157 -16.055 1.00 44.41 485 ALA A O 1
ATOM 3876 N N . TYR A 1 486 ? 27.799 -18.406 -17.901 1.00 50.91 486 TYR A N 1
ATOM 3877 C CA . TYR A 1 486 ? 28.981 -17.739 -18.445 1.00 50.91 486 TYR A CA 1
ATOM 3878 C C . TYR A 1 486 ? 28.739 -16.234 -18.499 1.00 50.91 486 TYR A C 1
ATOM 3880 O O . TYR A 1 486 ? 27.803 -15.744 -19.139 1.00 50.91 486 TYR A O 1
ATOM 3888 N N . SER A 1 487 ? 29.540 -15.480 -17.753 1.00 48.06 487 SER A N 1
ATOM 3889 C CA . SER A 1 487 ? 29.616 -14.024 -17.868 1.00 48.06 487 SER A CA 1
ATOM 3890 C C . SER A 1 487 ? 30.583 -13.712 -18.999 1.00 48.06 487 SER A C 1
ATOM 3892 O O . SER A 1 487 ? 31.789 -13.868 -18.841 1.00 48.06 487 SER A O 1
ATOM 3894 N N . VAL A 1 488 ? 30.049 -13.343 -20.160 1.00 53.69 488 VAL A N 1
ATOM 3895 C CA . VAL A 1 488 ? 30.868 -12.870 -21.277 1.00 53.69 488 VAL A CA 1
ATOM 3896 C C . VAL A 1 488 ? 31.186 -11.404 -21.008 1.00 53.69 488 VAL A C 1
ATOM 3898 O O . VAL A 1 488 ? 30.274 -10.586 -20.883 1.00 53.69 488 VAL A O 1
ATOM 3901 N N . LEU A 1 489 ? 32.473 -11.092 -20.874 1.00 54.09 489 LEU A N 1
ATOM 3902 C CA . LEU A 1 489 ? 32.962 -9.718 -20.848 1.00 54.09 489 LEU A CA 1
ATOM 3903 C C . LEU A 1 489 ? 32.965 -9.209 -22.290 1.00 54.09 489 LEU A C 1
ATOM 3905 O O . LEU A 1 489 ? 33.615 -9.792 -23.157 1.00 54.09 489 LEU A O 1
ATOM 3909 N N . TYR A 1 490 ? 32.190 -8.162 -22.550 1.00 58.56 490 TYR A N 1
ATOM 3910 C CA . TYR A 1 490 ? 32.234 -7.449 -23.819 1.00 58.56 490 TYR A CA 1
ATOM 3911 C C . TYR A 1 490 ? 33.484 -6.569 -23.861 1.00 58.56 490 TYR A C 1
ATOM 3913 O O . TYR A 1 490 ? 33.846 -5.962 -22.856 1.00 58.56 490 TYR A O 1
ATOM 3921 N N . GLU A 1 491 ? 34.139 -6.502 -25.020 1.00 66.19 491 GLU A N 1
ATOM 3922 C CA . GLU A 1 491 ? 35.129 -5.458 -25.285 1.00 66.19 491 GLU A CA 1
ATOM 3923 C C . GLU A 1 491 ? 34.382 -4.122 -25.388 1.00 66.19 491 GLU A C 1
ATOM 3925 O O . GLU A 1 491 ? 33.624 -3.912 -26.345 1.00 66.19 491 GLU A O 1
ATOM 3930 N N . ASP A 1 492 ? 34.565 -3.256 -24.386 1.00 62.34 492 ASP A N 1
ATOM 3931 C CA . ASP A 1 492 ? 34.060 -1.877 -24.389 1.00 62.34 492 ASP A CA 1
ATOM 3932 C C . ASP A 1 492 ? 34.396 -1.205 -25.728 1.00 62.34 492 ASP A C 1
ATOM 3934 O O . ASP A 1 492 ? 35.514 -1.326 -26.236 1.00 62.34 492 ASP A O 1
ATOM 3938 N N . GLY A 1 493 ? 33.425 -0.516 -26.330 1.00 69.62 493 GLY A N 1
ATOM 3939 C CA . GLY A 1 493 ? 33.636 0.217 -27.582 1.00 69.62 493 GLY A CA 1
ATOM 3940 C C . GLY A 1 493 ? 33.173 -0.465 -28.869 1.00 69.62 493 GLY A C 1
ATOM 3941 O O . GLY A 1 493 ? 32.768 0.215 -29.813 1.00 69.62 493 GLY A O 1
ATOM 3942 N N . LYS A 1 494 ? 33.205 -1.802 -28.958 1.00 80.88 494 LYS A N 1
ATOM 3943 C CA . LYS A 1 494 ? 33.095 -2.491 -30.264 1.00 80.88 494 LYS A CA 1
ATOM 3944 C C . LYS A 1 494 ? 31.748 -2.297 -30.970 1.00 80.88 494 LYS A C 1
ATOM 3946 O O . LYS A 1 494 ? 31.700 -2.188 -32.193 1.00 80.88 494 LYS A O 1
ATOM 3951 N N . TYR A 1 495 ? 30.657 -2.292 -30.208 1.00 80.31 495 TYR A N 1
ATOM 3952 C CA . TYR A 1 495 ? 29.292 -2.272 -30.748 1.00 80.31 495 TYR A CA 1
ATOM 3953 C C . TYR A 1 495 ? 28.614 -0.906 -30.639 1.00 80.31 495 TYR A C 1
ATOM 3955 O O . TYR A 1 495 ? 27.540 -0.711 -31.201 1.00 80.31 495 TYR A O 1
ATOM 3963 N N . GLU A 1 496 ? 29.232 0.048 -29.949 1.00 77.62 496 GLU A N 1
ATOM 3964 C CA . GLU A 1 496 ? 28.616 1.334 -29.624 1.00 77.62 496 GLU A CA 1
ATOM 3965 C C . GLU A 1 496 ? 28.306 2.153 -30.881 1.00 77.62 496 GLU A C 1
ATOM 3967 O O . GLU A 1 496 ? 27.184 2.629 -31.048 1.00 77.62 496 GLU A O 1
ATOM 3972 N N . GLY A 1 497 ? 29.258 2.228 -31.819 1.00 79.81 497 GLY A N 1
ATOM 3973 C CA . GLY A 1 497 ? 29.060 2.910 -33.101 1.00 79.81 497 GLY A CA 1
ATOM 3974 C C . GLY A 1 497 ? 27.961 2.273 -33.957 1.00 79.81 497 GLY A C 1
ATOM 3975 O O . GLY A 1 497 ? 27.172 2.986 -34.572 1.00 79.81 497 GLY A O 1
ATOM 3976 N N . ILE A 1 498 ? 27.857 0.939 -33.933 1.00 84.75 498 ILE A N 1
ATOM 3977 C CA . ILE A 1 498 ? 26.825 0.195 -34.669 1.00 84.75 498 ILE A CA 1
ATOM 3978 C C . ILE A 1 498 ? 25.451 0.472 -34.057 1.00 84.75 498 ILE A C 1
ATOM 3980 O O . ILE A 1 498 ? 24.501 0.764 -34.776 1.00 84.75 498 ILE A O 1
ATOM 3984 N N . ILE A 1 499 ? 25.329 0.430 -32.727 1.00 79.19 499 ILE A N 1
ATOM 3985 C CA . ILE A 1 499 ? 24.053 0.715 -32.061 1.00 79.19 499 ILE A CA 1
ATOM 3986 C C . ILE A 1 499 ? 23.628 2.162 -32.316 1.00 79.19 499 ILE A C 1
ATOM 3988 O O . ILE A 1 499 ? 22.457 2.414 -32.609 1.00 79.19 499 ILE A O 1
ATOM 3992 N N . ALA A 1 500 ? 24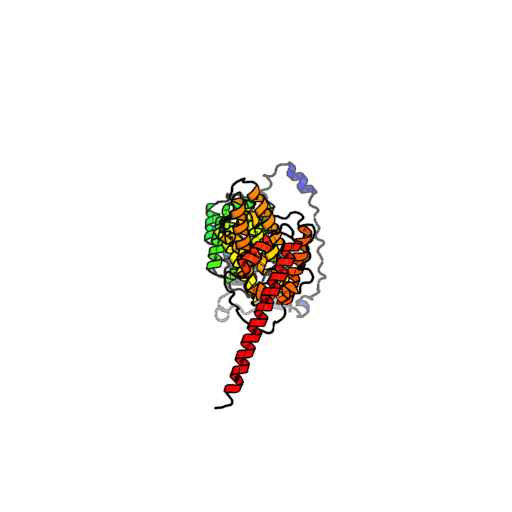.573 3.104 -32.266 1.00 78.06 500 ALA A N 1
ATOM 3993 C CA . ALA A 1 500 ? 24.283 4.497 -32.563 1.00 78.06 500 ALA A CA 1
ATOM 3994 C C . ALA A 1 500 ? 23.789 4.691 -34.006 1.00 78.06 500 ALA A C 1
ATOM 3996 O O . ALA A 1 500 ? 22.826 5.424 -34.236 1.00 78.06 500 ALA A O 1
ATOM 3997 N N . GLU A 1 501 ? 24.380 3.984 -34.971 1.00 85.25 501 GLU A N 1
ATOM 3998 C CA . GLU A 1 501 ? 23.909 3.969 -36.357 1.00 85.25 501 GLU A CA 1
ATOM 3999 C C . GLU A 1 501 ? 22.490 3.390 -36.468 1.00 85.25 501 GLU A C 1
ATOM 4001 O O . GLU A 1 501 ? 21.616 4.005 -37.082 1.00 85.25 501 GLU A O 1
ATOM 4006 N N . VAL A 1 502 ? 22.217 2.264 -35.807 1.00 84.44 502 VAL A N 1
ATOM 4007 C CA . VAL A 1 502 ? 20.910 1.590 -35.826 1.00 84.44 502 VAL A CA 1
ATOM 4008 C C . VAL A 1 502 ? 19.790 2.486 -35.286 1.00 84.44 502 VAL A C 1
ATOM 4010 O O . VAL A 1 502 ? 18.716 2.581 -35.896 1.00 84.44 502 VAL A O 1
ATOM 4013 N N . PHE A 1 503 ? 20.031 3.180 -34.169 1.00 76.44 503 PHE A N 1
ATOM 4014 C CA . PHE A 1 503 ? 19.056 4.115 -33.599 1.00 76.44 503 PHE A CA 1
ATOM 4015 C C . PHE A 1 503 ? 19.005 5.461 -34.316 1.00 76.44 503 PHE A C 1
ATOM 4017 O O . PHE A 1 503 ? 18.013 6.158 -34.166 1.00 76.44 503 PHE A O 1
ATOM 4024 N N . SER A 1 504 ? 19.973 5.803 -35.174 1.00 78.94 504 SER A N 1
ATOM 4025 C CA . SER A 1 504 ? 19.896 7.010 -36.012 1.00 78.94 504 SER A CA 1
ATOM 4026 C C . SER A 1 504 ? 18.804 6.934 -37.093 1.00 78.94 504 SER A C 1
ATOM 4028 O O . SER A 1 504 ? 18.413 7.952 -37.680 1.00 78.94 504 SER A O 1
ATOM 4030 N N . HIS A 1 505 ? 18.289 5.734 -37.381 1.00 83.81 505 HIS A N 1
ATOM 4031 C CA . HIS A 1 505 ? 17.273 5.533 -38.402 1.00 83.81 505 HIS A CA 1
ATOM 4032 C C . HIS A 1 505 ? 15.885 6.033 -37.971 1.00 83.81 505 HIS A C 1
ATOM 4034 O O . HIS A 1 505 ? 15.314 5.641 -36.955 1.00 83.81 505 HIS A O 1
ATOM 4040 N N . LYS A 1 506 ? 15.277 6.850 -38.840 1.00 83.88 506 LYS A N 1
ATOM 4041 C CA . LYS A 1 506 ? 13.883 7.316 -38.711 1.00 83.88 506 LYS A CA 1
ATOM 4042 C C . LYS A 1 506 ? 12.833 6.245 -39.014 1.00 83.88 506 LYS A C 1
ATOM 4044 O O . LYS A 1 506 ? 11.647 6.495 -38.844 1.00 83.88 506 LYS A O 1
ATOM 4049 N N . ASP A 1 507 ? 13.257 5.093 -39.518 1.00 86.62 507 ASP A N 1
ATOM 4050 C CA . ASP A 1 507 ? 12.378 3.990 -39.886 1.00 86.62 507 ASP A CA 1
ATOM 4051 C C . ASP A 1 507 ? 12.539 2.858 -38.873 1.00 86.62 507 ASP A C 1
ATOM 4053 O O . ASP A 1 507 ? 13.595 2.226 -38.805 1.00 86.62 507 ASP A O 1
ATOM 4057 N N . ILE A 1 508 ? 11.476 2.596 -38.111 1.00 85.19 508 ILE A N 1
ATOM 4058 C CA . ILE A 1 508 ? 11.429 1.536 -37.104 1.00 85.19 508 ILE A CA 1
ATOM 4059 C C . ILE A 1 508 ? 11.746 0.159 -37.704 1.00 85.19 508 ILE A C 1
ATOM 4061 O O . ILE A 1 508 ? 12.375 -0.653 -37.032 1.00 85.19 508 ILE A O 1
ATOM 4065 N N . LEU A 1 509 ? 11.397 -0.105 -38.974 1.00 85.88 509 LEU A N 1
ATOM 4066 C CA . LEU A 1 509 ? 11.755 -1.362 -39.645 1.00 85.88 509 LEU A CA 1
ATOM 4067 C C . LEU A 1 509 ? 13.272 -1.523 -39.729 1.00 85.88 509 LEU A C 1
ATOM 4069 O O . LEU A 1 509 ? 13.801 -2.583 -39.406 1.00 85.88 509 LEU A O 1
ATOM 4073 N N . LYS A 1 510 ? 13.970 -0.460 -40.143 1.00 87.06 510 LYS A N 1
ATOM 4074 C CA . LYS A 1 510 ? 15.431 -0.464 -40.277 1.00 87.06 510 LYS A CA 1
ATOM 4075 C C . LYS A 1 510 ? 16.111 -0.553 -38.921 1.00 87.06 510 LYS A C 1
ATOM 4077 O O . LYS A 1 510 ? 17.071 -1.300 -38.795 1.00 87.06 510 LYS A O 1
ATOM 4082 N N . THR A 1 511 ? 15.595 0.145 -37.909 1.00 85.06 511 THR A N 1
ATOM 4083 C CA . THR A 1 511 ? 16.123 0.034 -36.544 1.00 85.06 511 THR A CA 1
ATOM 4084 C C . THR A 1 511 ? 15.948 -1.382 -35.997 1.00 85.06 511 THR A C 1
ATOM 4086 O O . THR A 1 511 ? 16.910 -1.966 -35.512 1.00 85.06 511 THR A O 1
ATOM 4089 N N . LEU A 1 512 ? 14.753 -1.974 -36.097 1.00 83.69 512 LEU A N 1
ATOM 4090 C CA . LEU A 1 512 ? 14.509 -3.331 -35.594 1.00 83.69 512 LEU A CA 1
ATOM 4091 C C . LEU A 1 512 ? 15.322 -4.384 -36.358 1.00 83.69 512 LEU A C 1
ATOM 4093 O O . LEU A 1 512 ? 15.819 -5.327 -35.746 1.00 83.69 512 LEU A O 1
ATOM 4097 N N . GLN A 1 513 ? 15.491 -4.216 -37.673 1.00 85.81 513 GLN A N 1
ATOM 4098 C CA . GLN A 1 513 ? 16.350 -5.086 -38.473 1.00 85.81 513 GLN A CA 1
ATOM 4099 C C . GLN A 1 513 ? 17.826 -4.926 -38.088 1.00 85.81 513 GLN A C 1
ATOM 4101 O O . GLN A 1 513 ? 18.494 -5.925 -37.852 1.00 85.81 513 GLN A O 1
ATOM 4106 N N . GLY A 1 514 ? 18.315 -3.696 -37.928 1.00 85.56 514 GLY A N 1
ATOM 4107 C CA . GLY A 1 514 ? 19.679 -3.437 -37.468 1.00 85.56 514 GLY A CA 1
ATOM 4108 C C . GLY A 1 514 ? 19.945 -3.986 -36.063 1.00 85.56 514 GLY A C 1
ATOM 4109 O O . GLY A 1 514 ? 20.989 -4.587 -35.825 1.00 85.56 514 GLY A O 1
ATOM 4110 N N . LEU A 1 515 ? 18.973 -3.878 -35.148 1.00 83.44 515 LEU A N 1
ATOM 4111 C CA . LEU A 1 515 ? 19.037 -4.510 -33.825 1.00 83.44 515 LEU A CA 1
ATOM 4112 C C . LEU A 1 515 ? 19.087 -6.031 -33.933 1.00 83.44 515 LEU A C 1
ATOM 4114 O O . LEU A 1 515 ? 19.857 -6.673 -33.226 1.00 83.44 515 LEU A O 1
ATOM 4118 N N . ARG A 1 516 ? 18.283 -6.618 -34.821 1.00 84.38 516 ARG A N 1
ATOM 4119 C CA . ARG A 1 516 ? 18.295 -8.058 -35.079 1.00 84.38 516 ARG A CA 1
ATOM 4120 C C . ARG A 1 516 ? 19.660 -8.519 -35.589 1.00 84.38 516 ARG A C 1
ATOM 4122 O O . ARG A 1 516 ? 20.177 -9.520 -35.094 1.00 84.38 516 ARG A O 1
ATOM 4129 N N . ASP A 1 517 ? 20.231 -7.806 -36.551 1.00 86.38 517 ASP A N 1
ATOM 4130 C CA . ASP A 1 517 ? 21.526 -8.135 -37.149 1.00 86.38 517 ASP A CA 1
ATOM 4131 C C . ASP A 1 517 ? 22.646 -8.014 -36.111 1.00 86.38 517 ASP A C 1
ATOM 4133 O O . ASP A 1 517 ? 23.455 -8.931 -35.962 1.00 86.38 517 ASP A O 1
ATOM 4137 N N . LEU A 1 518 ? 22.618 -6.948 -35.306 1.00 84.06 518 LEU A N 1
ATOM 4138 C CA . LEU A 1 518 ? 23.526 -6.752 -34.181 1.00 84.06 518 LEU A CA 1
ATOM 4139 C C . LEU A 1 518 ? 23.423 -7.891 -33.159 1.00 84.06 518 LEU A C 1
ATOM 4141 O O . LEU A 1 518 ? 24.434 -8.493 -32.806 1.00 84.06 518 LEU A O 1
ATOM 4145 N N . LEU A 1 519 ? 22.215 -8.215 -32.691 1.00 80.00 519 LEU A N 1
ATOM 4146 C CA . LEU A 1 519 ? 22.006 -9.297 -31.726 1.00 80.00 519 LEU A CA 1
ATOM 4147 C C . LEU A 1 519 ? 22.463 -10.644 -32.301 1.00 80.00 519 LEU A C 1
ATOM 4149 O O . LEU A 1 519 ? 23.064 -11.442 -31.588 1.00 80.00 519 LEU A O 1
ATOM 4153 N N . THR A 1 520 ? 22.244 -10.881 -33.597 1.00 83.56 520 THR A N 1
ATOM 4154 C CA . THR A 1 520 ? 22.718 -12.088 -34.292 1.00 83.56 520 THR A CA 1
ATOM 4155 C C . THR A 1 520 ? 24.245 -12.143 -34.324 1.00 83.56 520 THR A C 1
ATOM 4157 O O . THR A 1 520 ? 24.830 -13.184 -34.031 1.00 83.56 520 THR A O 1
ATOM 4160 N N . GLN A 1 521 ? 24.907 -11.020 -34.617 1.00 84.50 521 GLN A N 1
ATOM 4161 C CA . GLN A 1 521 ? 26.365 -10.910 -34.588 1.00 84.50 521 GLN A CA 1
ATOM 4162 C C . GLN A 1 521 ? 26.919 -11.144 -33.176 1.00 84.50 521 GLN A C 1
ATOM 4164 O O . GLN A 1 521 ? 27.916 -11.851 -33.013 1.00 84.50 521 GLN A O 1
ATOM 4169 N N . MET A 1 522 ? 26.260 -10.593 -32.153 1.00 78.19 522 MET A N 1
ATOM 4170 C CA . MET A 1 522 ? 26.630 -10.798 -30.753 1.00 78.19 522 MET A CA 1
ATOM 4171 C C . MET A 1 522 ? 26.531 -12.277 -30.361 1.00 78.19 522 MET A C 1
ATOM 4173 O O . MET A 1 522 ? 27.460 -12.786 -29.739 1.00 78.19 522 MET A O 1
ATOM 4177 N N . VAL A 1 523 ? 25.461 -12.977 -30.760 1.00 77.56 523 VAL A N 1
ATOM 4178 C CA . VAL A 1 523 ? 25.292 -14.423 -30.515 1.00 77.56 523 VAL A CA 1
ATOM 4179 C C . VAL A 1 523 ? 26.354 -15.239 -31.257 1.00 77.56 523 VAL A C 1
ATOM 4181 O O . VAL A 1 523 ? 27.034 -16.053 -30.642 1.00 77.56 523 VAL A O 1
ATOM 4184 N N . GLY A 1 524 ? 26.582 -14.977 -32.548 1.00 81.44 524 GLY A N 1
ATOM 4185 C CA . GLY A 1 524 ? 27.594 -15.704 -33.327 1.00 81.44 524 GLY A CA 1
ATOM 4186 C C . GLY A 1 524 ? 29.021 -15.521 -32.791 1.00 81.44 524 GLY A C 1
ATOM 4187 O O . GLY A 1 524 ? 29.817 -16.463 -32.769 1.00 81.44 524 GLY A O 1
ATOM 4188 N N . SER A 1 525 ? 29.343 -14.326 -32.280 1.00 79.06 525 SER A N 1
ATOM 4189 C CA . SER A 1 525 ? 30.619 -14.072 -31.603 1.00 79.06 525 SER A CA 1
ATOM 4190 C C . SER A 1 525 ? 30.756 -14.873 -30.304 1.00 79.06 525 SER A C 1
ATOM 4192 O O . SER A 1 525 ? 31.867 -15.279 -29.969 1.00 79.06 525 SER A O 1
ATOM 4194 N N . GLN A 1 526 ? 29.661 -15.111 -29.572 1.00 70.19 526 GLN A N 1
ATOM 4195 C CA . GLN A 1 526 ? 29.676 -15.934 -28.359 1.00 70.19 526 GLN A CA 1
ATOM 4196 C C . GLN A 1 526 ? 29.892 -17.414 -28.673 1.00 70.19 526 GLN A C 1
ATOM 4198 O O . GLN A 1 526 ? 30.683 -18.060 -27.987 1.00 70.19 526 GLN A O 1
ATOM 4203 N N . ASP A 1 527 ? 29.239 -17.940 -29.711 1.00 72.12 527 ASP A N 1
ATOM 4204 C CA . ASP A 1 527 ? 29.414 -19.335 -30.128 1.00 72.12 527 ASP A CA 1
ATOM 4205 C C . ASP A 1 527 ? 30.858 -19.609 -30.563 1.00 72.12 527 ASP A C 1
ATOM 4207 O O . ASP A 1 527 ? 31.445 -20.611 -30.159 1.00 72.12 527 ASP A O 1
ATOM 4211 N N . THR A 1 528 ? 31.482 -18.660 -31.265 1.00 76.56 528 THR A N 1
ATOM 4212 C CA . THR A 1 528 ? 32.895 -18.759 -31.668 1.00 76.56 528 THR A CA 1
ATOM 4213 C C . THR A 1 528 ? 33.834 -18.817 -30.452 1.00 76.56 528 THR A C 1
ATOM 4215 O O . THR A 1 528 ? 34.748 -19.639 -30.400 1.00 76.56 528 THR A O 1
ATOM 4218 N N . ILE A 1 529 ? 33.590 -17.986 -29.428 1.00 70.25 529 ILE A N 1
ATOM 4219 C CA . ILE A 1 529 ? 34.356 -18.014 -28.167 1.00 70.25 529 ILE A CA 1
ATOM 4220 C C . ILE A 1 529 ? 34.119 -19.336 -27.423 1.00 70.25 529 ILE A C 1
ATOM 4222 O O . ILE A 1 529 ? 35.058 -19.937 -26.902 1.00 70.25 529 ILE A O 1
ATOM 4226 N N . ARG A 1 530 ? 32.872 -19.820 -27.392 1.00 64.94 530 ARG A N 1
ATOM 4227 C CA . ARG A 1 530 ? 32.502 -21.087 -26.751 1.00 64.94 530 ARG A CA 1
ATOM 4228 C C . ARG A 1 530 ? 33.196 -22.278 -27.406 1.00 64.94 530 ARG A C 1
ATOM 4230 O O . ARG A 1 530 ? 33.666 -23.162 -26.692 1.00 64.94 530 ARG A O 1
ATOM 4237 N N . GLU A 1 531 ? 33.255 -22.310 -28.734 1.00 72.75 531 GLU A N 1
ATOM 4238 C CA . GLU A 1 531 ? 33.955 -23.348 -29.493 1.00 72.75 531 GLU A CA 1
ATOM 4239 C C . GLU A 1 531 ? 35.468 -23.291 -29.274 1.00 72.75 531 GLU A C 1
ATOM 4241 O O . GLU A 1 531 ? 36.070 -24.339 -29.051 1.00 72.75 531 GLU A O 1
ATOM 4246 N N . SER A 1 532 ? 36.063 -22.092 -29.217 1.00 70.44 532 SER A N 1
ATOM 4247 C CA . SER A 1 532 ? 37.485 -21.916 -28.887 1.00 70.44 532 SER A CA 1
ATOM 4248 C C . SER A 1 532 ? 37.820 -22.460 -27.494 1.00 70.44 532 SER A C 1
ATOM 4250 O O . SER A 1 532 ? 38.718 -23.283 -27.356 1.00 70.44 532 SER A O 1
ATOM 4252 N N . ILE A 1 533 ? 37.047 -22.087 -26.464 1.00 67.50 533 ILE A N 1
ATOM 4253 C CA . ILE A 1 533 ? 37.259 -22.568 -25.085 1.00 67.50 533 ILE A CA 1
ATOM 4254 C C . ILE A 1 533 ? 37.051 -24.086 -24.997 1.00 67.50 533 ILE A C 1
ATOM 4256 O O . ILE A 1 533 ? 37.785 -24.782 -24.297 1.00 67.50 533 ILE A O 1
ATOM 4260 N N . ARG A 1 534 ? 36.050 -24.630 -25.700 1.00 69.44 534 ARG A N 1
ATOM 4261 C CA . ARG A 1 534 ? 35.808 -26.078 -25.728 1.00 69.44 534 ARG A CA 1
ATOM 4262 C C . ARG A 1 534 ? 36.951 -26.822 -26.422 1.00 69.44 534 ARG A C 1
ATOM 4264 O O . ARG A 1 534 ? 37.324 -27.888 -25.947 1.00 69.44 534 ARG A O 1
ATOM 4271 N N . GLY A 1 535 ? 37.506 -26.262 -27.496 1.00 66.69 535 GLY A N 1
ATOM 4272 C CA . GLY A 1 535 ? 38.683 -26.791 -28.185 1.00 66.69 535 GLY A CA 1
ATOM 4273 C C . GLY A 1 535 ? 39.919 -26.837 -27.285 1.00 66.69 535 GLY A C 1
ATOM 4274 O O . GLY A 1 535 ? 40.573 -27.874 -27.223 1.00 66.69 535 GLY A O 1
ATOM 4275 N N . ASP A 1 536 ? 40.176 -25.778 -26.515 1.00 61.41 536 ASP A N 1
ATOM 4276 C CA . ASP A 1 536 ? 41.336 -25.699 -25.613 1.00 61.41 536 ASP A CA 1
ATOM 4277 C C . ASP A 1 536 ? 41.214 -26.641 -24.400 1.00 61.41 536 ASP A C 1
ATOM 4279 O O . ASP A 1 536 ? 42.184 -27.287 -24.000 1.00 61.41 536 ASP A O 1
ATOM 4283 N N . VAL A 1 537 ? 40.010 -26.787 -23.830 1.00 60.56 537 VAL A N 1
ATOM 4284 C CA . VAL A 1 537 ? 39.768 -27.699 -22.694 1.00 60.56 537 VAL A CA 1
ATOM 4285 C C . VAL A 1 537 ? 39.869 -29.170 -23.110 1.00 60.56 537 VAL A C 1
ATOM 4287 O O . VAL A 1 537 ? 40.374 -29.987 -22.344 1.00 60.56 537 VAL A O 1
ATOM 4290 N N . TRP A 1 538 ? 39.417 -29.523 -24.317 1.00 57.62 538 TRP A N 1
ATOM 4291 C CA . TRP A 1 538 ? 39.521 -30.895 -24.830 1.00 57.62 538 TRP A CA 1
ATOM 4292 C C . TRP A 1 538 ? 40.916 -31.200 -25.388 1.00 57.62 538 TRP A C 1
ATOM 4294 O O . TRP A 1 538 ? 41.392 -32.317 -25.219 1.00 57.62 538 TRP A O 1
ATOM 4304 N N . GLY A 1 539 ? 41.610 -30.209 -25.956 1.00 53.59 539 GLY A N 1
ATOM 4305 C CA . GLY A 1 539 ? 43.004 -30.340 -26.388 1.00 53.59 539 GLY A CA 1
ATOM 4306 C C . GLY A 1 539 ? 43.997 -30.511 -25.233 1.00 53.59 539 GLY A C 1
ATOM 4307 O O . GLY A 1 539 ? 45.044 -31.118 -25.424 1.00 53.59 539 GLY A O 1
ATOM 4308 N N . SER A 1 540 ? 43.663 -30.042 -24.024 1.00 51.41 540 SER A N 1
ATOM 4309 C CA . SER A 1 540 ? 44.495 -30.239 -22.828 1.00 51.41 540 SER A CA 1
ATOM 4310 C C . SER A 1 540 ? 44.199 -31.538 -22.065 1.00 51.41 540 SER A C 1
ATOM 4312 O O . SER A 1 540 ? 45.001 -31.908 -21.210 1.00 51.41 540 SER A O 1
ATOM 4314 N N . ALA A 1 541 ? 43.080 -32.225 -22.321 1.00 48.53 541 ALA A N 1
ATOM 4315 C CA . ALA A 1 541 ? 42.738 -33.473 -21.630 1.00 48.53 541 ALA A CA 1
ATOM 4316 C C . ALA A 1 541 ? 43.561 -34.676 -22.136 1.00 48.53 541 ALA A C 1
ATOM 4318 O O . ALA A 1 541 ? 43.881 -35.564 -21.350 1.00 48.53 541 ALA A O 1
ATOM 4319 N N . ASP A 1 542 ? 43.986 -34.659 -23.404 1.00 53.50 542 ASP A N 1
ATOM 4320 C CA . ASP A 1 542 ? 44.829 -35.710 -23.997 1.00 53.50 542 ASP A CA 1
ATOM 4321 C C . ASP A 1 542 ? 46.288 -35.699 -23.482 1.00 53.50 542 ASP A C 1
ATOM 4323 O O . ASP A 1 542 ? 47.006 -36.687 -23.649 1.00 53.50 542 ASP A O 1
ATOM 4327 N N . ASP A 1 543 ? 46.724 -34.625 -22.810 1.00 51.50 543 ASP A N 1
ATOM 4328 C CA . ASP A 1 543 ? 48.062 -34.520 -22.200 1.00 51.50 543 ASP A CA 1
ATOM 4329 C C . ASP A 1 543 ? 48.117 -35.009 -20.737 1.00 51.50 543 ASP A C 1
ATOM 4331 O O . ASP A 1 543 ? 49.204 -35.202 -20.195 1.00 51.50 543 ASP A O 1
ATOM 4335 N N . TRP A 1 544 ? 46.974 -35.272 -20.088 1.00 52.81 544 TRP A N 1
ATOM 4336 C CA . TRP A 1 544 ? 46.934 -35.770 -18.699 1.00 52.81 544 TRP A CA 1
ATOM 4337 C C . TRP A 1 544 ? 46.930 -37.300 -18.583 1.00 52.81 544 TRP A C 1
ATOM 4339 O O . TRP A 1 544 ? 47.266 -37.821 -17.523 1.00 52.81 544 TRP A O 1
ATOM 4349 N N . ASP A 1 545 ? 46.639 -38.026 -19.667 1.00 50.50 545 ASP A N 1
ATOM 4350 C CA . ASP A 1 545 ? 46.722 -39.499 -19.721 1.00 50.50 545 ASP A CA 1
ATOM 4351 C C . ASP A 1 545 ? 48.120 -40.012 -20.134 1.00 50.50 545 ASP A C 1
ATOM 4353 O O . ASP A 1 545 ? 48.331 -41.206 -20.369 1.00 50.50 545 ASP A O 1
ATOM 4357 N N . ARG A 1 546 ? 49.115 -39.118 -20.206 1.00 54.19 546 ARG A N 1
ATOM 4358 C CA . ARG A 1 546 ? 50.531 -39.455 -20.414 1.00 54.19 546 ARG A CA 1
ATOM 4359 C C . ARG A 1 546 ? 51.410 -38.844 -19.324 1.00 54.19 546 ARG A C 1
ATOM 4361 O O . ARG A 1 546 ? 52.270 -38.014 -19.609 1.00 54.19 546 ARG A O 1
ATOM 4368 N N . SER A 1 547 ? 51.224 -39.255 -18.074 1.00 43.97 547 SER A N 1
ATOM 4369 C CA . SER A 1 547 ? 52.223 -39.098 -17.002 1.00 43.97 547 SER A CA 1
ATOM 4370 C C . SER A 1 547 ? 52.083 -40.186 -15.952 1.00 43.97 547 SER A C 1
ATOM 4372 O O . SER A 1 547 ? 50.949 -40.387 -15.468 1.00 43.97 547 SER A O 1
#

Sequence (547 aa):
MQRLGNAWLLHRFPARTRSLLRHGQVRYVHHKIKWPKVTRVPMRNRFPTFEASTLVLDLDAEDNELVRPFNRTDDGELESRDAKRKRDTQPMMERVAEFEAESQSDEANFAKVKTDIFNPWRVSDLDLFSAAMFGIPSYAKYSITKDLPESAEGFDPGQISVSVLVWNGIQRRARDSTSKTIPYMLRRQAVSERHKSRVPLDRHGFCQAIEKCESLIDLERIVSPFLQTPSGQAFVAKRANDISRRCQSLRNGDPSSAAEILSFMNNLVINLKLQGLPLSTTFGDVGLDLSLEYDNFVAVQRYIDTCYHDSSQSPEVDSVLKVLRTVLKSLDGLQQGLIESGSSATVPQRYLEIYSLLTGWDFGSKTVKPFFRDFYHRNYQTRLLYFTCLARLGAFRTMWHEWQISCLEDSSEQTTSEADSRVTMSWIYADAILGSQGVARNAGELLSCVDFAKPSAKPQGDRLLEVEAIVKLAEMRTRPAASAAYSVLYEDGKYEGIIAEVFSHKDILKTLQGLRDLLTQMVGSQDTIRESIRGDVWGSADDWDRS

Foldseek 3Di:
DDDPDDPPPVPPDDPVVVVVVVPPPPPPPPPPPPPPPPPPPPVCVVDPPPPPPVVNVQQVPQPDPNNDHDDCVPNNDDDPPCNVVCVVCVVVVVVVVVVVVLQVQLVVLLVVQLVALQFLLAQDPVLLVCCVPVNAQDPVVDDDDPDQDLECPPPDPNRSSVSSCRSNSPGPVQNVDSVSSSVSSVVSNVSSVVVVVVDPDDLVSLLVQLVSYLDPSSVCSRLVVLLVDPNSLLSVQVCLLSNLVSLVVNCVVPVVCLVVSLVVLVVNLVSSVVSPRAHEVNSLLSNLVSCLVLLVLVSNLVSCCRHAVSDVHHDDLVSLLVSLVSLLVVLVCLLVVVPDPRDPDALLRSLVSSVCSLQVDDPPDPDGPRRCLVPQVPDLSSVLSSLLSCLSLLVVLVLLVSLVVQLVVVVVVPDPCSVVVLLSSLQSNLCSNVVNLVCLVCLVVCLPLPCQLPDDPDSVVSVVSSSVSSSSSSVVSPPPDPDDDDRDDDDPPPCSVLSSVLSVDPDSNSNSVSVNVSSVVSNVVVVVVVVVVVCVVVVVVVVVVPD

Mean predicted aligned error: 13.87 Å